Protein AF-0000000081669797 (afdb_homodimer)

Foldseek 3Di:
DPPPPPPPPPPDPLDFAEEEEEPLLDQLNVLQVPPVCVPDVRHHYAYEYCQCPSDPRHHHAQLLDLVRLAPVCAPGQEYEYDWADQDQADDLVRRCRGQVSSLLSNLVNCLVNVHQEYEYEAALQQAQQQFADDLVDSLHGNLVSQPAADEPPDHTDGSGSNSVSSVSSLVSQVVSCVPRVHAYEYEHAFDGDNPQALCVCCVPNNNLRCQARRAGSVQSNLLVSLVSSADFPGSYHYAYRGAPEPSYRHDHVVSCVRSVDDGDDYNVVND/DPPPPPPPPPPPPLPFAEEEEEPLLDQLNVLQVPPVCVPDVRHHYAYEYCQCPSDPRHHHAQLLDLVRLAPVCAPGQEYEYDWADQDQADDLVRRCRGQVSSLLSNLVNCLVNVHQEYEYEAAPQQAQQQAADDLVDSLHGNLVSQPAADEPPDHTDGSGSNSVSSVSSLVSQVVSCVPRVHAYEYEHAFDGDNPLALCVCCPPNNNVSCQARRAGSVQSNLLVSLVSGADFPGSYHYAYRGAPEPSYRHDHVVSCVRSVDHGDDYNVVND

Solvent-accessible surface area (backbone atoms only — not comparable to full-atom values): 28525 Å² total; per-residue (Å²): 127,83,72,72,69,73,73,75,67,80,75,84,70,84,68,63,38,34,34,34,29,36,28,32,76,42,65,68,27,45,50,36,68,69,46,44,65,77,75,44,80,76,55,41,77,44,42,27,22,72,47,52,78,73,44,94,87,32,44,52,38,49,46,59,38,60,80,58,42,56,75,69,47,57,79,27,34,28,36,40,45,56,51,52,70,81,49,59,81,50,51,67,69,53,28,44,40,39,29,37,42,15,44,52,39,50,53,50,35,33,62,76,37,62,28,50,34,37,38,38,64,42,37,43,39,27,46,36,41,68,28,47,57,38,75,91,41,58,65,24,49,32,70,87,57,52,88,55,56,44,50,78,80,54,82,74,33,30,37,34,62,35,15,41,29,36,47,42,40,51,46,50,50,47,33,43,15,70,72,70,62,32,30,33,42,33,30,28,30,38,50,70,52,88,67,80,50,72,50,81,34,62,92,43,87,37,28,66,27,45,39,32,31,29,21,35,64,66,42,50,37,50,48,54,51,34,56,64,70,47,82,69,94,47,44,62,42,67,30,50,39,51,24,62,22,86,66,38,54,61,43,52,62,62,37,30,64,75,50,67,51,80,69,75,32,43,42,62,79,62,101,132,83,78,71,72,75,72,77,67,79,70,84,68,82,64,64,37,34,34,34,29,36,29,30,76,41,65,67,27,45,50,36,69,69,45,45,65,76,75,45,80,76,55,41,78,44,40,28,23,70,46,51,79,72,44,93,86,31,44,50,38,48,46,59,38,58,78,59,43,59,75,70,47,56,79,26,34,28,36,37,44,56,51,52,70,79,49,61,80,50,51,66,70,53,28,44,41,40,29,36,44,15,45,51,38,48,54,52,36,33,61,75,36,61,29,49,32,37,39,38,62,39,37,44,40,28,45,36,42,70,28,46,56,39,76,93,41,57,63,24,50,32,70,85,57,53,87,55,57,45,51,78,82,54,81,73,32,30,38,33,62,34,15,41,30,36,47,43,42,52,47,51,49,46,32,43,15,70,72,72,62,32,30,34,43,35,30,29,30,40,51,70,51,86,66,79,50,71,52,81,35,61,90,42,87,36,29,66,28,44,39,32,31,28,23,34,64,67,42,51,36,50,50,53,52,34,55,65,69,49,81,69,94,48,44,60,42,66,30,50,41,50,25,63,20,86,67,39,53,60,44,53,63,63,38,30,65,75,51,68,50,79,69,74,32,43,44,61,80,62,101

Organism: Saccoglossus kowalevskii (NCBI:txid10224)

Nearest PDB structures (foldseek):
  6zla-assembly1_B  TM=6.868E-01  e=4.106E-14  Bacillus cereus
  6jkh-assembly1_B  TM=6.656E-01  e=2.350E-09  Homo sapiens
  6jkh-assembly1_A  TM=6.120E-01  e=3.015E-09  Homo sapiens
  4e5y-assembly2_D  TM=5.802E-01  e=1.342E-10  Homo sapiens
  4bl5-assembly6_C  TM=5.683E-01  e=1.428E-10  Homo sapiens

Sequence (542 aa):
MKKYRLRHVPQHDHDIRRVGITGSAGCIGTVLREMLPNYDGRLEYVHFTMTDNDIDGSIGVDLSQPDQVKEKFKGLDCVVHLAAVSNASASWEDVVKHNVHATYNVLQECVHSNVKKIIFASSNHVMNGHVIGDYSIPESINSNAAEKKFTETDMTLADSLYGVSKITGEELCKHFAARYGLEVICFRIGWVRFDDDPSTLRDMPQSDYIRVVYLSQIDCSGAFYKAIITKPEKKFTSLNLLSDNTKGVYNLDAIQQVLGLKLKGNSENFYMKKYRLRHVPQHDHDIRRVGITGSAGCIGTVLREMLPNYDGRLEYVHFTMTDNDIDGSIGVDLSQPDQVKEKFKGLDCVVHLAAVSNASASWEDVVKHNVHATYNVLQECVHSNVKKIIFASSNHVMNGHVIGDYSIPESINSNAAEKKFTETDMTLADSLYGVSKITGEELCKHFAARYGLEVICFRIGWVRFDDDPSTLRDMPQSDYIRVVYLSQIDCSGAFYKAIITKPEKKFTSLNLLSDNTKGVYNLDAIQQVLGLKLKGNSENFY

Secondary structure (DSSP, 8-state):
-----------------EEEEETTTSHHHHHHHHHGGGT-TT-EEEEEESSTTSSTTPEE--TT-HHHHTTTTTT-SEEEE--S---TT--HHHHIIIIIIHHHHHHHHHHHTT--EEEEE--GGGTGGGT-S-TTSTT---GGG-SSPBPTTSPP--SSHHHHHHHHHHHHHHHHHHHH--EEEEEEE-B--SS--GGGGTTSTTHHHHHHHB--HHHHHHHHHHHHHPPPSSSEEEEEE----TT--B--HHHHHHHT------GGGG-/-----------------EEEEETTTSHHHHHHHHHGGGT-TT-EEEEEESSTTSSTTPEE--TT-HHHHTTTTTT-SEEEE--S---TT--HHHHIIIIIIHHHHHHHHHHHTT--EEEEE--GGGTGGGT-S-TTSTT---GGG-SSPBPTTSPP--SSHHHHHHHHHHHHHHHHHHHH--EEEEEEE-B--SS--GGGGTTSTTHHHHHHHB--HHHHHHHHHHHHHPPPSSSEEEEEE----TT--B--HHHHHHHT------GGGG-

pLDDT: mean 93.08, std 14.34, range [23.25, 98.94]

InterPro domains:
  IPR001509 NAD-dependent epimerase/dehydratase [PF01370] (21-189)
  IPR036291 NAD(P)-binding domain superfamily [SSF51735] (18-217)

Structure (mmCIF, N/CA/C/O backbone):
data_AF-0000000081669797-model_v1
#
loop_
_entity.id
_entity.type
_entity.pdbx_description
1 polymer 'GDP-mannose 3,5-epimerase 1-like'
#
loop_
_atom_site.group_PDB
_atom_site.id
_atom_site.type_symbol
_atom_site.label_atom_id
_atom_site.label_alt_id
_atom_site.label_comp_id
_atom_site.label_asym_id
_atom_site.label_entity_id
_atom_site.label_seq_id
_atom_site.pdbx_PDB_ins_code
_atom_site.Cartn_x
_atom_site.Cartn_y
_atom_site.Cartn_z
_atom_site.occupancy
_atom_site.B_iso_or_equiv
_atom_site.auth_seq_id
_atom_site.auth_comp_id
_atom_site.auth_asym_id
_atom_site.auth_atom_id
_atom_site.pdbx_PDB_model_num
ATOM 1 N N . MET A 1 1 ? -31.859 -57.75 -1.693 1 23.25 1 MET A N 1
ATOM 2 C CA . MET A 1 1 ? -30.531 -57.406 -2.189 1 23.25 1 MET A CA 1
ATOM 3 C C . MET A 1 1 ? -30.5 -55.969 -2.699 1 23.25 1 MET A C 1
ATOM 5 O O . MET A 1 1 ? -29.781 -55.656 -3.648 1 23.25 1 MET A O 1
ATOM 9 N N . LYS A 1 2 ? -31.469 -55.156 -2.242 1 33.06 2 LYS A N 1
ATOM 10 C CA . LYS A 1 2 ? -31.609 -53.781 -2.713 1 33.06 2 LYS A CA 1
ATOM 11 C C . LYS A 1 2 ? -30.281 -53.031 -2.609 1 33.06 2 LYS A C 1
ATOM 13 O O . LYS A 1 2 ? -29.766 -52.812 -1.509 1 33.06 2 LYS A O 1
ATOM 18 N N . LYS A 1 3 ? -29.547 -53.312 -3.711 1 31.25 3 LYS A N 1
ATOM 19 C CA . LYS A 1 3 ? -28.234 -52.656 -3.793 1 31.25 3 LYS A CA 1
ATOM 20 C C . LYS A 1 3 ? -28.359 -51.156 -3.58 1 31.25 3 LYS A C 1
ATOM 22 O O . LYS A 1 3 ? -29.094 -50.469 -4.297 1 31.25 3 LYS A O 1
ATOM 27 N N . TYR A 1 4 ? -28.297 -50.625 -2.424 1 31.58 4 TYR A N 1
ATOM 28 C CA . TYR A 1 4 ? -28.266 -49.188 -2.1 1 31.58 4 TYR A CA 1
ATOM 29 C C . TYR A 1 4 ? -27.156 -48.5 -2.883 1 31.58 4 TYR A C 1
ATOM 31 O O . TYR A 1 4 ? -25.984 -48.844 -2.766 1 31.58 4 TYR A O 1
ATOM 39 N N . ARG A 1 5 ? -27.5 -48.188 -4.074 1 32.06 5 ARG A N 1
ATOM 40 C CA . ARG A 1 5 ? -26.594 -47.375 -4.887 1 32.06 5 ARG A CA 1
ATOM 41 C C . ARG A 1 5 ? -26.094 -46.156 -4.117 1 32.06 5 ARG A C 1
ATOM 43 O O . ARG A 1 5 ? -26.891 -45.406 -3.566 1 32.06 5 ARG A O 1
ATOM 50 N N . LEU A 1 6 ? -25 -46.312 -3.531 1 29.91 6 LEU A N 1
ATOM 51 C CA . LEU A 1 6 ? -24.375 -45.188 -2.811 1 29.91 6 LEU A CA 1
ATOM 52 C C . LEU A 1 6 ? -24.531 -43.875 -3.584 1 29.91 6 LEU A C 1
ATOM 54 O O . LEU A 1 6 ? -24.156 -43.812 -4.758 1 29.91 6 LEU A O 1
ATOM 58 N N . ARG A 1 7 ? -25.516 -43.219 -3.305 1 30.97 7 ARG A N 1
ATOM 59 C CA . ARG A 1 7 ? -25.766 -41.875 -3.812 1 30.97 7 ARG A CA 1
ATOM 60 C C . ARG A 1 7 ? -24.469 -41.062 -3.896 1 30.97 7 ARG A C 1
ATOM 62 O O . ARG A 1 7 ? -23.688 -41.031 -2.943 1 30.97 7 ARG A O 1
ATOM 69 N N . HIS A 1 8 ? -23.812 -41.094 -5.07 1 31.16 8 HIS A N 1
ATOM 70 C CA . HIS A 1 8 ? -22.703 -40.188 -5.371 1 31.16 8 HIS A CA 1
ATOM 71 C C . HIS A 1 8 ? -22.875 -38.875 -4.648 1 31.16 8 HIS A C 1
ATOM 73 O O . HIS A 1 8 ? -23.922 -38.219 -4.738 1 31.16 8 HIS A O 1
ATOM 79 N N . VAL A 1 9 ? -22.406 -38.688 -3.465 1 34.03 9 VAL A N 1
ATOM 80 C CA . VAL A 1 9 ? -22.359 -37.375 -2.793 1 34.03 9 VAL A CA 1
ATOM 81 C C . VAL A 1 9 ? -21.969 -36.312 -3.791 1 34.03 9 VAL A C 1
ATOM 83 O O . VAL A 1 9 ? -21.031 -36.469 -4.582 1 34.03 9 VAL A O 1
ATOM 86 N N . PRO A 1 10 ? -22.859 -35.406 -4.125 1 34.41 10 PRO A N 1
ATOM 87 C CA . PRO A 1 10 ? -22.453 -34.312 -5 1 34.41 10 PRO A CA 1
ATOM 88 C C . PRO A 1 10 ? -21.078 -33.75 -4.645 1 34.41 10 PRO A C 1
ATOM 90 O O . PRO A 1 10 ? -20.797 -33.5 -3.469 1 34.41 10 PRO A O 1
ATOM 93 N N . GLN A 1 11 ? -19.938 -34.312 -5.02 1 35.91 11 GLN A N 1
ATOM 94 C CA . GLN A 1 11 ? -18.625 -33.688 -4.895 1 35.91 11 GLN A CA 1
ATOM 95 C C . GLN A 1 11 ? -18.719 -32.156 -4.988 1 35.91 11 GLN A C 1
ATOM 97 O O . GLN A 1 11 ? -19.172 -31.625 -5.996 1 35.91 11 GLN A O 1
ATOM 102 N N . HIS A 1 12 ? -19.125 -31.359 -4.094 1 38.19 12 HIS A N 1
ATOM 103 C CA . HIS A 1 12 ? -19.109 -29.906 -4.004 1 38.19 12 HIS A CA 1
ATOM 104 C C . HIS A 1 12 ? -18.094 -29.312 -4.969 1 38.19 12 HIS A C 1
ATOM 106 O O . HIS A 1 12 ? -17 -29.859 -5.152 1 38.19 12 HIS A O 1
ATOM 112 N N . ASP A 1 13 ? -18.422 -28.406 -6.066 1 44.97 13 ASP A N 1
ATOM 113 C CA . ASP A 1 13 ? -18.359 -27.531 -7.242 1 44.97 13 ASP A CA 1
ATOM 114 C C . ASP A 1 13 ? -17.297 -26.453 -7.066 1 44.97 13 ASP A C 1
ATOM 116 O O . ASP A 1 13 ? -17.344 -25.422 -7.734 1 44.97 13 ASP A O 1
ATOM 120 N N . HIS A 1 14 ? -16.766 -26.234 -6.051 1 54.78 14 HIS A N 1
ATOM 121 C CA . HIS A 1 14 ? -15.672 -25.281 -6.145 1 54.78 14 HIS A CA 1
ATOM 122 C C . HIS A 1 14 ? -14.719 -25.656 -7.273 1 54.78 14 HIS A C 1
ATOM 124 O O . HIS A 1 14 ? -13.5 -25.594 -7.105 1 54.78 14 HIS A O 1
ATOM 130 N N . ASP A 1 15 ? -15.164 -26.078 -8.391 1 77 15 ASP A N 1
ATOM 131 C CA . ASP A 1 15 ? -14.484 -26.812 -9.445 1 77 15 ASP A CA 1
ATOM 132 C C . ASP A 1 15 ? -13.766 -25.875 -10.406 1 77 15 ASP A C 1
ATOM 134 O O . ASP A 1 15 ? -14.391 -25.281 -11.297 1 77 15 ASP A O 1
ATOM 138 N N . ILE A 1 16 ? -12.688 -25.406 -9.969 1 93.06 16 ILE A N 1
ATOM 139 C CA . ILE A 1 16 ? -11.805 -24.672 -10.867 1 93.06 16 ILE A CA 1
ATOM 140 C C . ILE A 1 16 ? -11.398 -25.562 -12.031 1 93.06 16 ILE A C 1
ATOM 142 O O . ILE A 1 16 ? -10.914 -26.688 -11.828 1 93.06 16 ILE A O 1
ATOM 146 N N . ARG A 1 17 ? -11.773 -25.141 -13.203 1 94.75 17 ARG A N 1
ATOM 147 C CA . ARG A 1 17 ? -11.406 -25.891 -14.398 1 94.75 17 ARG A CA 1
ATOM 148 C C . ARG A 1 17 ? -10.516 -25.062 -15.32 1 94.75 17 ARG A C 1
ATOM 150 O O . ARG A 1 17 ? -9.492 -25.562 -15.805 1 94.75 17 ARG A O 1
ATOM 157 N N . ARG A 1 18 ? -10.891 -23.859 -15.555 1 97.88 18 ARG A N 1
ATOM 158 C CA . ARG A 1 18 ? -10.156 -22.984 -16.453 1 97.88 18 ARG A CA 1
ATOM 159 C C . ARG A 1 18 ? -9.375 -21.938 -15.688 1 97.88 18 ARG A C 1
ATOM 161 O O . ARG A 1 18 ? -9.961 -21.094 -14.992 1 97.88 18 ARG A O 1
ATOM 168 N N . VAL A 1 19 ? -8.078 -21.953 -15.828 1 98.38 19 VAL A N 1
ATOM 169 C CA . VAL A 1 19 ? -7.172 -21.109 -15.078 1 98.38 19 VAL A CA 1
ATOM 170 C C . VAL A 1 19 ? -6.406 -20.188 -16.031 1 98.38 19 VAL A C 1
ATOM 172 O O . VAL A 1 19 ? -5.746 -20.656 -16.953 1 98.38 19 VAL A O 1
ATOM 175 N N . GLY A 1 20 ? -6.621 -18.844 -15.875 1 98.62 20 GLY A N 1
ATOM 176 C CA . GLY A 1 20 ? -5.793 -17.891 -16.609 1 98.62 20 GLY A CA 1
ATOM 177 C C . GLY A 1 20 ? -4.52 -17.516 -15.867 1 98.62 20 GLY A C 1
ATOM 178 O O . GLY A 1 20 ? -4.539 -17.297 -14.656 1 98.62 20 GLY A O 1
ATOM 179 N N . ILE A 1 21 ? -3.406 -17.516 -16.547 1 98.69 21 ILE A N 1
ATOM 180 C CA . ILE A 1 21 ? -2.125 -17.125 -15.969 1 98.69 21 ILE A CA 1
ATOM 181 C C . ILE A 1 21 ? -1.584 -15.891 -16.688 1 98.69 21 ILE A C 1
ATOM 183 O O . ILE A 1 21 ? -1.234 -15.961 -17.875 1 98.69 21 ILE A O 1
ATOM 187 N N . THR A 1 22 ? -1.545 -14.742 -16 1 98.69 22 THR A N 1
ATOM 188 C CA . THR A 1 22 ? -0.872 -13.57 -16.562 1 98.69 22 THR A CA 1
ATOM 189 C C . THR A 1 22 ? 0.625 -13.617 -16.266 1 98.69 22 THR A C 1
ATOM 191 O O . THR A 1 22 ? 1.052 -14.219 -15.273 1 98.69 22 THR A O 1
ATOM 194 N N . GLY A 1 23 ? 1.395 -12.922 -17.156 1 97.81 23 GLY A N 1
ATOM 195 C CA . GLY A 1 23 ? 2.836 -13 -16.984 1 97.81 23 GLY A CA 1
ATOM 196 C C . GLY A 1 23 ? 3.4 -14.375 -17.281 1 97.81 23 GLY A C 1
ATOM 197 O O . GLY A 1 23 ? 4.406 -14.773 -16.688 1 97.81 23 GLY A O 1
ATOM 198 N N . SER A 1 24 ? 2.812 -15.102 -18.141 1 97.44 24 SER A N 1
ATOM 199 C CA . SER A 1 24 ? 3.119 -16.5 -18.406 1 97.44 24 SER A CA 1
ATOM 200 C C . SER A 1 24 ? 4.508 -16.672 -19.016 1 97.44 24 SER A C 1
ATOM 202 O O . SER A 1 24 ? 5.082 -17.75 -18.984 1 97.44 24 SER A O 1
ATOM 204 N N . ALA A 1 25 ? 5.059 -15.656 -19.531 1 96 25 ALA A N 1
ATOM 205 C CA . ALA A 1 25 ? 6.355 -15.742 -20.203 1 96 25 ALA A CA 1
ATOM 206 C C . ALA A 1 25 ? 7.496 -15.508 -19.219 1 96 25 ALA A C 1
ATOM 208 O O . ALA A 1 25 ? 8.664 -15.734 -19.547 1 96 25 ALA A O 1
ATOM 209 N N . GLY A 1 26 ? 7.195 -15.055 -18.047 1 96.69 26 GLY A N 1
ATOM 210 C CA . GLY A 1 26 ? 8.227 -14.797 -17.047 1 96.69 26 GLY A CA 1
ATOM 211 C C . GLY A 1 26 ? 8.773 -16.062 -16.422 1 96.69 26 GLY A C 1
ATOM 212 O O . GLY A 1 26 ? 8.391 -17.172 -16.797 1 96.69 26 GLY A O 1
ATOM 213 N N . CYS A 1 27 ? 9.594 -15.938 -15.438 1 97.62 27 CYS A N 1
ATOM 214 C CA . CYS A 1 27 ? 10.273 -17.047 -14.789 1 97.62 27 CYS A CA 1
ATOM 215 C C . CYS A 1 27 ? 9.273 -17.984 -14.117 1 97.62 27 CYS A C 1
ATOM 217 O O . CYS A 1 27 ? 9.203 -19.172 -14.445 1 97.62 27 CYS A O 1
ATOM 219 N N . ILE A 1 28 ? 8.461 -17.453 -13.234 1 98.62 28 ILE A N 1
ATOM 220 C CA . ILE A 1 28 ? 7.484 -18.281 -12.539 1 98.62 28 ILE A CA 1
ATOM 221 C C . ILE A 1 28 ? 6.469 -18.828 -13.539 1 98.62 28 ILE A C 1
ATOM 223 O O . ILE A 1 28 ? 6.051 -19.984 -13.43 1 98.62 28 ILE A O 1
ATOM 227 N N . GLY A 1 29 ? 6.07 -17.969 -14.508 1 98.06 29 GLY A N 1
ATOM 228 C CA . GLY A 1 29 ? 5.195 -18.453 -15.57 1 98.06 29 GLY A CA 1
ATOM 229 C C . GLY A 1 29 ? 5.75 -19.672 -16.297 1 98.06 29 GLY A C 1
ATOM 230 O O . GLY A 1 29 ? 5.016 -20.625 -16.562 1 98.06 29 GLY A O 1
ATOM 231 N N . THR A 1 30 ? 7.027 -19.625 -16.625 1 97.62 30 THR A N 1
ATOM 232 C CA . THR A 1 30 ? 7.688 -20.75 -17.281 1 97.62 30 THR A CA 1
ATOM 233 C C . THR A 1 30 ? 7.652 -22 -16.406 1 97.62 30 THR A C 1
ATOM 235 O O . THR A 1 30 ? 7.305 -23.078 -16.875 1 97.62 30 THR A O 1
ATOM 238 N N . VAL A 1 31 ? 7.965 -21.844 -15.148 1 98.38 31 VAL A N 1
ATOM 239 C CA . VAL A 1 31 ? 7.945 -22.953 -14.195 1 98.38 31 VAL A CA 1
ATOM 240 C C . VAL A 1 31 ? 6.547 -23.562 -14.141 1 98.38 31 VAL A C 1
ATOM 242 O O . VAL A 1 31 ? 6.391 -24.781 -14.195 1 98.38 31 VAL A O 1
ATOM 245 N N . LEU A 1 32 ? 5.516 -22.75 -14.086 1 98.25 32 LEU A N 1
ATOM 246 C CA . LEU A 1 32 ? 4.141 -23.219 -13.953 1 98.25 32 LEU A CA 1
ATOM 247 C C . LEU A 1 32 ? 3.676 -23.891 -15.242 1 98.25 32 LEU A C 1
ATOM 249 O O . LEU A 1 32 ? 3.012 -24.938 -15.203 1 98.25 32 LEU A O 1
ATOM 253 N N . ARG A 1 33 ? 4.02 -23.312 -16.406 1 96.19 33 ARG A N 1
ATOM 254 C CA . ARG A 1 33 ? 3.641 -23.906 -17.672 1 96.19 33 ARG A CA 1
ATOM 255 C C . ARG A 1 33 ? 4.219 -25.312 -17.812 1 96.19 33 ARG A C 1
ATOM 257 O O . ARG A 1 33 ? 3.572 -26.203 -18.375 1 96.19 33 ARG A O 1
ATOM 264 N N . GLU A 1 34 ? 5.332 -25.531 -17.297 1 95.88 34 GLU A N 1
ATOM 265 C CA . GLU A 1 34 ? 6.027 -26.797 -17.438 1 95.88 34 GLU A CA 1
ATOM 266 C C . GLU A 1 34 ? 5.527 -27.812 -16.406 1 95.88 34 GLU A C 1
ATOM 268 O O . GLU A 1 34 ? 5.41 -29 -16.703 1 95.88 34 GLU A O 1
ATOM 273 N N . MET A 1 35 ? 5.156 -27.375 -15.25 1 96.5 35 MET A N 1
ATOM 274 C CA . MET A 1 35 ? 4.988 -28.312 -14.148 1 96.5 35 MET A CA 1
ATOM 275 C C . MET A 1 35 ? 3.514 -28.531 -13.828 1 96.5 35 MET A C 1
ATOM 277 O O . MET A 1 35 ? 3.115 -29.609 -13.414 1 96.5 35 MET A O 1
ATOM 281 N N . LEU A 1 36 ? 2.656 -27.578 -14 1 95.19 36 LEU A N 1
ATOM 282 C CA . LEU A 1 36 ? 1.275 -27.625 -13.539 1 95.19 36 LEU A CA 1
ATOM 283 C C . LEU A 1 36 ? 0.514 -28.75 -14.227 1 95.19 36 LEU A C 1
ATOM 285 O O . LEU A 1 36 ? -0.251 -29.484 -13.586 1 95.19 36 LEU A O 1
ATOM 289 N N . PRO A 1 37 ? 0.693 -28.922 -15.57 1 89.19 37 PRO A N 1
ATOM 290 C CA . PRO A 1 37 ? -0.056 -29.984 -16.266 1 89.19 37 PRO A CA 1
ATOM 291 C C . PRO A 1 37 ? 0.193 -31.359 -15.664 1 89.19 37 PRO A C 1
ATOM 293 O O . PRO A 1 37 ? -0.629 -32.281 -15.828 1 89.19 37 PRO A O 1
ATOM 296 N N . ASN A 1 38 ? 1.264 -31.484 -14.945 1 90.81 38 ASN A N 1
ATOM 297 C CA . ASN A 1 38 ? 1.631 -32.781 -14.391 1 90.81 38 ASN A CA 1
ATOM 298 C C . ASN A 1 38 ? 0.884 -33.062 -13.094 1 90.81 38 ASN A C 1
ATOM 300 O O . ASN A 1 38 ? 0.856 -34.219 -12.625 1 90.81 38 ASN A O 1
ATOM 304 N N . TYR A 1 39 ? 0.24 -32.094 -12.531 1 89.69 39 TYR A N 1
ATOM 305 C CA . TYR A 1 39 ? -0.419 -32.25 -11.242 1 89.69 39 TYR A CA 1
ATOM 306 C C . TYR A 1 39 ? -1.861 -32.719 -11.422 1 89.69 39 TYR A C 1
ATOM 308 O O . TYR A 1 39 ? -2.389 -33.469 -10.602 1 89.69 39 TYR A O 1
ATOM 316 N N . ASP A 1 40 ? -2.465 -32.156 -12.359 1 87.12 40 ASP A N 1
ATOM 317 C CA . ASP A 1 40 ? -3.893 -32.375 -12.57 1 87.12 40 ASP A CA 1
ATOM 318 C C . ASP A 1 40 ? -4.27 -32.156 -14.039 1 87.12 40 ASP A C 1
ATOM 320 O O . ASP A 1 40 ? -4.359 -31.016 -14.508 1 87.12 40 ASP A O 1
ATOM 324 N N . GLY A 1 41 ? -4.723 -33.156 -14.734 1 85.44 41 GLY A N 1
ATOM 325 C CA . GLY A 1 41 ? -5.027 -33.125 -16.156 1 85.44 41 GLY A CA 1
ATOM 326 C C . GLY A 1 41 ? -6.379 -32.5 -16.453 1 85.44 41 GLY A C 1
ATOM 327 O O . GLY A 1 41 ? -6.695 -32.219 -17.609 1 85.44 41 GLY A O 1
ATOM 328 N N . ARG A 1 42 ? -7.105 -32.25 -15.438 1 90.44 42 ARG A N 1
ATOM 329 C CA . ARG A 1 42 ? -8.445 -31.703 -15.625 1 90.44 42 ARG A CA 1
ATOM 330 C C . ARG A 1 42 ? -8.398 -30.188 -15.773 1 90.44 42 ARG A C 1
ATOM 332 O O . ARG A 1 42 ? -9.359 -29.578 -16.25 1 90.44 42 ARG A O 1
ATOM 339 N N . LEU A 1 43 ? -7.367 -29.562 -15.383 1 94.94 43 LEU A N 1
ATOM 340 C CA . LEU A 1 43 ? -7.254 -28.109 -15.438 1 94.94 43 LEU A CA 1
ATOM 341 C C . LEU A 1 43 ? -6.824 -27.641 -16.828 1 94.94 43 LEU A C 1
ATOM 343 O O . LEU A 1 43 ? -5.949 -28.25 -17.438 1 94.94 43 LEU A O 1
ATOM 347 N N . GLU A 1 44 ? -7.531 -26.672 -17.328 1 96.19 44 GLU A N 1
ATOM 348 C CA . GLU A 1 44 ? -7.164 -25.984 -18.562 1 96.19 44 GLU A CA 1
ATOM 349 C C . GLU A 1 44 ? -6.52 -24.641 -18.266 1 96.19 44 GLU A C 1
ATOM 351 O O . GLU A 1 44 ? -6.996 -23.891 -17.422 1 96.19 44 GLU A O 1
ATOM 356 N N . TYR A 1 45 ? -5.473 -24.391 -18.984 1 96.81 45 TYR A N 1
ATOM 357 C CA . TYR A 1 45 ? -4.738 -23.156 -18.719 1 96.81 45 TYR A CA 1
ATOM 358 C C . TYR A 1 45 ? -4.797 -22.219 -19.922 1 96.81 45 TYR A C 1
ATOM 360 O O . TYR A 1 45 ? -4.648 -22.656 -21.062 1 96.81 45 TYR A O 1
ATOM 368 N N . VAL A 1 46 ? -5.105 -21.031 -19.672 1 97.19 46 VAL A N 1
ATOM 369 C CA . VAL A 1 46 ? -5.031 -19.938 -20.641 1 97.19 46 VAL A CA 1
ATOM 370 C C . VAL A 1 46 ? -3.879 -19 -20.281 1 97.19 46 VAL A C 1
ATOM 372 O O . VAL A 1 46 ? -3.812 -18.5 -19.156 1 97.19 46 VAL A O 1
ATOM 375 N N . HIS A 1 47 ? -3.016 -18.781 -21.219 1 97.62 47 HIS A N 1
ATOM 376 C CA . HIS A 1 47 ? -1.8 -18.016 -20.938 1 97.62 47 HIS A CA 1
ATOM 377 C C . HIS A 1 47 ? -1.885 -16.609 -21.516 1 97.62 47 HIS A C 1
ATOM 379 O O . HIS A 1 47 ? -2.189 -16.453 -22.703 1 97.62 47 HIS A O 1
ATOM 385 N N . PHE A 1 48 ? -1.62 -15.602 -20.688 1 98.06 48 PHE A N 1
ATOM 386 C CA . PHE A 1 48 ? -1.581 -14.203 -21.094 1 98.06 48 PHE A CA 1
ATOM 387 C C . PHE A 1 48 ? -0.159 -13.656 -21.047 1 98.06 48 PHE A C 1
ATOM 389 O O . PHE A 1 48 ? 0.549 -13.867 -20.047 1 98.06 48 PHE A O 1
ATOM 396 N N . THR A 1 49 ? 0.244 -12.984 -22.109 1 96.75 49 THR A N 1
ATOM 397 C CA . THR A 1 49 ? 1.563 -12.375 -22.219 1 96.75 49 THR A CA 1
ATOM 398 C C . THR A 1 49 ? 1.451 -10.93 -22.703 1 96.75 49 THR A C 1
ATOM 400 O O . THR A 1 49 ? 0.358 -10.461 -23.031 1 96.75 49 THR A O 1
ATOM 403 N N . MET A 1 50 ? 2.594 -10.195 -22.562 1 92.69 50 MET A N 1
ATOM 404 C CA . MET A 1 50 ? 2.586 -8.805 -23 1 92.69 50 MET A CA 1
ATOM 405 C C . MET A 1 50 ? 2.346 -8.703 -24.5 1 92.69 50 MET A C 1
ATOM 407 O O . MET A 1 50 ? 1.604 -7.832 -24.969 1 92.69 50 MET A O 1
ATOM 411 N N . THR A 1 51 ? 3.02 -9.617 -25.219 1 85.56 51 THR A N 1
ATOM 412 C CA . THR A 1 51 ? 2.838 -9.695 -26.672 1 85.56 51 THR A CA 1
ATOM 413 C C . THR A 1 51 ? 2.447 -11.109 -27.094 1 85.56 51 THR A C 1
ATOM 415 O O . THR A 1 51 ? 2.746 -12.078 -26.391 1 85.56 51 THR A O 1
ATOM 418 N N . ASP A 1 52 ? 1.738 -11.234 -28.172 1 77.06 52 ASP A N 1
ATOM 419 C CA . ASP A 1 52 ? 1.206 -12.508 -28.656 1 77.06 52 ASP A CA 1
ATOM 420 C C . ASP A 1 52 ? 2.328 -13.438 -29.094 1 77.06 52 ASP A C 1
ATOM 422 O O . ASP A 1 52 ? 2.102 -14.633 -29.328 1 77.06 52 ASP A O 1
ATOM 426 N N . ASN A 1 53 ? 3.455 -13.008 -29.109 1 73.56 53 ASN A N 1
ATOM 427 C CA . ASN A 1 53 ? 4.535 -13.797 -29.703 1 73.56 53 ASN A CA 1
ATOM 428 C C . ASN A 1 53 ? 5.461 -14.367 -28.625 1 73.56 53 ASN A C 1
ATOM 430 O O . ASN A 1 53 ? 6.406 -15.094 -28.953 1 73.56 53 ASN A O 1
ATOM 434 N N . ASP A 1 54 ? 5.078 -14.211 -27.469 1 77.88 54 ASP A N 1
ATOM 435 C CA . ASP A 1 54 ? 6.012 -14.641 -26.422 1 77.88 54 ASP A CA 1
ATOM 436 C C . ASP A 1 54 ? 5.977 -16.156 -26.25 1 77.88 54 ASP A C 1
ATOM 438 O O . ASP A 1 54 ? 7.02 -16.797 -26.062 1 77.88 54 ASP A O 1
ATOM 442 N N . ILE A 1 55 ? 4.723 -16.719 -26.203 1 85.19 55 ILE A N 1
ATOM 443 C CA . ILE A 1 55 ? 4.473 -18.156 -26.078 1 85.19 55 ILE A CA 1
ATOM 444 C C . ILE A 1 55 ? 3.406 -18.578 -27.094 1 85.19 55 ILE A C 1
ATOM 446 O O . ILE A 1 55 ? 2.393 -17.891 -27.266 1 85.19 55 ILE A O 1
ATOM 450 N N . ASP A 1 56 ? 3.627 -19.703 -27.734 1 84.62 56 ASP A N 1
ATOM 451 C CA . ASP A 1 56 ? 2.629 -20.188 -28.688 1 84.62 56 ASP A CA 1
ATOM 452 C C . ASP A 1 56 ? 1.282 -20.422 -28.016 1 84.62 56 ASP A C 1
ATOM 454 O O . ASP A 1 56 ? 1.209 -21.078 -26.969 1 84.62 56 ASP A O 1
ATOM 458 N N . GLY A 1 57 ? 0.292 -19.75 -28.594 1 91.12 57 GLY A N 1
ATOM 459 C CA . GLY A 1 57 ? -1.054 -19.953 -28.094 1 91.12 57 GLY A CA 1
ATOM 460 C C . GLY A 1 57 ? -1.432 -18.984 -26.984 1 91.12 57 GLY A C 1
ATOM 461 O O . GLY A 1 57 ? -2.57 -18.984 -26.516 1 91.12 57 GLY A O 1
ATOM 462 N N . SER A 1 58 ? -0.515 -18.156 -26.656 1 94.81 58 SER A N 1
ATOM 463 C CA . SER A 1 58 ? -0.822 -17.188 -25.609 1 94.81 58 SER A CA 1
ATOM 464 C C . SER A 1 58 ? -1.638 -16.016 -26.156 1 94.81 58 SER A C 1
ATOM 466 O O . SER A 1 58 ? -1.679 -15.797 -27.375 1 94.81 58 SER A O 1
ATOM 468 N N . ILE A 1 59 ? -2.322 -15.32 -25.312 1 96.62 59 ILE A N 1
ATOM 469 C CA . ILE A 1 59 ? -3.08 -14.117 -25.641 1 96.62 59 ILE A CA 1
ATOM 470 C C . ILE A 1 59 ? -2.275 -12.875 -25.25 1 96.62 59 ILE A C 1
ATOM 472 O O . ILE A 1 59 ? -1.906 -12.711 -24.078 1 96.62 59 ILE A O 1
ATOM 476 N N . GLY A 1 60 ? -2.008 -12.031 -26.234 1 96.88 60 GLY A N 1
ATOM 477 C CA . GLY A 1 60 ? -1.291 -10.789 -25.969 1 96.88 60 GLY A CA 1
ATOM 478 C C . GLY A 1 60 ? -2.178 -9.703 -25.406 1 96.88 60 GLY A C 1
ATOM 479 O O . GLY A 1 60 ? -3.209 -9.359 -25.984 1 96.88 60 GLY A O 1
ATOM 480 N N . VAL A 1 61 ? -1.723 -9.117 -24.203 1 97.25 61 VAL A N 1
ATOM 481 C CA . VAL A 1 61 ? -2.498 -8.062 -23.547 1 97.25 61 VAL A CA 1
ATOM 482 C C . VAL A 1 61 ? -1.576 -7.188 -22.703 1 97.25 61 VAL A C 1
ATOM 484 O O . VAL A 1 61 ? -0.783 -7.695 -21.906 1 97.25 61 VAL A O 1
ATOM 487 N N . ASP A 1 62 ? -1.645 -5.902 -22.953 1 97.62 62 ASP A N 1
ATOM 488 C CA . ASP A 1 62 ? -1.047 -4.961 -22.016 1 97.62 62 ASP A CA 1
ATOM 489 C C . ASP A 1 62 ? -1.986 -4.691 -20.844 1 97.62 62 ASP A C 1
ATOM 491 O O . ASP A 1 62 ? -2.949 -3.93 -20.969 1 97.62 62 ASP A O 1
ATOM 495 N N . LEU A 1 63 ? -1.653 -5.223 -19.734 1 98.31 63 LEU A N 1
ATOM 496 C CA . LEU A 1 63 ? -2.557 -5.227 -18.594 1 98.31 63 LEU A CA 1
ATOM 497 C C . LEU A 1 63 ? -2.682 -3.828 -18 1 98.31 63 LEU A C 1
ATOM 499 O O . LEU A 1 63 ? -3.574 -3.572 -17.188 1 98.31 63 LEU A O 1
ATOM 503 N N . SER A 1 64 ? -1.742 -2.896 -18.344 1 97.69 64 SER A N 1
ATOM 504 C CA . SER A 1 64 ? -1.844 -1.531 -17.844 1 97.69 64 SER A CA 1
ATOM 505 C C . SER A 1 64 ? -2.902 -0.737 -18.594 1 97.69 64 SER A C 1
ATOM 507 O O . SER A 1 64 ? -3.266 0.368 -18.188 1 97.69 64 SER A O 1
ATOM 509 N N . GLN A 1 65 ? -3.367 -1.316 -19.703 1 97.44 65 GLN A N 1
ATOM 510 C CA . GLN A 1 65 ? -4.387 -0.684 -20.531 1 97.44 65 GLN A CA 1
ATOM 511 C C . GLN A 1 65 ? -5.762 -1.304 -20.297 1 97.44 65 GLN A C 1
ATOM 513 O O . GLN A 1 65 ? -6.055 -2.391 -20.797 1 97.44 65 GLN A O 1
ATOM 518 N N . PRO A 1 66 ? -6.629 -0.565 -19.688 1 97.12 66 PRO A N 1
ATOM 519 C CA . PRO A 1 66 ? -7.91 -1.15 -19.266 1 97.12 66 PRO A CA 1
ATOM 520 C C . PRO A 1 66 ? -8.711 -1.689 -20.453 1 97.12 66 PRO A C 1
ATOM 522 O O . PRO A 1 66 ? -9.367 -2.732 -20.344 1 97.12 66 PRO A O 1
ATOM 525 N N . ASP A 1 67 ? -8.672 -1.025 -21.562 1 97.62 67 ASP A N 1
ATOM 526 C CA . ASP A 1 67 ? -9.453 -1.431 -22.734 1 97.62 67 ASP A CA 1
ATOM 527 C C . ASP A 1 67 ? -8.961 -2.766 -23.281 1 97.62 67 ASP A C 1
ATOM 529 O O . ASP A 1 67 ? -9.75 -3.545 -23.828 1 97.62 67 ASP A O 1
ATOM 533 N N . GLN A 1 68 ? -7.707 -3.047 -23.125 1 97.56 68 GLN A N 1
ATOM 534 C CA . GLN A 1 68 ? -7.156 -4.305 -23.625 1 97.56 68 GLN A CA 1
ATOM 535 C C . GLN A 1 68 ? -7.504 -5.461 -22.703 1 97.56 68 GLN A C 1
ATOM 537 O O . GLN A 1 68 ? -7.555 -6.617 -23.125 1 97.56 68 GLN A O 1
ATOM 542 N N . VAL A 1 69 ? -7.77 -5.199 -21.453 1 98.44 69 VAL A N 1
ATOM 543 C CA . VAL A 1 69 ? -8.023 -6.227 -20.453 1 98.44 69 VAL A CA 1
ATOM 544 C C . VAL A 1 69 ? -9.492 -6.633 -20.484 1 98.44 69 VAL A C 1
ATOM 546 O O . VAL A 1 69 ? -9.844 -7.766 -20.141 1 98.44 69 VAL A O 1
ATOM 549 N N . LYS A 1 70 ? -10.328 -5.824 -20.953 1 97.75 70 LYS A N 1
ATOM 550 C CA . LYS A 1 70 ? -11.781 -6 -20.953 1 97.75 70 LYS A CA 1
ATOM 551 C C . LYS A 1 70 ? -12.172 -7.32 -21.609 1 97.75 70 LYS A C 1
ATOM 553 O O . LYS A 1 70 ? -11.719 -7.629 -22.719 1 97.75 70 LYS A O 1
ATOM 558 N N . GLU A 1 71 ? -12.891 -8.141 -20.906 1 97.88 71 GLU A N 1
ATOM 559 C CA . GLU A 1 71 ? -13.539 -9.375 -21.344 1 97.88 71 GLU A CA 1
ATOM 560 C C . GLU A 1 71 ? -12.516 -10.484 -21.547 1 97.88 71 GLU A C 1
ATOM 562 O O . GLU A 1 71 ? -12.867 -11.578 -22 1 97.88 71 GLU A O 1
ATOM 567 N N . LYS A 1 72 ? -11.242 -10.242 -21.234 1 98.06 72 LYS A N 1
ATOM 568 C CA . LYS A 1 72 ? -10.195 -11.234 -21.484 1 98.06 72 LYS A CA 1
ATOM 569 C C . LYS A 1 72 ? -10.32 -12.414 -20.516 1 98.06 72 LYS A C 1
ATOM 571 O O . LYS A 1 72 ? -9.781 -13.492 -20.781 1 98.06 72 LYS A O 1
ATOM 576 N N . PHE A 1 73 ? -11.062 -12.234 -19.406 1 98.75 73 PHE A N 1
ATOM 577 C CA . PHE A 1 73 ? -11.078 -13.281 -18.391 1 98.75 73 PHE A CA 1
ATOM 578 C C . PHE A 1 73 ? -12.406 -14.023 -18.406 1 98.75 73 PHE A C 1
ATOM 580 O O . PHE A 1 73 ? -12.68 -14.828 -17.5 1 98.75 73 PHE A O 1
ATOM 587 N N . LYS A 1 74 ? -13.297 -13.727 -19.391 1 98.38 74 LYS A N 1
ATOM 588 C CA . LYS A 1 74 ? -14.578 -14.422 -19.484 1 98.38 74 LYS A CA 1
ATOM 589 C C . LYS A 1 74 ? -14.375 -15.938 -19.562 1 98.38 74 LYS A C 1
ATOM 591 O O . LYS A 1 74 ? -13.539 -16.422 -20.328 1 98.38 74 LYS A O 1
ATOM 596 N N . GLY A 1 75 ? -15.078 -16.609 -18.703 1 98.06 75 GLY A N 1
ATOM 597 C CA . GLY A 1 75 ? -15.055 -18.062 -18.719 1 98.06 75 GLY A CA 1
ATOM 598 C C . GLY A 1 75 ? -14 -18.656 -17.797 1 98.06 75 GLY A C 1
ATOM 599 O O . GLY A 1 75 ? -13.984 -19.859 -17.562 1 98.06 75 GLY A O 1
ATOM 600 N N . LEU A 1 76 ? -13.133 -17.828 -17.281 1 98.56 76 LEU A N 1
ATOM 601 C CA . LEU A 1 76 ? -12.125 -18.328 -16.344 1 98.56 76 LEU A CA 1
ATOM 602 C C . LEU A 1 76 ? -12.727 -18.5 -14.945 1 98.56 76 LEU A C 1
ATOM 604 O O . LEU A 1 76 ? -13.555 -17.688 -14.516 1 98.56 76 LEU A O 1
ATOM 608 N N . ASP A 1 77 ? -12.227 -19.531 -14.242 1 98.06 77 ASP A N 1
ATOM 609 C CA . ASP A 1 77 ? -12.625 -19.75 -12.852 1 98.06 77 ASP A CA 1
ATOM 610 C C . ASP A 1 77 ? -11.617 -19.141 -11.891 1 98.06 77 ASP A C 1
ATOM 612 O O . ASP A 1 77 ? -11.977 -18.734 -10.773 1 98.06 77 ASP A O 1
ATOM 616 N N . CYS A 1 78 ? -10.406 -19.141 -12.32 1 98.56 78 CYS A N 1
ATOM 617 C CA . CYS A 1 78 ? -9.297 -18.688 -11.492 1 98.56 78 CYS A CA 1
ATOM 618 C C . CYS A 1 78 ? -8.266 -17.938 -12.32 1 98.56 78 CYS A C 1
ATOM 620 O O . CYS A 1 78 ? -8.047 -18.266 -13.492 1 98.56 78 CYS A O 1
ATOM 622 N N . VAL A 1 79 ? -7.719 -16.891 -11.734 1 98.88 79 VAL A N 1
ATOM 623 C CA . VAL A 1 79 ? -6.625 -16.172 -12.375 1 98.88 79 VAL A CA 1
ATOM 624 C C . VAL A 1 79 ? -5.387 -16.219 -11.484 1 98.88 79 VAL A C 1
ATOM 626 O O . VAL A 1 79 ? -5.453 -15.891 -10.297 1 98.88 79 VAL A O 1
ATOM 629 N N . VAL A 1 80 ? -4.305 -16.719 -12 1 98.94 80 VAL A N 1
ATOM 630 C CA . VAL A 1 80 ? -2.979 -16.594 -11.414 1 98.94 80 VAL A CA 1
ATOM 631 C C . VAL A 1 80 ? -2.291 -15.344 -11.977 1 98.94 80 VAL A C 1
ATOM 633 O O . VAL A 1 80 ? -1.915 -15.32 -13.156 1 98.94 80 VAL A O 1
ATOM 636 N N . HIS A 1 81 ? -2.115 -14.352 -11.141 1 98.94 81 HIS A N 1
ATOM 637 C CA . HIS A 1 81 ? -1.582 -13.078 -11.609 1 98.94 81 HIS A CA 1
ATOM 638 C C . HIS A 1 81 ? -0.102 -12.938 -11.273 1 98.94 81 HIS A C 1
ATOM 640 O O . HIS A 1 81 ? 0.249 -12.484 -10.18 1 98.94 81 HIS A O 1
ATOM 646 N N . LEU A 1 82 ? 0.715 -13.188 -12.266 1 98.81 82 LEU A N 1
ATOM 647 C CA . LEU A 1 82 ? 2.164 -13.125 -12.102 1 98.81 82 LEU A CA 1
ATOM 648 C C . LEU A 1 82 ? 2.734 -11.875 -12.75 1 98.81 82 LEU A C 1
ATOM 650 O O . LEU A 1 82 ? 3.871 -11.484 -12.477 1 98.81 82 LEU A O 1
ATOM 654 N N . ALA A 1 83 ? 2.027 -11.273 -13.68 1 98.38 83 ALA A N 1
ATOM 655 C CA . ALA A 1 83 ? 2.539 -10.188 -14.508 1 98.38 83 ALA A CA 1
ATOM 656 C C . ALA A 1 83 ? 2.982 -9.008 -13.656 1 98.38 83 ALA A C 1
ATOM 658 O O . ALA A 1 83 ? 2.225 -8.523 -12.812 1 98.38 83 ALA A O 1
ATOM 659 N N . ALA A 1 84 ? 4.156 -8.602 -13.828 1 97.94 84 ALA A N 1
ATOM 660 C CA . ALA A 1 84 ? 4.766 -7.469 -13.133 1 97.94 84 ALA A CA 1
ATOM 661 C C . ALA A 1 84 ? 6.172 -7.199 -13.656 1 97.94 84 ALA A C 1
ATOM 663 O O . ALA A 1 84 ? 6.809 -8.086 -14.227 1 97.94 84 ALA A O 1
ATOM 664 N N . VAL A 1 85 ? 6.594 -5.957 -13.508 1 96.44 85 VAL A N 1
ATOM 665 C CA . VAL A 1 85 ? 8.039 -5.754 -13.508 1 96.44 85 VAL A CA 1
ATOM 666 C C . VAL A 1 85 ? 8.625 -6.246 -12.18 1 96.44 85 VAL A C 1
ATOM 668 O O . VAL A 1 85 ? 8.25 -5.758 -11.109 1 96.44 85 VAL A O 1
ATOM 671 N N . SER A 1 86 ? 9.477 -7.188 -12.227 1 93.5 86 SER A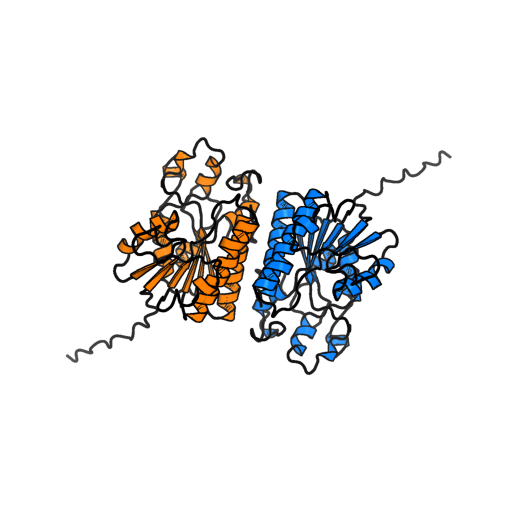 N 1
ATOM 672 C CA . SER A 1 86 ? 9.914 -7.867 -11.016 1 93.5 86 SER A CA 1
ATOM 673 C C . SER A 1 86 ? 11.305 -7.395 -10.594 1 93.5 86 SER A C 1
ATOM 675 O O . SER A 1 86 ? 11.844 -7.867 -9.594 1 93.5 86 SER A O 1
ATOM 677 N N . ASN A 1 87 ? 11.797 -6.449 -11.289 1 92.5 87 ASN A N 1
ATOM 678 C CA . ASN A 1 87 ? 13.094 -5.875 -10.938 1 92.5 87 ASN A CA 1
ATOM 679 C C . ASN A 1 87 ? 12.984 -4.938 -9.742 1 92.5 87 ASN A C 1
ATOM 681 O O . ASN A 1 87 ? 12.297 -3.912 -9.805 1 92.5 87 ASN A O 1
ATOM 685 N N . ALA A 1 88 ? 13.742 -5.262 -8.719 1 92.56 88 ALA A N 1
ATOM 686 C CA . ALA A 1 88 ? 13.664 -4.477 -7.484 1 92.56 88 ALA A CA 1
ATOM 687 C C . ALA A 1 88 ? 14.227 -3.072 -7.695 1 92.56 88 ALA A C 1
ATOM 689 O O . ALA A 1 88 ? 14 -2.182 -6.871 1 92.56 88 ALA A O 1
ATOM 690 N N . SER A 1 89 ? 14.906 -2.832 -8.758 1 93.31 89 SER A N 1
ATOM 691 C CA . SER A 1 89 ? 15.477 -1.525 -9.055 1 93.31 89 SER A CA 1
ATOM 692 C C . SER A 1 89 ? 14.648 -0.779 -10.094 1 93.31 89 SER A C 1
ATOM 694 O O . SER A 1 89 ? 15.086 0.239 -10.633 1 93.31 89 SER A O 1
ATOM 696 N N . ALA A 1 90 ? 13.5 -1.304 -10.383 1 96.25 90 ALA A N 1
ATOM 697 C CA . ALA A 1 90 ? 12.625 -0.669 -11.367 1 96.25 90 ALA A CA 1
ATOM 698 C C . ALA A 1 90 ? 12.266 0.752 -10.945 1 96.25 90 ALA A C 1
ATOM 700 O O . ALA A 1 90 ? 12.227 1.062 -9.758 1 96.25 90 ALA A O 1
ATOM 701 N N . SER A 1 91 ? 11.977 1.588 -11.898 1 97.31 91 SER A N 1
ATOM 702 C CA . SER A 1 91 ? 11.578 2.965 -11.625 1 97.31 91 SER A CA 1
ATOM 703 C C . SER A 1 91 ? 10.164 3.027 -11.055 1 97.31 91 SER A C 1
ATOM 705 O O . SER A 1 91 ? 9.383 2.092 -11.227 1 97.31 91 SER A O 1
ATOM 707 N N . TRP A 1 92 ? 9.883 4.109 -10.406 1 97.81 92 TRP A N 1
ATOM 708 C CA . TRP A 1 92 ? 8.539 4.316 -9.867 1 97.81 92 TRP A CA 1
ATOM 709 C C . TRP A 1 92 ? 7.496 4.289 -10.969 1 97.81 92 TRP A C 1
ATOM 711 O O . TRP A 1 92 ? 6.453 3.645 -10.836 1 97.81 92 TRP A O 1
ATOM 721 N N . GLU A 1 93 ? 7.809 4.945 -12.078 1 97.25 93 GLU A N 1
ATOM 722 C CA . GLU A 1 93 ? 6.883 4.98 -13.203 1 97.25 93 GLU A CA 1
ATOM 723 C C . GLU A 1 93 ? 6.586 3.574 -13.719 1 97.25 93 GLU A C 1
ATOM 725 O O . GLU A 1 93 ? 5.438 3.246 -14.016 1 97.25 93 GLU A O 1
ATOM 730 N N . ASP A 1 94 ? 7.602 2.785 -13.773 1 97.75 94 ASP A N 1
ATOM 731 C CA . ASP A 1 94 ? 7.445 1.43 -14.289 1 97.75 94 ASP A CA 1
ATOM 732 C C . ASP A 1 94 ? 6.598 0.578 -13.344 1 97.75 94 ASP A C 1
ATOM 734 O O . ASP A 1 94 ? 5.688 -0.125 -13.789 1 97.75 94 ASP A O 1
ATOM 738 N N . VAL A 1 95 ? 6.871 0.663 -12.055 1 98.19 95 VAL A N 1
ATOM 739 C CA . VAL A 1 95 ? 6.141 -0.211 -11.148 1 98.19 95 VAL A CA 1
ATOM 740 C C . VAL A 1 95 ? 4.691 0.248 -11.039 1 98.19 95 VAL A C 1
ATOM 742 O O . VAL A 1 95 ? 3.785 -0.57 -10.867 1 98.19 95 VAL A O 1
ATOM 745 N N . VAL A 1 96 ? 4.438 1.549 -11.102 1 98.5 96 VAL A N 1
ATOM 746 C CA . VAL A 1 96 ? 3.061 2.023 -11.039 1 98.5 96 VAL A CA 1
ATOM 747 C C . VAL A 1 96 ? 2.293 1.543 -12.273 1 98.5 96 VAL A C 1
ATOM 749 O O . VAL A 1 96 ? 1.162 1.063 -12.156 1 98.5 96 VAL A O 1
ATOM 752 N N . LYS A 1 97 ? 2.93 1.622 -13.383 1 97.62 97 LYS A N 1
ATOM 753 C CA . LYS A 1 97 ? 2.271 1.223 -14.625 1 97.62 97 LYS A CA 1
ATOM 754 C C . LYS A 1 97 ? 2.055 -0.288 -14.672 1 97.62 97 LYS A C 1
ATOM 756 O O . LYS A 1 97 ? 0.92 -0.753 -14.805 1 97.62 97 LYS A O 1
ATOM 761 N N . HIS A 1 98 ? 3.092 -1.048 -14.453 1 97.88 98 HIS A N 1
ATOM 762 C CA . HIS A 1 98 ? 3.08 -2.467 -14.781 1 97.88 98 HIS A CA 1
ATOM 763 C C . HIS A 1 98 ? 2.66 -3.312 -13.586 1 97.88 98 HIS A C 1
ATOM 765 O O . HIS A 1 98 ? 2.26 -4.469 -13.742 1 97.88 98 HIS A O 1
ATOM 771 N N . ASN A 1 99 ? 2.773 -2.773 -12.43 1 98.69 99 ASN A N 1
ATOM 772 C CA . ASN A 1 99 ? 2.389 -3.529 -11.242 1 98.69 99 ASN A CA 1
ATOM 773 C C . ASN A 1 99 ? 1.086 -3.008 -10.641 1 98.69 99 ASN A C 1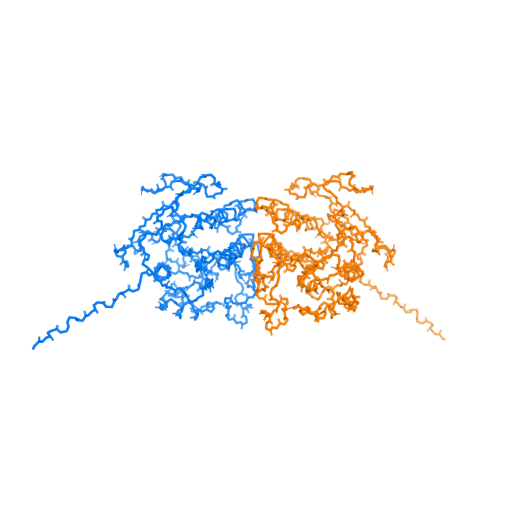
ATOM 775 O O . ASN A 1 99 ? 0.138 -3.77 -10.445 1 98.69 99 ASN A O 1
ATOM 779 N N . VAL A 1 100 ? 1.014 -1.701 -10.414 1 98.75 100 VAL A N 1
ATOM 780 C CA . VAL A 1 100 ? -0.107 -1.114 -9.688 1 98.75 100 VAL A CA 1
ATOM 781 C C . VAL A 1 100 ? -1.329 -1.035 -10.602 1 98.75 100 VAL A C 1
ATOM 783 O O . VAL A 1 100 ? -2.361 -1.647 -10.32 1 98.75 100 VAL A O 1
ATOM 786 N N . HIS A 1 101 ? -1.184 -0.348 -11.742 1 98.62 101 HIS A N 1
ATOM 787 C CA . HIS A 1 101 ? -2.299 -0.227 -12.672 1 98.62 101 HIS A CA 1
ATOM 788 C C . HIS A 1 101 ? -2.719 -1.591 -13.211 1 98.62 101 HIS A C 1
ATOM 790 O O . HIS A 1 101 ? -3.912 -1.895 -13.281 1 98.62 101 HIS A O 1
ATOM 796 N N . ALA A 1 102 ? -1.766 -2.352 -13.578 1 98.75 102 ALA A N 1
ATOM 797 C CA . ALA A 1 102 ? -2.049 -3.672 -14.133 1 98.75 102 ALA A CA 1
ATOM 798 C C . ALA A 1 102 ? -2.84 -4.527 -13.148 1 98.75 102 ALA A C 1
ATOM 800 O O . ALA A 1 102 ? -3.828 -5.164 -13.523 1 98.75 102 ALA A O 1
ATOM 801 N N . THR A 1 103 ? -2.432 -4.527 -11.883 1 98.88 103 THR A N 1
ATOM 802 C CA . THR A 1 103 ? -3.121 -5.32 -10.867 1 98.88 103 THR A CA 1
ATOM 803 C C . THR A 1 103 ? -4.555 -4.832 -10.688 1 98.88 103 THR A C 1
ATOM 805 O O . THR A 1 103 ? -5.484 -5.641 -10.609 1 98.88 103 THR A O 1
ATOM 808 N N . TYR A 1 104 ? -4.738 -3.512 -10.664 1 98.94 104 TYR A N 1
ATOM 809 C CA . TYR A 1 104 ? -6.086 -2.969 -10.547 1 98.94 104 TYR A CA 1
ATOM 810 C C . TYR A 1 104 ? -6.969 -3.449 -11.695 1 98.94 104 TYR A C 1
ATOM 812 O O . TYR A 1 104 ? -8.094 -3.908 -11.477 1 98.94 104 TYR A O 1
ATOM 820 N N . ASN A 1 105 ? -6.449 -3.316 -12.906 1 98.88 105 ASN A N 1
ATOM 821 C CA . ASN A 1 105 ? -7.215 -3.705 -14.086 1 98.88 105 ASN A CA 1
ATOM 822 C C . ASN A 1 105 ? -7.547 -5.195 -14.078 1 98.88 105 ASN A C 1
ATOM 824 O O . ASN A 1 105 ? -8.648 -5.594 -14.453 1 98.88 105 ASN A O 1
ATOM 828 N N . VAL A 1 106 ? -6.641 -5.988 -13.633 1 98.94 106 VAL A N 1
ATOM 829 C CA . VAL A 1 106 ? -6.84 -7.43 -13.547 1 98.94 106 VAL A CA 1
ATOM 830 C C . VAL A 1 106 ? -7.941 -7.734 -12.531 1 98.94 106 VAL A C 1
ATOM 832 O O . VAL A 1 106 ? -8.852 -8.523 -12.812 1 98.94 106 VAL A O 1
ATOM 835 N N . LEU A 1 107 ? -7.867 -7.121 -11.383 1 98.94 107 LEU A N 1
ATOM 836 C CA . LEU A 1 107 ? -8.867 -7.332 -10.336 1 98.94 107 LEU A CA 1
ATOM 837 C C . LEU A 1 107 ? -10.242 -6.891 -10.812 1 98.94 107 LEU A C 1
ATOM 839 O O . LEU A 1 107 ? -11.234 -7.59 -10.586 1 98.94 107 LEU A O 1
ATOM 843 N N . GLN A 1 108 ? -10.242 -5.73 -11.445 1 98.75 108 GLN A N 1
ATOM 844 C CA . GLN A 1 108 ? -11.5 -5.234 -11.992 1 98.75 108 GLN A CA 1
ATOM 845 C C . GLN A 1 108 ? -12.094 -6.223 -12.992 1 98.75 108 GLN A C 1
ATOM 847 O O . GLN A 1 108 ? -13.297 -6.504 -12.953 1 98.75 108 GLN A O 1
ATOM 852 N N . GLU A 1 109 ? -11.289 -6.742 -13.844 1 98.88 109 GLU A N 1
ATOM 853 C CA . GLU A 1 109 ? -11.773 -7.684 -14.852 1 98.88 109 GLU A CA 1
ATOM 854 C C . GLU A 1 109 ? -12.211 -9 -14.211 1 98.88 109 GLU A C 1
ATOM 856 O O . GLU A 1 109 ? -13.156 -9.633 -14.672 1 98.88 109 GLU A O 1
ATOM 861 N N . CYS A 1 110 ? -11.492 -9.453 -13.141 1 98.88 110 CYS A N 1
ATOM 862 C CA . CYS A 1 110 ? -11.945 -10.633 -12.406 1 98.88 110 CYS A CA 1
ATOM 863 C C . CYS A 1 110 ? -13.375 -10.453 -11.922 1 98.88 110 CYS A C 1
ATOM 865 O O . CYS A 1 110 ? -14.211 -11.352 -12.094 1 98.88 110 CYS A O 1
ATOM 867 N N . VAL A 1 111 ? -13.664 -9.328 -11.344 1 98.62 111 VAL A N 1
ATOM 868 C CA . VAL A 1 111 ? -15 -9.055 -10.82 1 98.62 111 VAL A CA 1
ATOM 869 C C . VAL A 1 111 ? -16 -9 -11.961 1 98.62 111 VAL A C 1
ATOM 871 O O . VAL A 1 111 ? -17.062 -9.648 -11.906 1 98.62 111 VAL A O 1
ATOM 874 N N . HIS A 1 112 ? -15.688 -8.328 -13.039 1 98.5 112 HIS A N 1
ATOM 875 C CA . HIS A 1 112 ? -16.594 -8.133 -14.164 1 98.5 112 HIS A CA 1
ATOM 876 C C . HIS A 1 112 ? -16.891 -9.461 -14.859 1 98.5 112 HIS A C 1
ATOM 878 O O . HIS A 1 112 ? -18 -9.664 -15.367 1 98.5 112 HIS A O 1
ATOM 884 N N . SER A 1 113 ? -15.922 -10.328 -14.898 1 98.56 113 SER A N 1
ATOM 885 C CA . SER A 1 113 ? -16.047 -11.594 -15.617 1 98.56 113 SER A CA 1
ATOM 886 C C . SER A 1 113 ? -16.469 -12.719 -14.68 1 98.56 113 SER A C 1
ATOM 888 O O . SER A 1 113 ? -16.484 -13.891 -15.07 1 98.56 113 SER A O 1
ATOM 890 N N . ASN A 1 114 ? -16.703 -12.398 -13.367 1 97.88 114 ASN A N 1
ATOM 891 C CA . ASN A 1 114 ? -17.172 -13.328 -12.352 1 97.88 114 ASN A CA 1
ATOM 892 C C . ASN A 1 114 ? -16.156 -14.43 -12.086 1 97.88 114 ASN A C 1
ATOM 894 O O . ASN A 1 114 ? -16.516 -15.602 -11.945 1 97.88 114 ASN A O 1
ATOM 898 N N . VAL A 1 115 ? -14.883 -14.102 -12.25 1 98.44 115 VAL A N 1
ATOM 899 C CA . VAL A 1 115 ? -13.828 -15 -11.789 1 98.44 115 VAL A CA 1
ATOM 900 C C . VAL A 1 115 ? -13.984 -15.258 -10.297 1 98.44 115 VAL A C 1
ATOM 902 O O . VAL A 1 115 ? -14.227 -14.328 -9.523 1 98.44 115 VAL A O 1
ATOM 905 N N . LYS A 1 116 ? -13.82 -16.453 -9.891 1 96.56 116 LYS A N 1
ATOM 906 C CA . LYS A 1 116 ? -14.078 -16.828 -8.5 1 96.56 116 LYS A CA 1
ATOM 907 C C . LYS A 1 116 ? -12.875 -16.516 -7.617 1 96.56 116 LYS A C 1
ATOM 909 O O . LYS A 1 116 ? -13.031 -16.031 -6.496 1 96.56 116 LYS A O 1
ATOM 914 N N . LYS A 1 117 ? -11.688 -16.781 -8.188 1 98.31 117 LYS A N 1
ATOM 915 C CA . LYS A 1 117 ? -10.484 -16.75 -7.363 1 98.31 117 LYS A CA 1
ATOM 916 C C . LYS A 1 117 ? -9.312 -16.125 -8.117 1 98.31 117 LYS A C 1
ATOM 918 O O . LYS A 1 117 ? -9.148 -16.359 -9.32 1 98.31 117 LYS A O 1
ATOM 923 N N . ILE A 1 118 ? -8.562 -15.383 -7.383 1 98.81 118 ILE A N 1
ATOM 924 C CA . ILE A 1 118 ? -7.297 -14.906 -7.926 1 98.81 118 ILE A CA 1
ATOM 925 C C . ILE A 1 118 ? -6.16 -15.273 -6.973 1 98.81 118 ILE A C 1
ATOM 927 O O . ILE A 1 118 ? -6.309 -15.188 -5.754 1 98.81 118 ILE A O 1
ATOM 931 N N . ILE A 1 119 ? -5.09 -15.797 -7.477 1 98.94 119 ILE A N 1
ATOM 932 C CA . ILE A 1 119 ? -3.822 -15.984 -6.781 1 98.94 119 ILE A CA 1
ATOM 933 C C . ILE A 1 119 ? -2.846 -14.883 -7.188 1 98.94 119 ILE A C 1
ATOM 935 O O . ILE A 1 119 ? -2.432 -14.805 -8.352 1 98.94 119 ILE A O 1
ATOM 939 N N . PHE A 1 120 ? -2.521 -14.039 -6.277 1 98.94 120 PHE A N 1
ATOM 940 C CA . PHE A 1 120 ? -1.699 -12.859 -6.531 1 98.94 120 PHE A CA 1
ATOM 941 C C . PHE A 1 120 ? -0.254 -13.109 -6.117 1 98.94 120 PHE A C 1
ATOM 943 O O . PHE A 1 120 ? 0.011 -13.523 -4.984 1 98.94 120 PHE A O 1
ATOM 950 N N . ALA A 1 121 ? 0.639 -12.844 -7.031 1 98.94 121 ALA A N 1
ATOM 951 C CA . ALA A 1 121 ? 2.068 -12.969 -6.758 1 98.94 121 ALA A CA 1
ATOM 952 C C . ALA A 1 121 ? 2.609 -11.703 -6.094 1 98.94 121 ALA A C 1
ATOM 954 O O . ALA A 1 121 ? 3.004 -10.758 -6.777 1 98.94 121 ALA A O 1
ATOM 955 N N . SER A 1 122 ? 2.615 -11.719 -4.832 1 98.81 122 SER A N 1
ATOM 956 C CA . SER A 1 122 ? 3.379 -10.711 -4.098 1 98.81 122 SER A CA 1
ATOM 957 C C . SER A 1 122 ? 4.836 -11.133 -3.941 1 98.81 122 SER A C 1
ATOM 959 O O . SER A 1 122 ? 5.402 -11.781 -4.828 1 98.81 122 SER A O 1
ATOM 961 N N . SER A 1 123 ? 5.512 -10.633 -2.92 1 98.69 123 SER A N 1
ATOM 962 C CA . SER A 1 123 ? 6.953 -10.844 -2.877 1 98.69 123 SER A CA 1
ATOM 963 C C . SER A 1 123 ? 7.484 -10.734 -1.451 1 98.69 123 SER A C 1
ATOM 965 O O . SER A 1 123 ? 6.91 -10.023 -0.623 1 98.69 123 SER A O 1
ATOM 967 N N . ASN A 1 124 ? 8.602 -11.398 -1.234 1 98.25 124 ASN A N 1
ATOM 968 C CA . ASN A 1 124 ? 9.305 -11.211 0.027 1 98.25 124 ASN A CA 1
ATOM 969 C C . ASN A 1 124 ? 9.82 -9.781 0.177 1 98.25 124 ASN A C 1
ATOM 971 O O . ASN A 1 124 ? 10.133 -9.344 1.284 1 98.25 124 ASN A O 1
ATOM 975 N N . HIS A 1 125 ? 9.883 -9.023 -0.872 1 98.44 125 HIS A N 1
ATOM 976 C CA . HIS A 1 125 ? 10.375 -7.652 -0.881 1 98.44 125 HIS A CA 1
ATOM 977 C C . HIS A 1 125 ? 9.453 -6.73 -0.086 1 98.44 125 HIS A C 1
ATOM 979 O O . HIS A 1 125 ? 9.836 -5.609 0.25 1 98.44 125 HIS A O 1
ATOM 985 N N . VAL A 1 126 ? 8.266 -7.207 0.251 1 98.69 126 VAL A N 1
ATOM 986 C CA . VAL A 1 126 ? 7.336 -6.402 1.042 1 98.69 126 VAL A CA 1
ATOM 987 C C . VAL A 1 126 ? 7.781 -6.391 2.502 1 98.69 126 VAL A C 1
ATOM 989 O O . VAL A 1 126 ? 7.34 -5.543 3.283 1 98.69 126 VAL A O 1
ATOM 992 N N . MET A 1 127 ? 8.727 -7.281 2.867 1 97.81 127 MET A N 1
ATOM 993 C CA . MET A 1 127 ? 9.148 -7.457 4.254 1 97.81 127 MET A CA 1
ATOM 994 C C . MET A 1 127 ? 10.648 -7.234 4.402 1 97.81 127 MET A C 1
ATOM 996 O O . MET A 1 127 ? 11.141 -6.98 5.504 1 97.81 127 MET A O 1
ATOM 1000 N N . ASN A 1 128 ? 11.336 -7.277 3.342 1 97.62 128 ASN A N 1
ATOM 1001 C CA . ASN A 1 128 ? 12.789 -7.355 3.408 1 97.62 128 ASN A CA 1
ATOM 1002 C C . ASN A 1 128 ? 13.398 -6.066 3.961 1 97.62 128 ASN A C 1
ATOM 1004 O O . ASN A 1 128 ? 14.555 -6.051 4.383 1 97.62 128 ASN A O 1
ATOM 1008 N N . GLY A 1 129 ? 12.688 -5.039 4.027 1 96.94 129 GLY A N 1
ATOM 1009 C CA . GLY A 1 129 ? 13.172 -3.807 4.637 1 96.94 129 GLY A CA 1
ATOM 1010 C C . GLY A 1 129 ? 13.547 -3.969 6.098 1 96.94 129 GLY A C 1
ATOM 1011 O O . GLY A 1 129 ? 14.359 -3.203 6.621 1 96.94 129 GLY A O 1
ATOM 1012 N N . HIS A 1 130 ? 12.992 -4.945 6.746 1 96.81 130 HIS A N 1
ATOM 1013 C CA . HIS A 1 130 ? 13.266 -5.199 8.156 1 96.81 130 HIS A CA 1
ATOM 1014 C C . HIS A 1 130 ? 14.672 -5.762 8.352 1 96.81 130 HIS A C 1
ATOM 1016 O O . HIS A 1 130 ? 15.234 -5.668 9.445 1 96.81 130 HIS A O 1
ATOM 1022 N N . VAL A 1 131 ? 15.203 -6.379 7.27 1 96.44 131 VAL A N 1
ATOM 1023 C CA . VAL A 1 131 ? 16.453 -7.105 7.445 1 96.44 131 VAL A CA 1
ATOM 1024 C C . VAL A 1 131 ? 17.391 -6.812 6.277 1 96.44 131 VAL A C 1
ATOM 1026 O O . VAL A 1 131 ? 18.312 -7.59 6.004 1 96.44 131 VAL A O 1
ATOM 1029 N N . ILE A 1 132 ? 17.141 -5.781 5.605 1 95.81 132 ILE A N 1
ATOM 1030 C CA . ILE A 1 132 ? 17.922 -5.461 4.422 1 95.81 132 ILE A CA 1
ATOM 1031 C C . ILE A 1 132 ? 19.359 -5.117 4.828 1 95.81 132 ILE A C 1
ATOM 1033 O O . ILE A 1 132 ? 19.578 -4.445 5.84 1 95.81 132 ILE A O 1
ATOM 1037 N N . GLY A 1 133 ? 20.312 -5.547 4.035 1 93.44 133 GLY A N 1
ATOM 1038 C CA . GLY A 1 133 ? 21.703 -5.246 4.293 1 93.44 133 GLY A CA 1
ATOM 1039 C C . GLY A 1 133 ? 22.141 -3.891 3.766 1 93.44 133 GLY A C 1
ATOM 1040 O O . GLY A 1 133 ? 22.781 -3.121 4.473 1 93.44 133 GLY A O 1
ATOM 1041 N N . ASP A 1 134 ? 21.781 -3.639 2.598 1 93.62 134 ASP A N 1
ATOM 1042 C CA . ASP A 1 134 ? 22.141 -2.432 1.863 1 93.62 134 ASP A CA 1
ATOM 1043 C C . ASP A 1 134 ? 21.016 -1.977 0.947 1 93.62 134 ASP A C 1
ATOM 1045 O O . ASP A 1 134 ? 20.672 -2.662 -0.021 1 93.62 134 ASP A O 1
ATOM 1049 N N . TYR A 1 135 ? 20.531 -0.818 1.172 1 92.88 135 TYR A N 1
ATOM 1050 C CA . TYR A 1 135 ? 19.391 -0.329 0.403 1 92.88 135 TYR A CA 1
ATOM 1051 C C . TYR A 1 135 ? 19.766 -0.092 -1.052 1 92.88 135 TYR A C 1
ATOM 1053 O O . TYR A 1 135 ? 18.906 0.026 -1.92 1 92.88 135 TYR A O 1
ATOM 1061 N N . SER A 1 136 ? 21.062 -0 -1.329 1 92.44 136 SER A N 1
ATOM 1062 C CA . SER A 1 136 ? 21.484 0.146 -2.715 1 92.44 136 SER A CA 1
ATOM 1063 C C . SER A 1 136 ? 21.438 -1.185 -3.457 1 92.44 136 SER A C 1
ATOM 1065 O O . SER A 1 136 ? 21.516 -1.22 -4.688 1 92.44 136 SER A O 1
ATOM 1067 N N . ILE A 1 137 ? 21.281 -2.283 -2.754 1 94.19 137 ILE A N 1
ATOM 1068 C CA . ILE A 1 137 ? 21.078 -3.629 -3.283 1 94.19 137 ILE A CA 1
ATOM 1069 C C . ILE A 1 137 ? 19.875 -4.277 -2.602 1 94.19 137 ILE A C 1
ATOM 1071 O O . ILE A 1 137 ? 20.031 -5.055 -1.658 1 94.19 137 ILE A O 1
ATOM 1075 N N . PRO A 1 138 ? 18.734 -4.059 -3.127 1 93.25 138 PRO A N 1
ATOM 1076 C CA . PRO A 1 138 ? 17.531 -4.551 -2.453 1 93.25 138 PRO A CA 1
ATOM 1077 C C . PRO A 1 138 ? 17.578 -6.051 -2.184 1 93.25 138 PRO A C 1
ATOM 1079 O O . PRO A 1 138 ? 16.984 -6.523 -1.203 1 93.25 138 PRO A O 1
ATOM 1082 N N . GLU A 1 139 ? 18.297 -6.801 -3.021 1 95.88 139 GLU A N 1
ATOM 1083 C CA . GLU A 1 139 ? 18.469 -8.234 -2.826 1 95.88 139 GLU A CA 1
ATOM 1084 C C . GLU A 1 139 ? 19.672 -8.531 -1.926 1 95.88 139 GLU A C 1
ATOM 1086 O O . GLU A 1 139 ? 20.516 -9.375 -2.254 1 95.88 139 GLU A O 1
ATOM 1091 N N . SER A 1 140 ? 19.75 -7.836 -0.856 1 95.81 140 SER A N 1
ATOM 1092 C CA . SER A 1 140 ? 20.719 -8.062 0.213 1 95.81 140 SER A CA 1
ATOM 1093 C C . SER A 1 140 ? 20.016 -8.234 1.559 1 95.81 140 SER A C 1
ATOM 1095 O O . SER A 1 140 ? 18.875 -7.828 1.726 1 95.81 140 SER A O 1
ATOM 1097 N N . ILE A 1 141 ? 20.766 -8.922 2.512 1 95.56 141 ILE A N 1
ATOM 1098 C CA . ILE A 1 141 ? 20.094 -9.211 3.773 1 95.56 141 ILE A CA 1
ATOM 1099 C C . ILE A 1 141 ? 21.109 -9.203 4.91 1 95.56 141 ILE A C 1
ATOM 1101 O O . ILE A 1 141 ? 22.266 -9.578 4.719 1 95.56 141 ILE A O 1
ATOM 1105 N N . ASN A 1 142 ? 20.688 -8.641 5.961 1 91.69 142 ASN A N 1
ATOM 1106 C CA . ASN A 1 142 ? 21.297 -8.875 7.262 1 91.69 142 ASN A CA 1
ATOM 1107 C C . ASN A 1 142 ? 20.438 -9.758 8.148 1 91.69 142 ASN A C 1
ATOM 1109 O O . ASN A 1 142 ? 19.641 -9.258 8.945 1 91.69 142 ASN A O 1
ATOM 1113 N N . SER A 1 143 ? 20.641 -10.992 8.039 1 79.06 143 SER A N 1
ATOM 1114 C CA . SER A 1 143 ? 19.75 -11.969 8.648 1 79.06 143 SER A CA 1
ATOM 1115 C C . SER A 1 143 ? 19.781 -11.875 10.172 1 79.06 143 SER A C 1
ATOM 1117 O O . SER A 1 143 ? 18.812 -12.25 10.844 1 79.06 143 SER A O 1
ATOM 1119 N N . ASN A 1 144 ? 20.797 -11.445 10.711 1 82.25 144 ASN A N 1
ATOM 1120 C CA . ASN A 1 144 ? 20.938 -11.32 12.156 1 82.25 144 ASN A CA 1
ATOM 1121 C C . ASN A 1 144 ? 19.969 -10.273 12.719 1 82.25 144 ASN A C 1
ATOM 1123 O O . ASN A 1 144 ? 19.734 -10.227 13.93 1 82.25 144 ASN A O 1
ATOM 1127 N N . ALA A 1 145 ? 19.406 -9.617 11.805 1 79.81 145 ALA A N 1
ATOM 1128 C CA . ALA A 1 145 ? 18.5 -8.555 12.242 1 79.81 145 ALA A CA 1
ATOM 1129 C C . ALA A 1 145 ? 17.109 -9.102 12.531 1 79.81 145 ALA A C 1
ATOM 1131 O O . ALA A 1 145 ? 16.297 -8.43 13.164 1 79.81 145 ALA A O 1
ATOM 1132 N N . ALA A 1 146 ? 16.922 -10.344 12.148 1 83.38 146 ALA A N 1
ATOM 1133 C CA . ALA A 1 146 ? 15.609 -10.922 12.398 1 83.38 146 ALA A CA 1
ATOM 1134 C C . ALA A 1 146 ? 15.531 -11.523 13.797 1 83.38 146 ALA A C 1
ATOM 1136 O O . ALA A 1 146 ? 16.281 -12.445 14.125 1 83.38 146 ALA A O 1
ATOM 1137 N N . GLU A 1 147 ? 14.742 -11 14.609 1 84.62 147 GLU A N 1
ATOM 1138 C CA . GLU A 1 147 ? 14.555 -11.492 15.969 1 84.62 147 GLU A CA 1
ATOM 1139 C C . GLU A 1 147 ? 13.633 -12.711 15.992 1 84.62 147 GLU A C 1
ATOM 1141 O O . GLU A 1 147 ? 13.664 -13.5 16.938 1 84.62 147 GLU A O 1
ATOM 1146 N N . LYS A 1 148 ? 12.867 -12.789 15.125 1 90.19 148 LYS A N 1
ATOM 1147 C CA . LYS A 1 148 ? 11.93 -13.883 14.914 1 90.19 148 LYS A CA 1
ATOM 1148 C C . LYS A 1 148 ? 11.625 -14.062 13.43 1 90.19 148 LYS A C 1
ATOM 1150 O O . LYS A 1 148 ? 11.945 -13.195 12.609 1 90.19 148 LYS A O 1
ATOM 1155 N N . LYS A 1 149 ? 11.086 -15.227 13.188 1 97 149 LYS A N 1
ATOM 1156 C CA . LYS A 1 149 ? 10.625 -15.406 11.812 1 97 149 LYS A CA 1
ATOM 1157 C C . LYS A 1 149 ? 9.375 -14.57 11.547 1 97 149 LYS A C 1
ATOM 1159 O O . LYS A 1 149 ? 8.445 -14.547 12.359 1 97 149 LYS A O 1
ATOM 1164 N N . PHE A 1 150 ? 9.375 -13.883 10.414 1 97.5 150 PHE A N 1
ATOM 1165 C CA . PHE A 1 150 ? 8.273 -13 10.062 1 97.5 150 PHE A CA 1
ATOM 1166 C C . PHE A 1 150 ? 7.02 -13.805 9.734 1 97.5 150 PHE A C 1
ATOM 1168 O O . PHE A 1 150 ? 7.082 -14.797 9 1 97.5 150 PHE A O 1
ATOM 1175 N N . THR A 1 151 ? 5.957 -13.422 10.273 1 97.75 151 THR A N 1
ATOM 1176 C CA . THR A 1 151 ? 4.66 -13.984 9.914 1 97.75 151 THR A CA 1
ATOM 1177 C C . THR A 1 151 ? 3.898 -13.039 8.984 1 97.75 151 THR A C 1
ATOM 1179 O O . THR A 1 151 ? 4.324 -11.898 8.766 1 97.75 151 THR A O 1
ATOM 1182 N N . GLU A 1 152 ? 2.75 -13.555 8.445 1 97.44 152 GLU A N 1
ATOM 1183 C CA . GLU A 1 152 ? 1.962 -12.805 7.469 1 97.44 152 GLU A CA 1
ATOM 1184 C C . GLU A 1 152 ? 1.265 -11.609 8.125 1 97.44 152 GLU A C 1
ATOM 1186 O O . GLU A 1 152 ? 0.782 -10.711 7.434 1 97.44 152 GLU A O 1
ATOM 1191 N N . THR A 1 153 ? 1.252 -11.562 9.469 1 95.44 153 THR A N 1
ATOM 1192 C CA . THR A 1 153 ? 0.527 -10.5 10.156 1 95.44 153 THR A CA 1
ATOM 1193 C C . THR A 1 153 ? 1.486 -9.422 10.641 1 95.44 153 THR A C 1
ATOM 1195 O O . THR A 1 153 ? 1.056 -8.391 11.156 1 95.44 153 THR A O 1
ATOM 1198 N N . ASP A 1 154 ? 2.771 -9.68 10.5 1 96.56 154 ASP A N 1
ATOM 1199 C CA . ASP A 1 154 ? 3.732 -8.641 10.859 1 96.56 154 ASP A CA 1
ATOM 1200 C C . ASP A 1 154 ? 3.619 -7.438 9.922 1 96.56 154 ASP A C 1
ATOM 1202 O O . ASP A 1 154 ? 3.254 -7.586 8.758 1 96.56 154 ASP A O 1
ATOM 1206 N N . MET A 1 155 ? 3.918 -6.258 10.414 1 96 155 MET A N 1
ATOM 1207 C CA . MET A 1 155 ? 3.861 -5.035 9.617 1 96 155 MET A CA 1
ATOM 1208 C C . MET A 1 155 ? 4.859 -5.094 8.461 1 96 155 MET A C 1
ATOM 1210 O O . MET A 1 155 ? 5.988 -5.551 8.633 1 96 155 MET A O 1
ATOM 1214 N N . THR A 1 156 ? 4.438 -4.613 7.34 1 97.94 156 THR A N 1
ATOM 1215 C CA . THR A 1 156 ? 5.301 -4.609 6.16 1 97.94 156 THR A CA 1
ATOM 1216 C C . THR A 1 156 ? 6.34 -3.498 6.258 1 97.94 156 THR A C 1
ATOM 1218 O O . THR A 1 156 ? 6.133 -2.498 6.945 1 97.94 156 THR A O 1
ATOM 1221 N N . LEU A 1 157 ? 7.434 -3.695 5.672 1 98 157 LEU A N 1
ATOM 1222 C CA . LEU A 1 157 ? 8.484 -2.725 5.391 1 98 157 LEU A CA 1
ATOM 1223 C C . LEU A 1 157 ? 9.211 -3.068 4.094 1 98 157 LEU A C 1
ATOM 1225 O O . LEU A 1 157 ? 10.031 -3.988 4.059 1 98 157 LEU A O 1
ATOM 1229 N N . ALA A 1 158 ? 8.867 -2.332 3.051 1 98.5 158 ALA A N 1
ATOM 1230 C CA . ALA A 1 158 ? 9.391 -2.625 1.72 1 98.5 158 ALA A CA 1
ATOM 1231 C C . ALA A 1 158 ? 10.867 -2.244 1.616 1 98.5 158 ALA A C 1
ATOM 1233 O O . ALA A 1 158 ? 11.289 -1.221 2.158 1 98.5 158 ALA A O 1
ATOM 1234 N N . ASP A 1 159 ? 11.594 -2.977 0.863 1 97.94 159 ASP A N 1
ATOM 1235 C CA . ASP A 1 159 ? 13.016 -2.701 0.678 1 97.94 159 ASP A CA 1
ATOM 1236 C C . ASP A 1 159 ? 13.258 -1.865 -0.578 1 97.94 159 ASP A C 1
ATOM 1238 O O . ASP A 1 159 ? 14.391 -1.468 -0.859 1 97.94 159 ASP A O 1
ATOM 1242 N N . SER A 1 160 ? 12.195 -1.646 -1.33 1 98.31 160 SER A N 1
ATOM 1243 C CA . SER A 1 160 ? 12.297 -1.005 -2.637 1 98.31 160 SER A CA 1
ATOM 1244 C C . SER A 1 160 ? 10.945 -0.464 -3.096 1 98.31 160 SER A C 1
ATOM 1246 O O . SER A 1 160 ? 9.914 -0.742 -2.477 1 98.31 160 SER A O 1
ATOM 1248 N N . LEU A 1 161 ? 10.984 0.358 -4.195 1 98.44 161 LEU A N 1
ATOM 1249 C CA . LEU A 1 161 ? 9.742 0.813 -4.809 1 98.44 161 LEU A CA 1
ATOM 1250 C C . LEU A 1 161 ? 8.969 -0.36 -5.398 1 98.44 161 LEU A C 1
ATOM 1252 O O . LEU A 1 161 ? 7.734 -0.355 -5.398 1 98.44 161 LEU A O 1
ATOM 1256 N N . TYR A 1 162 ? 9.695 -1.361 -5.836 1 98.5 162 TYR A N 1
ATOM 1257 C CA . TYR A 1 162 ? 9.07 -2.623 -6.219 1 98.5 162 TYR A CA 1
ATOM 1258 C C . TYR A 1 162 ? 8.289 -3.221 -5.055 1 98.5 162 TYR A C 1
ATOM 1260 O O . TYR A 1 162 ? 7.121 -3.59 -5.203 1 98.5 162 TYR A O 1
ATOM 1268 N N . GLY A 1 163 ? 8.891 -3.299 -3.889 1 98.69 163 GLY A N 1
ATOM 1269 C CA . GLY A 1 163 ? 8.203 -3.779 -2.701 1 98.69 163 GLY A CA 1
ATOM 1270 C C . GLY A 1 163 ? 6.949 -2.986 -2.377 1 98.69 163 GLY A C 1
ATOM 1271 O O . GLY A 1 163 ? 5.914 -3.564 -2.035 1 98.69 163 GLY A O 1
ATOM 1272 N N . VAL A 1 164 ? 7.031 -1.685 -2.502 1 98.81 164 VAL A N 1
ATOM 1273 C CA . VAL A 1 164 ? 5.875 -0.83 -2.25 1 98.81 164 VAL A CA 1
ATOM 1274 C C . VAL A 1 164 ? 4.758 -1.17 -3.232 1 98.81 164 VAL A C 1
ATOM 1276 O O . VAL A 1 164 ? 3.588 -1.237 -2.852 1 98.81 164 VAL A O 1
ATOM 1279 N N . SER A 1 165 ? 5.105 -1.396 -4.484 1 98.81 165 SER A N 1
ATOM 1280 C CA . SER A 1 165 ? 4.105 -1.733 -5.492 1 98.81 165 SER A CA 1
ATOM 1281 C C . SER A 1 165 ? 3.41 -3.051 -5.164 1 98.81 165 SER A C 1
ATOM 1283 O O . SER A 1 165 ? 2.213 -3.207 -5.414 1 98.81 165 SER A O 1
ATOM 1285 N N . LYS A 1 166 ? 4.141 -3.99 -4.66 1 98.88 166 LYS A N 1
ATOM 1286 C CA . LYS A 1 166 ? 3.545 -5.273 -4.297 1 98.88 166 LYS A CA 1
ATOM 1287 C C . LYS A 1 166 ? 2.643 -5.137 -3.074 1 98.88 166 LYS A C 1
ATOM 1289 O O . LYS A 1 166 ? 1.589 -5.77 -2.998 1 98.88 166 LYS A O 1
ATOM 1294 N N . ILE A 1 167 ? 3.041 -4.305 -2.137 1 98.88 167 ILE A N 1
ATOM 1295 C CA . ILE A 1 167 ? 2.154 -4.016 -1.016 1 98.88 167 ILE A CA 1
ATOM 1296 C C . ILE A 1 167 ? 0.854 -3.4 -1.531 1 98.88 167 ILE A C 1
ATOM 1298 O O . ILE A 1 167 ? -0.234 -3.768 -1.081 1 98.88 167 ILE A O 1
ATOM 1302 N N . THR A 1 168 ? 1.009 -2.477 -2.43 1 98.88 168 THR A N 1
ATOM 1303 C CA . THR A 1 168 ? -0.172 -1.858 -3.023 1 98.88 168 THR A CA 1
ATOM 1304 C C . THR A 1 168 ? -1.073 -2.912 -3.658 1 98.88 168 THR A C 1
ATOM 1306 O O . THR A 1 168 ? -2.295 -2.869 -3.498 1 98.88 168 THR A O 1
ATOM 1309 N N . GLY A 1 169 ? -0.495 -3.846 -4.348 1 98.88 169 GLY A N 1
ATOM 1310 C CA . GLY A 1 169 ? -1.26 -4.949 -4.906 1 98.88 169 GLY A CA 1
ATOM 1311 C C . GLY A 1 169 ? -1.981 -5.77 -3.854 1 98.88 169 GLY A C 1
ATOM 1312 O O . GLY A 1 169 ? -3.139 -6.148 -4.043 1 98.88 169 GLY A O 1
ATOM 1313 N N . GLU A 1 170 ? -1.319 -6.086 -2.74 1 98.88 170 GLU A N 1
ATOM 1314 C CA . GLU A 1 170 ? -1.968 -6.793 -1.642 1 98.88 170 GLU A CA 1
ATOM 1315 C C . GLU A 1 170 ? -3.186 -6.027 -1.133 1 98.88 170 GLU A C 1
ATOM 1317 O O . GLU A 1 170 ? -4.234 -6.621 -0.875 1 98.88 170 GLU A O 1
ATOM 1322 N N . GLU A 1 171 ? -2.98 -4.73 -1.007 1 98.81 171 GLU A N 1
ATOM 1323 C CA . GLU A 1 171 ? -4.059 -3.906 -0.466 1 98.81 171 GLU A CA 1
ATOM 1324 C C . GLU A 1 171 ? -5.238 -3.838 -1.431 1 98.81 171 GLU A C 1
ATOM 1326 O O . GLU A 1 171 ? -6.395 -3.828 -1.005 1 98.81 171 GLU A O 1
ATOM 1331 N N . LEU A 1 172 ? -4.953 -3.738 -2.711 1 98.88 172 LEU A N 1
ATOM 1332 C CA . LEU A 1 172 ? -6.02 -3.824 -3.705 1 98.88 172 LEU A CA 1
ATOM 1333 C C . LEU A 1 172 ? -6.762 -5.152 -3.594 1 98.88 172 LEU A C 1
ATOM 1335 O O . LEU A 1 172 ? -7.992 -5.18 -3.609 1 98.88 172 LEU A O 1
ATOM 1339 N N . CYS A 1 173 ? -6.012 -6.176 -3.469 1 98.88 173 CYS A N 1
ATOM 1340 C CA . CYS A 1 173 ? -6.598 -7.508 -3.338 1 98.88 173 CYS A CA 1
ATOM 1341 C C . CYS A 1 173 ? -7.504 -7.586 -2.117 1 98.88 173 CYS A C 1
ATOM 1343 O O . CYS A 1 173 ? -8.617 -8.102 -2.197 1 98.88 173 CYS A O 1
ATOM 1345 N N . LYS A 1 174 ? -7.023 -7.078 -1.001 1 98.62 174 LYS A N 1
ATOM 1346 C CA . LYS A 1 174 ? -7.82 -7.047 0.221 1 98.62 174 LYS A CA 1
ATOM 1347 C C . LYS A 1 174 ? -9.141 -6.316 -0.003 1 98.62 174 LYS A C 1
ATOM 1349 O O . LYS A 1 174 ? -10.203 -6.805 0.393 1 98.62 174 LYS A O 1
ATOM 1354 N N . HIS A 1 175 ? -9 -5.188 -0.592 1 98.5 175 HIS A N 1
ATOM 1355 C CA . HIS A 1 175 ? -10.18 -4.355 -0.822 1 98.5 175 HIS A CA 1
ATOM 1356 C C . HIS A 1 175 ? -11.188 -5.066 -1.72 1 98.5 175 HIS A C 1
ATOM 1358 O O . HIS A 1 175 ? -12.383 -5.082 -1.425 1 98.5 175 HIS A O 1
ATOM 1364 N N . PHE A 1 176 ? -10.734 -5.703 -2.789 1 98.69 176 PHE A N 1
ATOM 1365 C CA . PHE A 1 176 ? -11.617 -6.379 -3.732 1 98.69 176 PHE A CA 1
ATOM 1366 C C . PHE A 1 176 ? -12.234 -7.621 -3.1 1 98.69 176 PHE A C 1
ATOM 1368 O O . PHE A 1 176 ? -13.391 -7.957 -3.379 1 98.69 176 PHE A O 1
ATOM 1375 N N . ALA A 1 177 ? -11.469 -8.297 -2.287 1 98.62 177 ALA A N 1
ATOM 1376 C CA . ALA A 1 177 ? -12.023 -9.438 -1.554 1 98.62 177 ALA A CA 1
ATOM 1377 C C . ALA A 1 177 ? -13.164 -9 -0.646 1 98.62 177 ALA A C 1
ATOM 1379 O O . ALA A 1 177 ? -14.234 -9.617 -0.64 1 98.62 177 ALA A O 1
ATOM 1380 N N . ALA A 1 178 ? -12.945 -7.941 0.057 1 97.56 178 ALA A N 1
ATOM 1381 C CA . ALA A 1 178 ? -13.922 -7.465 1.035 1 97.56 178 ALA A CA 1
ATOM 1382 C C . ALA A 1 178 ? -15.148 -6.887 0.344 1 97.56 178 ALA A C 1
ATOM 1384 O O . ALA A 1 178 ? -16.281 -7.168 0.742 1 97.56 178 ALA A O 1
ATOM 1385 N N . ARG A 1 179 ? -14.922 -6.145 -0.688 1 97.25 179 ARG A N 1
ATOM 1386 C CA . ARG A 1 179 ? -16 -5.387 -1.316 1 97.25 179 ARG A CA 1
ATOM 1387 C C . ARG A 1 179 ? -16.812 -6.266 -2.264 1 97.25 179 ARG A C 1
ATOM 1389 O O . ARG A 1 179 ? -18.031 -6.137 -2.346 1 97.25 179 ARG A O 1
ATOM 1396 N N . TYR A 1 180 ? -16.125 -7.184 -2.98 1 97.81 180 TYR A N 1
ATOM 1397 C CA . TYR A 1 180 ? -16.797 -7.875 -4.074 1 97.81 180 TYR A CA 1
ATOM 1398 C C . TYR A 1 180 ? -16.875 -9.375 -3.801 1 97.81 180 TYR A C 1
ATOM 1400 O O . TYR A 1 180 ? -17.484 -10.117 -4.578 1 97.81 180 TYR A O 1
ATOM 1408 N N . GLY A 1 181 ? -16.234 -9.82 -2.75 1 97.19 181 GLY A N 1
ATOM 1409 C CA . GLY A 1 181 ? -16.297 -11.227 -2.387 1 97.19 181 GLY A CA 1
ATOM 1410 C C . GLY A 1 181 ? -15.344 -12.102 -3.182 1 97.19 181 GLY A C 1
ATOM 1411 O O . GLY A 1 181 ? -15.477 -13.328 -3.191 1 97.19 181 GLY A O 1
ATOM 1412 N N . LEU A 1 182 ? -14.406 -11.516 -3.863 1 97.81 182 LEU A N 1
ATOM 1413 C CA . LEU A 1 182 ? -13.383 -12.242 -4.602 1 97.81 182 LEU A CA 1
ATOM 1414 C C . LEU A 1 182 ? -12.508 -13.055 -3.658 1 97.81 182 LEU A C 1
ATOM 1416 O O . LEU A 1 182 ? -12.055 -12.547 -2.629 1 97.81 182 LEU A O 1
ATOM 1420 N N . GLU A 1 183 ? -12.328 -14.344 -3.918 1 98.25 183 GLU A N 1
ATOM 1421 C CA . GLU A 1 183 ? -11.383 -15.148 -3.145 1 98.25 183 GLU A CA 1
ATOM 1422 C C . GLU A 1 183 ? -9.938 -14.859 -3.562 1 98.25 183 GLU A C 1
ATOM 1424 O O . GLU A 1 183 ? -9.602 -14.945 -4.746 1 98.25 183 GLU A O 1
ATOM 1429 N N . VAL A 1 184 ? -9.133 -14.508 -2.602 1 98.75 184 VAL A N 1
ATOM 1430 C CA . VAL A 1 184 ? -7.766 -14.117 -2.934 1 98.75 184 VAL A CA 1
ATOM 1431 C C . VAL A 1 184 ? -6.777 -14.898 -2.072 1 98.75 184 VAL A C 1
ATOM 1433 O O . VAL A 1 184 ? -6.918 -14.953 -0.849 1 98.75 184 VAL A O 1
ATOM 1436 N N . ILE A 1 185 ? -5.844 -15.523 -2.67 1 98.69 185 ILE A N 1
ATOM 1437 C CA . ILE A 1 185 ? -4.641 -16 -2.004 1 98.69 185 ILE A CA 1
ATOM 1438 C C . ILE A 1 185 ? -3.43 -15.203 -2.49 1 98.69 185 ILE A C 1
ATOM 1440 O O . ILE A 1 185 ? -3.137 -15.172 -3.688 1 98.69 185 ILE A O 1
ATOM 1444 N N . CYS A 1 186 ? -2.816 -14.516 -1.606 1 98.69 186 CYS A N 1
ATOM 1445 C CA . CYS A 1 186 ? -1.612 -13.742 -1.885 1 98.69 186 CYS A CA 1
ATOM 1446 C C . CYS A 1 186 ? -0.366 -14.484 -1.422 1 98.69 186 CYS A C 1
ATOM 1448 O O . CYS A 1 186 ? -0.272 -14.883 -0.26 1 98.69 186 CYS A O 1
ATOM 1450 N N . PHE A 1 187 ? 0.567 -14.703 -2.324 1 98.88 187 PHE A N 1
ATOM 1451 C CA . PHE A 1 187 ? 1.84 -15.32 -1.972 1 98.88 187 PHE A CA 1
ATOM 1452 C C . PHE A 1 187 ? 2.939 -14.273 -1.856 1 98.88 187 PHE A C 1
ATOM 1454 O O . PHE A 1 187 ? 3.207 -13.539 -2.811 1 98.88 187 PHE A O 1
ATOM 1461 N N . ARG A 1 188 ? 3.533 -14.133 -0.719 1 98.88 188 ARG A N 1
ATOM 1462 C CA . ARG A 1 188 ? 4.816 -13.445 -0.625 1 98.88 188 ARG A CA 1
ATOM 1463 C C . ARG A 1 188 ? 5.965 -14.367 -0.998 1 98.88 188 ARG A C 1
ATOM 1465 O O . ARG A 1 188 ? 6.48 -15.102 -0.148 1 98.88 188 ARG A O 1
ATOM 1472 N N . ILE A 1 189 ? 6.312 -14.281 -2.24 1 98.88 189 ILE A N 1
ATOM 1473 C CA . ILE A 1 189 ? 7.125 -15.289 -2.906 1 98.88 189 ILE A CA 1
ATOM 1474 C C . ILE A 1 189 ? 8.609 -15 -2.67 1 98.88 189 ILE A C 1
ATOM 1476 O O . ILE A 1 189 ? 9.039 -13.852 -2.773 1 98.88 189 ILE A O 1
ATOM 1480 N N . GLY A 1 190 ? 9.352 -16.047 -2.396 1 98.62 190 GLY A N 1
ATOM 1481 C CA . GLY A 1 190 ? 10.805 -15.945 -2.383 1 98.62 190 GLY A CA 1
ATOM 1482 C C . GLY A 1 190 ? 11.406 -15.828 -3.77 1 98.62 190 GLY A C 1
ATOM 1483 O O . GLY A 1 190 ? 10.781 -15.281 -4.68 1 98.62 190 GLY A O 1
ATOM 1484 N N . TRP A 1 191 ? 12.625 -16.297 -3.932 1 98.44 191 TRP A N 1
ATOM 1485 C CA . TRP A 1 191 ? 13.328 -16.094 -5.191 1 98.44 191 TRP A CA 1
ATOM 1486 C C . TRP A 1 191 ? 13.375 -17.391 -6.004 1 98.44 191 TRP A C 1
ATOM 1488 O O . TRP A 1 191 ? 14.078 -18.328 -5.641 1 98.44 191 TRP A O 1
ATOM 1498 N N . VAL A 1 192 ? 12.57 -17.391 -7.059 1 98.62 192 VAL A N 1
ATOM 1499 C CA . VAL A 1 192 ? 12.586 -18.469 -8.039 1 98.62 192 VAL A CA 1
ATOM 1500 C C . VAL A 1 192 ? 13.516 -18.109 -9.195 1 98.62 192 VAL A C 1
ATOM 1502 O O . VAL A 1 192 ? 13.5 -16.984 -9.688 1 98.62 192 VAL A O 1
ATOM 1505 N N . ARG A 1 193 ? 14.266 -19.062 -9.586 1 97.69 193 ARG A N 1
ATOM 1506 C CA . ARG A 1 193 ? 15.203 -18.828 -10.68 1 97.69 193 ARG A CA 1
ATOM 1507 C C . ARG A 1 193 ? 15.023 -19.844 -11.797 1 97.69 193 ARG A C 1
ATOM 1509 O O . ARG A 1 193 ? 14.586 -20.969 -11.547 1 97.69 193 ARG A O 1
ATOM 1516 N N . PHE A 1 194 ? 15.383 -19.359 -13.008 1 96.88 194 PHE A N 1
ATOM 1517 C CA . PHE A 1 194 ? 15.367 -20.281 -14.133 1 96.88 194 PHE A CA 1
ATOM 1518 C C . PHE A 1 194 ? 16.297 -21.453 -13.883 1 96.88 194 PHE A C 1
ATOM 1520 O O . PHE A 1 194 ? 15.945 -22.609 -14.148 1 96.88 194 PHE A O 1
ATOM 1527 N N . ASP A 1 195 ? 17.547 -21 -13.398 1 96 195 ASP A N 1
ATOM 1528 C CA . ASP A 1 195 ? 18.453 -22.031 -12.898 1 96 195 ASP A CA 1
ATOM 1529 C C . ASP A 1 195 ? 18.156 -22.359 -11.438 1 96 195 ASP A C 1
ATOM 1531 O O . ASP A 1 195 ? 18.516 -21.609 -10.531 1 96 195 ASP A O 1
ATOM 1535 N N . ASP A 1 196 ? 17.516 -23.422 -11.234 1 97.69 196 ASP A N 1
ATOM 1536 C CA . ASP A 1 196 ? 17.031 -23.797 -9.906 1 97.69 196 ASP A CA 1
ATOM 1537 C C . ASP A 1 196 ? 18.188 -24.219 -8.992 1 97.69 196 ASP A C 1
ATOM 1539 O O . ASP A 1 196 ? 18.125 -25.266 -8.352 1 97.69 196 ASP A O 1
ATOM 1543 N N . ASP A 1 197 ? 19.297 -23.453 -9.031 1 97.88 197 ASP A N 1
ATOM 1544 C CA . ASP A 1 197 ? 20.5 -23.672 -8.227 1 97.88 197 ASP A CA 1
ATOM 1545 C C . ASP A 1 197 ? 21 -22.375 -7.621 1 97.88 197 ASP A C 1
ATOM 1547 O O . ASP A 1 197 ? 21.75 -21.625 -8.266 1 97.88 197 ASP A O 1
ATOM 1551 N N . PRO A 1 198 ? 20.672 -22.188 -6.352 1 97.38 198 PRO A N 1
ATOM 1552 C CA . PRO A 1 198 ? 21.031 -20.922 -5.719 1 97.38 198 PRO A CA 1
ATOM 1553 C C . PRO A 1 198 ? 22.547 -20.75 -5.562 1 97.38 198 PRO A C 1
ATOM 1555 O O . PRO A 1 198 ? 23.031 -19.641 -5.375 1 97.38 198 PRO A O 1
ATOM 1558 N N . SER A 1 199 ? 23.328 -21.75 -5.594 1 96.94 199 SER A N 1
ATOM 1559 C CA . SER A 1 199 ? 24.766 -21.656 -5.371 1 96.94 199 SER A CA 1
ATOM 1560 C C . SER A 1 199 ? 25.453 -20.938 -6.52 1 96.94 199 SER A C 1
ATOM 1562 O O . SER A 1 199 ? 26.609 -20.531 -6.398 1 96.94 199 SER A O 1
ATOM 1564 N N . THR A 1 200 ? 24.766 -20.75 -7.613 1 96.94 200 THR A N 1
ATOM 1565 C CA . THR A 1 200 ? 25.328 -20.016 -8.734 1 96.94 200 THR A CA 1
ATOM 1566 C C . THR A 1 200 ? 25.562 -18.547 -8.352 1 96.94 200 THR A C 1
ATOM 1568 O O . THR A 1 200 ? 26.266 -17.828 -9.047 1 96.94 200 THR A O 1
ATOM 1571 N N . LEU A 1 201 ? 24.984 -18.125 -7.199 1 96.06 201 LEU A N 1
ATOM 1572 C CA . LEU A 1 201 ? 25.141 -16.75 -6.734 1 96.06 201 LEU A CA 1
ATOM 1573 C C . LEU A 1 201 ? 26.125 -16.688 -5.566 1 96.06 201 LEU A C 1
ATOM 1575 O O . LEU A 1 201 ? 26.203 -15.664 -4.875 1 96.06 201 LEU A O 1
ATOM 1579 N N . ARG A 1 202 ? 26.859 -17.719 -5.285 1 94.88 202 ARG A N 1
ATOM 1580 C CA . ARG A 1 202 ? 27.703 -17.844 -4.098 1 94.88 202 ARG A CA 1
ATOM 1581 C C . ARG A 1 202 ? 28.734 -16.719 -4.02 1 94.88 202 ARG A C 1
ATOM 1583 O O . ARG A 1 202 ? 29.078 -16.266 -2.93 1 94.88 202 ARG A O 1
ATOM 1590 N N . ASP A 1 203 ? 29.219 -16.141 -5.105 1 94.62 203 ASP A N 1
ATOM 1591 C CA . ASP A 1 203 ? 30.266 -15.125 -5.109 1 94.62 203 ASP A CA 1
ATOM 1592 C C . ASP A 1 203 ? 29.688 -13.758 -5.48 1 94.62 203 ASP A C 1
ATOM 1594 O O . ASP A 1 203 ? 30.422 -12.852 -5.879 1 94.62 203 ASP A O 1
ATOM 1598 N N . MET A 1 204 ? 28.391 -13.633 -5.344 1 94.44 204 MET A N 1
ATOM 1599 C CA . MET A 1 204 ? 27.703 -12.383 -5.676 1 94.44 204 MET A CA 1
ATOM 1600 C C . MET A 1 204 ? 27.203 -11.688 -4.418 1 94.44 204 MET A C 1
ATOM 1602 O O . MET A 1 204 ? 27.078 -12.312 -3.365 1 94.44 204 MET A O 1
ATOM 1606 N N . PRO A 1 205 ? 26.938 -10.398 -4.465 1 92.81 205 PRO A N 1
ATOM 1607 C CA . PRO A 1 205 ? 26.422 -9.656 -3.311 1 92.81 205 PRO A CA 1
ATOM 1608 C C . PRO A 1 205 ? 25.109 -10.234 -2.785 1 92.81 205 PRO A C 1
ATOM 1610 O O . PRO A 1 205 ? 24.766 -10.031 -1.617 1 92.81 205 PRO A O 1
ATOM 1613 N N . GLN A 1 206 ? 24.438 -11.055 -3.586 1 95.06 206 GLN A N 1
ATOM 1614 C CA . GLN A 1 206 ? 23.125 -11.594 -3.25 1 95.06 206 GLN A CA 1
ATOM 1615 C C . GLN A 1 206 ? 23.25 -12.961 -2.588 1 95.06 206 GLN A C 1
ATOM 1617 O O . GLN A 1 206 ? 22.234 -13.602 -2.291 1 95.06 206 GLN A O 1
ATOM 1622 N N . SER A 1 207 ? 24.422 -13.398 -2.318 1 95.44 207 SER A N 1
ATOM 1623 C CA . SER A 1 207 ? 24.672 -14.758 -1.857 1 95.44 207 SER A CA 1
ATOM 1624 C C . SER A 1 207 ? 23.875 -15.062 -0.587 1 95.44 207 SER A C 1
ATOM 1626 O O . SER A 1 207 ? 23.156 -16.062 -0.522 1 95.44 207 SER A O 1
ATOM 1628 N N . ASP A 1 208 ? 23.969 -14.164 0.395 1 95.44 208 ASP A N 1
ATOM 1629 C CA . ASP A 1 208 ? 23.266 -14.398 1.654 1 95.44 208 ASP A CA 1
ATOM 1630 C C . ASP A 1 208 ? 21.75 -14.312 1.467 1 95.44 208 ASP A C 1
ATOM 1632 O O . ASP A 1 208 ? 21 -15.086 2.066 1 95.44 208 ASP A O 1
ATOM 1636 N N . TYR A 1 209 ? 21.359 -13.477 0.614 1 97.12 209 TYR A N 1
ATOM 1637 C CA . TYR A 1 209 ? 19.938 -13.234 0.36 1 97.12 209 TYR A CA 1
ATOM 1638 C C . TYR A 1 209 ? 19.281 -14.461 -0.253 1 97.12 209 TYR A C 1
ATOM 1640 O O . TYR A 1 209 ? 18.25 -14.93 0.236 1 97.12 209 TYR A O 1
ATOM 1648 N N . ILE A 1 210 ? 19.844 -15.016 -1.288 1 97.38 210 ILE A N 1
ATOM 1649 C CA . ILE A 1 210 ? 19.25 -16.141 -1.99 1 97.38 210 ILE A CA 1
ATOM 1650 C C . ILE A 1 210 ? 19.188 -17.359 -1.06 1 97.38 210 ILE A C 1
ATOM 1652 O O . ILE A 1 210 ? 18.266 -18.156 -1.132 1 97.38 210 ILE A O 1
ATOM 1656 N N . ARG A 1 211 ? 20.078 -17.484 -0.149 1 96.69 211 ARG A N 1
ATOM 1657 C CA . ARG A 1 211 ? 20.078 -18.609 0.787 1 96.69 211 ARG A CA 1
ATOM 1658 C C . ARG A 1 211 ? 18.906 -18.516 1.752 1 96.69 211 ARG A C 1
ATOM 1660 O O . ARG A 1 211 ? 18.422 -19.531 2.236 1 96.69 211 ARG A O 1
ATOM 1667 N N . VAL A 1 212 ? 18.484 -17.328 1.997 1 97 212 VAL A N 1
ATOM 1668 C CA . VAL A 1 212 ? 17.391 -17.062 2.941 1 97 212 VAL A CA 1
ATOM 1669 C C . VAL A 1 212 ? 16.047 -17.203 2.234 1 97 212 VAL A C 1
ATOM 1671 O O . VAL A 1 212 ? 15.102 -17.75 2.793 1 97 212 VAL A O 1
ATOM 1674 N N . VAL A 1 213 ? 15.969 -16.781 0.976 1 98.12 213 VAL A N 1
ATOM 1675 C CA . VAL A 1 213 ? 14.656 -16.609 0.372 1 98.12 213 VAL A CA 1
ATOM 1676 C C . VAL A 1 213 ? 14.484 -17.594 -0.784 1 98.12 213 VAL A C 1
ATOM 1678 O O . VAL A 1 213 ? 13.5 -17.516 -1.523 1 98.12 213 VAL A O 1
ATOM 1681 N N . TYR A 1 214 ? 15.32 -18.594 -0.922 1 98.62 214 TYR A N 1
ATOM 1682 C CA . TYR A 1 214 ? 15.258 -19.562 -2.004 1 98.62 214 TYR A CA 1
ATOM 1683 C C . TYR A 1 214 ? 13.891 -20.234 -2.051 1 98.62 214 TYR A C 1
ATOM 1685 O O . TYR A 1 214 ? 13.344 -20.625 -1.015 1 98.62 214 TYR A O 1
ATOM 1693 N N . LEU A 1 215 ? 13.336 -20.25 -3.248 1 98.88 215 LEU A N 1
ATOM 1694 C CA . LEU A 1 215 ? 12.141 -21.031 -3.539 1 98.88 215 LEU A CA 1
ATOM 1695 C C . LEU A 1 215 ? 12.383 -21.984 -4.711 1 98.88 215 LEU A C 1
ATOM 1697 O O . LEU A 1 215 ? 12.547 -21.547 -5.852 1 98.88 215 LEU A O 1
ATOM 1701 N N . SER A 1 216 ? 12.367 -23.234 -4.422 1 98.88 216 SER A N 1
ATOM 1702 C CA . SER A 1 216 ? 12.586 -24.219 -5.469 1 98.88 216 SER A CA 1
ATOM 1703 C C . SER A 1 216 ? 11.414 -24.266 -6.445 1 98.88 216 SER A C 1
ATOM 1705 O O . SER A 1 216 ? 10.281 -23.938 -6.074 1 98.88 216 SER A O 1
ATOM 1707 N N . GLN A 1 217 ? 11.711 -24.688 -7.633 1 98.75 217 GLN A N 1
ATOM 1708 C CA . GLN A 1 217 ? 10.672 -24.781 -8.656 1 98.75 217 GLN A CA 1
ATOM 1709 C C . GLN A 1 217 ? 9.594 -25.797 -8.266 1 98.75 217 GLN A C 1
ATOM 1711 O O . GLN A 1 217 ? 8.414 -25.594 -8.547 1 98.75 217 GLN A O 1
ATOM 1716 N N . ILE A 1 218 ? 10.008 -26.828 -7.574 1 98.12 218 ILE A N 1
ATOM 1717 C CA . ILE A 1 218 ? 9.062 -27.859 -7.145 1 98.12 218 ILE A CA 1
ATOM 1718 C C . ILE A 1 218 ? 8.141 -27.281 -6.07 1 98.12 218 ILE A C 1
ATOM 1720 O O . ILE A 1 218 ? 6.922 -27.5 -6.113 1 98.12 218 ILE A O 1
ATOM 1724 N N . ASP A 1 219 ? 8.695 -26.609 -5.094 1 98.81 219 ASP A N 1
ATOM 1725 C CA . ASP A 1 219 ? 7.871 -25.984 -4.062 1 98.81 219 ASP A CA 1
ATOM 1726 C C . ASP A 1 219 ? 6.961 -24.906 -4.652 1 98.81 219 ASP A C 1
ATOM 1728 O O . ASP A 1 219 ? 5.797 -24.797 -4.266 1 98.81 219 ASP A O 1
ATOM 1732 N N . CYS A 1 220 ? 7.488 -24.125 -5.566 1 98.88 220 CYS A N 1
ATOM 1733 C CA . CYS A 1 220 ? 6.723 -23.078 -6.23 1 98.88 220 CYS A CA 1
ATOM 1734 C C . CYS A 1 220 ? 5.516 -23.656 -6.957 1 98.88 220 CYS A C 1
ATOM 1736 O O . CYS A 1 220 ? 4.375 -23.281 -6.676 1 98.88 220 CYS A O 1
ATOM 1738 N N . SER A 1 221 ? 5.746 -24.609 -7.867 1 98.56 221 SER A N 1
ATOM 1739 C CA . SER A 1 221 ? 4.672 -25.172 -8.672 1 98.56 221 SER A CA 1
ATOM 1740 C C . SER A 1 221 ? 3.658 -25.906 -7.809 1 98.56 221 SER A C 1
ATOM 1742 O O . SER A 1 221 ? 2.451 -25.828 -8.047 1 98.56 221 SER A O 1
ATOM 1744 N N . GLY A 1 222 ? 4.152 -26.609 -6.785 1 98.25 222 GLY A N 1
ATOM 1745 C CA . GLY A 1 222 ? 3.25 -27.297 -5.871 1 98.25 222 GLY A CA 1
ATOM 1746 C C . GLY A 1 222 ? 2.336 -26.359 -5.113 1 98.25 222 GLY A C 1
ATOM 1747 O O . GLY A 1 222 ? 1.144 -26.641 -4.957 1 98.25 222 GLY A O 1
ATOM 1748 N N . ALA A 1 223 ? 2.879 -25.281 -4.641 1 98.75 223 ALA A N 1
ATOM 1749 C CA . ALA A 1 223 ? 2.092 -24.297 -3.891 1 98.75 223 ALA A CA 1
ATOM 1750 C C . ALA A 1 223 ? 1.014 -23.672 -4.77 1 98.75 223 ALA A C 1
ATOM 1752 O O . ALA A 1 223 ? -0.134 -23.516 -4.344 1 98.75 223 ALA A O 1
ATOM 1753 N N . PHE A 1 224 ? 1.359 -23.281 -5.98 1 98.69 224 PHE A N 1
ATOM 1754 C CA . PHE A 1 224 ? 0.384 -22.688 -6.883 1 98.69 224 PHE A CA 1
ATOM 1755 C C . PHE A 1 224 ? -0.714 -23.688 -7.234 1 98.69 224 PHE A C 1
ATOM 1757 O O . PHE A 1 224 ? -1.894 -23.328 -7.273 1 98.69 224 PHE A O 1
ATOM 1764 N N . TYR A 1 225 ? -0.337 -24.938 -7.461 1 98.12 225 TYR A N 1
ATOM 1765 C CA . TYR A 1 225 ? -1.338 -25.953 -7.738 1 98.12 225 TYR A CA 1
ATOM 1766 C C . TYR A 1 225 ? -2.32 -26.094 -6.578 1 98.12 225 TYR A C 1
ATOM 1768 O O . TYR A 1 225 ? -3.537 -26.047 -6.781 1 98.12 225 TYR A O 1
ATOM 1776 N N . LYS A 1 226 ? -1.752 -26.234 -5.398 1 97.81 226 LYS A N 1
ATOM 1777 C CA . LYS A 1 226 ? -2.605 -26.391 -4.223 1 97.81 226 LYS A CA 1
ATOM 1778 C C . LYS A 1 226 ? -3.5 -25.156 -4.031 1 97.81 226 LYS A C 1
ATOM 1780 O O . LYS A 1 226 ? -4.664 -25.297 -3.65 1 97.81 226 LYS A O 1
ATOM 1785 N N . ALA A 1 227 ? -2.963 -24 -4.273 1 98 227 ALA A N 1
ATOM 1786 C CA . ALA A 1 227 ? -3.748 -22.781 -4.125 1 98 227 ALA A CA 1
ATOM 1787 C C . ALA A 1 227 ? -4.91 -22.75 -5.113 1 98 227 ALA A C 1
ATOM 1789 O O . ALA A 1 227 ? -5.996 -22.25 -4.793 1 98 227 ALA A O 1
ATOM 1790 N N . ILE A 1 228 ? -4.684 -23.266 -6.305 1 97.75 228 ILE A N 1
ATOM 1791 C CA . ILE A 1 228 ? -5.703 -23.281 -7.344 1 97.75 228 ILE A CA 1
ATOM 1792 C C . ILE A 1 228 ? -6.859 -24.172 -6.918 1 97.75 228 ILE A C 1
ATOM 1794 O O . ILE A 1 228 ? -8.031 -23.797 -7.043 1 97.75 228 ILE A O 1
ATOM 1798 N N . ILE A 1 229 ? -6.566 -25.281 -6.258 1 95.25 229 ILE A N 1
ATOM 1799 C CA . ILE A 1 229 ? -7.613 -26.281 -6.086 1 95.25 229 ILE A CA 1
ATOM 1800 C C . ILE A 1 229 ? -8.211 -26.172 -4.684 1 95.25 229 ILE A C 1
ATOM 1802 O O . ILE A 1 229 ? -9.25 -26.766 -4.395 1 95.25 229 ILE A O 1
ATOM 1806 N N . THR A 1 230 ? -7.527 -25.438 -3.838 1 93.44 230 THR A N 1
ATOM 1807 C CA . THR A 1 230 ? -7.984 -25.344 -2.457 1 93.44 230 THR A CA 1
ATOM 1808 C C . THR A 1 230 ? -8.961 -24.188 -2.287 1 93.44 230 THR A C 1
ATOM 1810 O O . THR A 1 230 ? -8.742 -23.109 -2.826 1 93.44 230 THR A O 1
ATOM 1813 N N . LYS A 1 231 ? -10.047 -24.391 -1.56 1 90.31 231 LYS A N 1
ATOM 1814 C CA . LYS A 1 231 ? -10.938 -23.297 -1.16 1 90.31 231 LYS A CA 1
ATOM 1815 C C . LYS A 1 231 ? -10.453 -22.641 0.129 1 90.31 231 LYS A C 1
ATOM 1817 O O . LYS A 1 231 ? -10.367 -23.297 1.171 1 90.31 231 LYS A O 1
ATOM 1822 N N . PRO A 1 232 ? -10.125 -21.406 0.044 1 88.12 232 PRO A N 1
ATOM 1823 C CA . PRO A 1 232 ? -9.664 -20.766 1.275 1 88.12 232 PRO A CA 1
ATOM 1824 C C . PRO A 1 232 ? -10.789 -20.547 2.281 1 88.12 232 PRO A C 1
ATOM 1826 O O . PRO A 1 232 ? -11.953 -20.406 1.892 1 88.12 232 PRO A O 1
ATOM 1829 N N . GLU A 1 233 ? -10.422 -20.547 3.537 1 91.5 233 GLU A N 1
ATOM 1830 C CA . GLU A 1 233 ? -11.391 -20.312 4.602 1 91.5 233 GLU A CA 1
ATOM 1831 C C . GLU A 1 233 ? -11.82 -18.844 4.629 1 91.5 233 GLU A C 1
ATOM 1833 O O . GLU A 1 233 ? -12.969 -18.531 4.941 1 91.5 233 GLU A O 1
ATOM 1838 N N . LYS A 1 234 ? -10.883 -18.016 4.332 1 95.12 234 LYS A N 1
ATOM 1839 C CA . LYS A 1 234 ? -11.125 -16.562 4.297 1 95.12 234 LYS A CA 1
ATOM 1840 C C . LYS A 1 234 ? -11.07 -16.031 2.869 1 95.12 234 LYS A C 1
ATOM 1842 O O . LYS A 1 234 ? -10.406 -16.609 2.01 1 95.12 234 LYS A O 1
ATOM 1847 N N . LYS A 1 235 ? -11.797 -14.953 2.668 1 96.38 235 LYS A N 1
ATOM 1848 C CA . LYS A 1 235 ? -11.82 -14.367 1.329 1 96.38 235 LYS A CA 1
ATOM 1849 C C . LYS A 1 235 ? -10.445 -13.836 0.941 1 96.38 235 LYS A C 1
ATOM 1851 O O . LYS A 1 235 ? -10.094 -13.812 -0.24 1 96.38 235 LYS A O 1
ATOM 1856 N N . PHE A 1 236 ? -9.711 -13.367 1.881 1 98.19 236 PHE A N 1
ATOM 1857 C CA . PHE A 1 236 ? -8.336 -12.93 1.655 1 98.19 236 PHE A CA 1
ATOM 1858 C C . PHE A 1 236 ? -7.371 -13.672 2.568 1 98.19 236 PHE A C 1
ATOM 1860 O O . PHE A 1 236 ? -7.547 -13.688 3.789 1 98.19 236 PHE A O 1
ATOM 1867 N N . THR A 1 237 ? -6.316 -14.273 1.969 1 97.44 237 THR A N 1
ATOM 1868 C CA . THR A 1 237 ? -5.273 -14.984 2.697 1 97.44 237 THR A CA 1
ATOM 1869 C C . THR A 1 237 ? -3.895 -14.648 2.133 1 97.44 237 THR A C 1
ATOM 1871 O O . THR A 1 237 ? -3.674 -14.734 0.924 1 97.44 237 THR A O 1
ATOM 1874 N N . SER A 1 238 ? -3.049 -14.164 2.957 1 98.06 238 SER A N 1
ATOM 1875 C CA . SER A 1 238 ? -1.655 -13.953 2.582 1 98.06 238 SER A CA 1
ATOM 1876 C C . SER A 1 238 ? -0.759 -15.047 3.15 1 98.06 238 SER A C 1
ATOM 1878 O O . SER A 1 238 ? -0.915 -15.445 4.305 1 98.06 238 SER A O 1
ATOM 1880 N N . LEU A 1 239 ? 0.144 -15.555 2.363 1 98.69 239 LEU A N 1
ATOM 1881 C CA . LEU A 1 239 ? 1.023 -16.641 2.766 1 98.69 239 LEU A CA 1
ATOM 1882 C C . LEU A 1 239 ? 2.459 -16.375 2.326 1 98.69 239 LEU A C 1
ATOM 1884 O O . LEU A 1 239 ? 2.697 -15.961 1.193 1 98.69 239 LEU A O 1
ATOM 1888 N N . ASN A 1 240 ? 3.396 -16.609 3.238 1 98.88 240 ASN A N 1
ATOM 1889 C CA . ASN A 1 240 ? 4.797 -16.672 2.834 1 98.88 240 ASN A CA 1
ATOM 1890 C C . ASN A 1 240 ? 5.082 -17.922 2.006 1 98.88 240 ASN A C 1
ATOM 1892 O O . ASN A 1 240 ? 4.773 -19.047 2.43 1 98.88 240 ASN A O 1
ATOM 1896 N N . LEU A 1 241 ? 5.633 -17.703 0.834 1 98.94 241 LEU A N 1
ATOM 1897 C CA . LEU A 1 241 ? 5.961 -18.844 -0.008 1 98.94 241 LEU A CA 1
ATOM 1898 C C . LEU A 1 241 ? 7.453 -18.875 -0.32 1 98.94 241 LEU A C 1
ATOM 1900 O O . LEU A 1 241 ? 7.918 -18.188 -1.236 1 98.94 241 LEU A O 1
ATOM 1904 N N . LEU A 1 242 ? 8.172 -19.594 0.394 1 98.81 242 LEU A N 1
ATOM 1905 C CA . LEU A 1 242 ? 9.586 -19.922 0.26 1 98.81 242 LEU A CA 1
ATOM 1906 C C . LEU A 1 242 ? 9.828 -21.406 0.543 1 98.81 242 LEU A C 1
ATOM 1908 O O . LEU A 1 242 ? 8.961 -22.078 1.091 1 98.81 242 LEU A O 1
ATOM 1912 N N . SER A 1 243 ? 10.961 -21.891 0.122 1 98.81 243 SER A N 1
ATOM 1913 C CA . SER A 1 243 ? 11.312 -23.234 0.55 1 98.81 243 SER A CA 1
ATOM 1914 C C . SER A 1 243 ? 11.711 -23.266 2.023 1 98.81 243 SER A C 1
ATOM 1916 O O . SER A 1 243 ? 11.82 -22.219 2.66 1 98.81 243 SER A O 1
ATOM 1918 N N . ASP A 1 244 ? 11.773 -24.469 2.572 1 98.25 244 ASP A N 1
ATOM 1919 C CA . ASP A 1 244 ? 12.117 -24.625 3.98 1 98.25 244 ASP A CA 1
ATOM 1920 C C . ASP A 1 244 ? 13.617 -24.438 4.199 1 98.25 244 ASP A C 1
ATOM 1922 O O . ASP A 1 244 ? 14.312 -25.359 4.625 1 98.25 244 ASP A O 1
ATOM 1926 N N . ASN A 1 245 ? 14.07 -23.25 4.055 1 97.69 245 ASN A N 1
ATOM 1927 C CA . ASN A 1 245 ? 15.484 -22.922 4.105 1 97.69 245 ASN A CA 1
ATOM 1928 C C . ASN A 1 245 ? 16 -22.875 5.539 1 97.69 245 ASN A C 1
ATOM 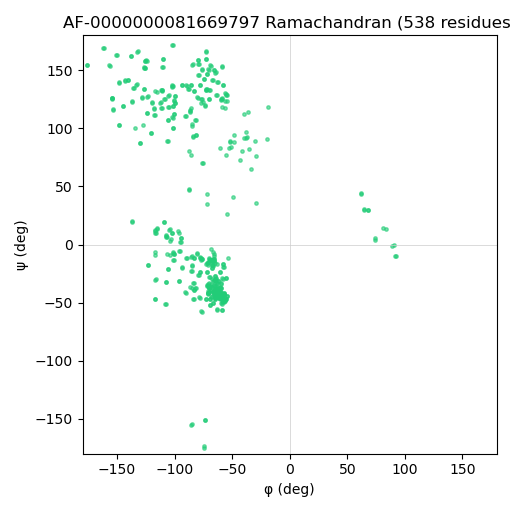1930 O O . ASN A 1 245 ? 15.398 -22.234 6.402 1 97.69 245 ASN A O 1
ATOM 1934 N N . THR A 1 246 ? 17.156 -23.422 5.758 1 96.31 246 THR A N 1
ATOM 1935 C CA . THR A 1 246 ? 17.781 -23.453 7.074 1 96.31 246 THR A CA 1
ATOM 1936 C C . THR A 1 246 ? 18 -22.047 7.613 1 96.31 246 THR A C 1
ATOM 1938 O O . THR A 1 246 ? 17.781 -21.797 8.797 1 96.31 246 THR A O 1
ATOM 1941 N N . LYS A 1 247 ? 18.344 -21.156 6.785 1 94.25 247 LYS A N 1
ATOM 1942 C CA . LYS A 1 247 ? 18.656 -19.781 7.184 1 94.25 247 LYS A CA 1
ATOM 1943 C C . LYS A 1 247 ? 17.453 -18.875 7.008 1 94.25 247 LYS A C 1
ATOM 1945 O O . LYS A 1 247 ? 17.578 -17.641 7.066 1 94.25 247 LYS A O 1
ATOM 1950 N N . GLY A 1 248 ? 16.328 -19.422 6.754 1 96.5 248 GLY A N 1
ATOM 1951 C CA . GLY A 1 248 ? 15.141 -18.641 6.453 1 96.5 248 GLY A CA 1
ATOM 1952 C C . GLY A 1 248 ? 14.688 -17.766 7.613 1 96.5 248 GLY A C 1
ATOM 1953 O O . GLY A 1 248 ? 14.766 -18.188 8.773 1 96.5 248 GLY A O 1
ATOM 1954 N N . VAL A 1 249 ? 14.086 -16.594 7.301 1 97.31 249 VAL A N 1
ATOM 1955 C CA . VAL A 1 249 ? 13.617 -15.672 8.336 1 97.31 249 VAL A CA 1
ATOM 1956 C C . VAL A 1 249 ? 12.102 -15.523 8.242 1 97.31 249 VAL A C 1
ATOM 1958 O O . VAL A 1 249 ? 11.516 -14.641 8.867 1 97.31 249 VAL A O 1
ATOM 1961 N N . TYR A 1 250 ? 11.43 -16.312 7.477 1 97.94 250 TYR A N 1
ATOM 1962 C CA . TYR A 1 250 ? 9.984 -16.281 7.297 1 97.94 250 TYR A CA 1
ATOM 1963 C C . TYR A 1 250 ? 9.328 -17.516 7.895 1 97.94 250 TYR A C 1
ATOM 1965 O O . TYR A 1 250 ? 9.836 -18.641 7.73 1 97.94 250 TYR A O 1
ATOM 1973 N N . ASN A 1 251 ? 8.297 -17.297 8.625 1 98.44 251 ASN A N 1
ATOM 1974 C CA . ASN A 1 251 ? 7.512 -18.406 9.148 1 98.44 251 ASN A CA 1
ATOM 1975 C C . ASN A 1 251 ? 6.688 -19.078 8.047 1 98.44 251 ASN A C 1
ATOM 1977 O O . ASN A 1 251 ? 6.023 -18.391 7.262 1 98.44 251 ASN A O 1
ATOM 1981 N N . LEU A 1 252 ? 6.719 -20.422 7.988 1 98.5 252 LEU A N 1
ATOM 1982 C CA . LEU A 1 252 ? 6.086 -21.141 6.883 1 98.5 252 LEU A CA 1
ATOM 1983 C C . LEU A 1 252 ? 4.953 -22.031 7.383 1 98.5 252 LEU A C 1
ATOM 1985 O O . LEU A 1 252 ? 4.438 -22.859 6.637 1 98.5 252 LEU A O 1
ATOM 1989 N N . ASP A 1 253 ? 4.559 -21.875 8.586 1 98 253 ASP A N 1
ATOM 1990 C CA . ASP A 1 253 ? 3.516 -22.719 9.172 1 98 253 ASP A CA 1
ATOM 1991 C C . ASP A 1 253 ? 2.176 -22.484 8.477 1 98 253 ASP A C 1
ATOM 1993 O O . ASP A 1 253 ? 1.47 -23.438 8.148 1 98 253 ASP A O 1
ATOM 1997 N N . ALA A 1 254 ? 1.84 -21.297 8.227 1 97.81 254 ALA A N 1
ATOM 1998 C CA . ALA A 1 254 ? 0.528 -20.969 7.68 1 97.81 254 ALA A CA 1
ATOM 1999 C C . ALA A 1 254 ? 0.324 -21.594 6.309 1 97.81 254 ALA A C 1
ATOM 2001 O O . ALA A 1 254 ? -0.742 -22.141 6.023 1 97.81 254 ALA A O 1
ATOM 2002 N N . ILE A 1 255 ? 1.347 -21.5 5.469 1 98.25 255 ILE A N 1
ATOM 2003 C CA . ILE A 1 255 ? 1.169 -22.016 4.113 1 98.25 255 ILE A CA 1
ATOM 2004 C C . ILE A 1 255 ? 1.001 -23.531 4.148 1 98.25 255 ILE A C 1
ATOM 2006 O O . ILE A 1 255 ? 0.19 -24.094 3.404 1 98.25 255 ILE A O 1
ATOM 2010 N N . GLN A 1 256 ? 1.749 -24.172 4.957 1 97.56 256 GLN A N 1
ATOM 2011 C CA . GLN A 1 256 ? 1.651 -25.625 5.055 1 97.56 256 GLN A CA 1
ATOM 2012 C C . GLN A 1 256 ? 0.29 -26.047 5.598 1 97.56 256 GLN A C 1
ATOM 2014 O O . GLN A 1 256 ? -0.297 -27.031 5.125 1 97.56 256 GLN A O 1
ATOM 2019 N N . GLN A 1 257 ? -0.205 -25.328 6.504 1 96.75 257 GLN A N 1
ATOM 2020 C CA . GLN A 1 257 ? -1.504 -25.625 7.094 1 96.75 257 GLN A CA 1
ATOM 2021 C C . GLN A 1 257 ? -2.637 -25.312 6.121 1 96.75 257 GLN A C 1
ATOM 2023 O O . GLN A 1 257 ? -3.516 -26.141 5.891 1 96.75 257 GLN A O 1
ATOM 2028 N N . VAL A 1 258 ? -2.619 -24.172 5.5 1 96.94 258 VAL A N 1
ATOM 2029 C CA . VAL A 1 258 ? -3.711 -23.688 4.66 1 96.94 258 VAL A CA 1
ATOM 2030 C C . VAL A 1 258 ? -3.777 -24.516 3.377 1 96.94 258 VAL A C 1
ATOM 2032 O O . VAL A 1 258 ? -4.867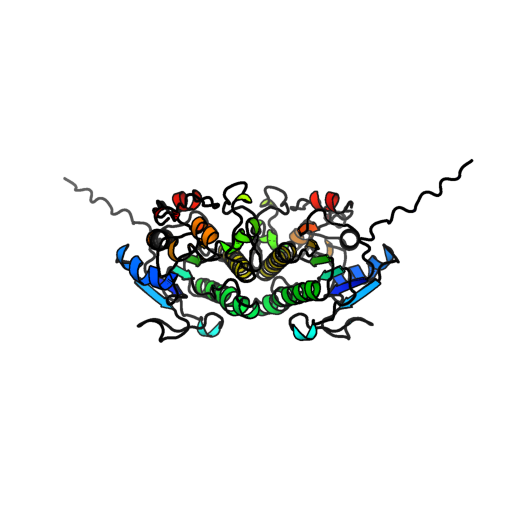 -24.875 2.918 1 96.94 258 VAL A O 1
ATOM 2035 N N . LEU A 1 259 ? -2.643 -24.828 2.83 1 97.19 259 LEU A N 1
ATOM 2036 C CA . LEU A 1 259 ? -2.637 -25.484 1.528 1 97.19 259 LEU A CA 1
ATOM 2037 C C . LEU A 1 259 ? -2.42 -26.984 1.682 1 97.19 259 LEU A C 1
ATOM 2039 O O . LEU A 1 259 ? -2.525 -27.734 0.708 1 97.19 259 LEU A O 1
ATOM 2043 N N . GLY A 1 260 ? -2.113 -27.438 2.869 1 95.5 260 GLY A N 1
ATOM 2044 C CA . GLY A 1 260 ? -1.866 -28.859 3.08 1 95.5 260 GLY A CA 1
ATOM 2045 C C . GLY A 1 260 ? -0.683 -29.375 2.289 1 95.5 260 GLY A C 1
ATOM 2046 O O . GLY A 1 260 ? -0.781 -30.406 1.626 1 95.5 260 GLY A O 1
ATOM 2047 N N . LEU A 1 261 ? 0.358 -28.625 2.299 1 94.25 261 LEU A N 1
ATOM 2048 C CA . LEU A 1 261 ? 1.527 -29.078 1.549 1 94.25 261 LEU A CA 1
ATOM 2049 C C . LEU A 1 261 ? 2.758 -29.125 2.447 1 94.25 261 LEU A C 1
ATOM 2051 O O . LEU A 1 261 ? 2.768 -28.547 3.535 1 94.25 261 LEU A O 1
ATOM 2055 N N . LYS A 1 262 ? 3.695 -29.906 2 1 96 262 LYS A N 1
ATOM 2056 C CA . LYS A 1 262 ? 5.008 -29.984 2.635 1 96 262 LYS A CA 1
ATOM 2057 C C . LYS A 1 262 ? 6.09 -29.422 1.718 1 96 262 LYS A C 1
ATOM 2059 O O . LYS A 1 262 ? 6.242 -29.859 0.578 1 96 262 LYS A O 1
ATOM 2064 N N . LEU A 1 263 ? 6.766 -28.453 2.203 1 97.94 263 LEU A N 1
ATOM 2065 C CA . LEU A 1 263 ? 7.848 -27.859 1.434 1 97.94 263 LEU A CA 1
ATOM 2066 C C . LEU A 1 263 ? 9.07 -28.781 1.413 1 97.94 263 LEU A C 1
ATOM 2068 O O . LEU A 1 263 ? 9.398 -29.406 2.424 1 97.94 263 LEU A O 1
ATOM 2072 N N . LYS A 1 264 ? 9.719 -28.797 0.282 1 97.25 264 LYS A N 1
ATOM 2073 C CA . LYS A 1 264 ? 10.75 -29.828 0.081 1 97.25 264 LYS A CA 1
ATOM 2074 C C . LYS A 1 264 ? 12.125 -29.188 -0.087 1 97.25 264 LYS A C 1
ATOM 2076 O O . LYS A 1 264 ? 13.141 -29.781 0.284 1 97.25 264 LYS A O 1
ATOM 2081 N N . GLY A 1 265 ? 12.156 -28.031 -0.611 1 98.06 265 GLY A N 1
ATOM 2082 C CA . GLY A 1 265 ? 13.422 -27.422 -0.966 1 98.06 265 GLY A CA 1
ATOM 2083 C C . GLY A 1 265 ? 14.148 -26.812 0.223 1 98.06 265 GLY A C 1
ATOM 2084 O O . GLY A 1 265 ? 13.523 -26.484 1.235 1 98.06 265 GLY A O 1
ATOM 2085 N N . ASN A 1 266 ? 15.492 -26.719 0.053 1 98.62 266 ASN A N 1
ATOM 2086 C CA . ASN A 1 266 ? 16.391 -26.047 0.996 1 98.62 266 ASN A CA 1
ATOM 2087 C C . ASN A 1 266 ? 17.656 -25.547 0.307 1 98.62 266 ASN A C 1
ATOM 2089 O O . ASN A 1 266 ? 18.391 -26.328 -0.299 1 98.62 266 ASN A O 1
ATOM 2093 N N . SER A 1 267 ? 17.938 -24.297 0.447 1 98 267 SER A N 1
ATOM 2094 C CA . SER A 1 267 ? 19.078 -23.703 -0.243 1 98 267 SER A CA 1
ATOM 2095 C C . SER A 1 267 ? 20.391 -24.344 0.19 1 98 267 SER A C 1
ATOM 2097 O O . SER A 1 267 ? 21.328 -24.469 -0.608 1 98 267 SER A O 1
ATOM 2099 N N . GLU A 1 268 ? 20.5 -24.797 1.422 1 97.56 268 GLU A N 1
ATOM 2100 C CA . GLU A 1 268 ? 21.766 -25.312 1.967 1 97.56 268 GLU A CA 1
ATOM 2101 C C . GLU A 1 268 ? 22.141 -26.641 1.337 1 97.56 268 GLU A C 1
ATOM 2103 O O . GLU A 1 268 ? 23.281 -27.094 1.456 1 97.56 268 GLU A O 1
ATOM 2108 N N . ASN A 1 269 ? 21.141 -27.234 0.676 1 97.69 269 ASN A N 1
ATOM 2109 C CA . ASN A 1 269 ? 21.453 -28.453 -0.054 1 97.69 269 ASN A CA 1
ATOM 2110 C C . ASN A 1 269 ? 22.406 -28.188 -1.223 1 97.69 269 ASN A C 1
ATOM 2112 O O . ASN A 1 269 ? 22.984 -29.125 -1.776 1 97.69 269 ASN A O 1
ATOM 2116 N N . PHE A 1 270 ? 22.594 -26.984 -1.595 1 97.19 270 PHE A N 1
ATOM 2117 C CA . PHE A 1 270 ? 23.422 -26.609 -2.738 1 97.19 270 PHE A CA 1
ATOM 2118 C C . PHE A 1 270 ? 24.766 -26.047 -2.281 1 97.19 270 PHE A C 1
ATOM 2120 O O . PHE A 1 270 ? 25.641 -25.75 -3.105 1 97.19 270 PHE A O 1
ATOM 2127 N N . TYR A 1 271 ? 24.906 -25.812 -1.039 1 92.44 271 TYR A N 1
ATOM 2128 C CA . TYR A 1 271 ? 26.109 -25.219 -0.479 1 92.44 271 TYR A CA 1
ATOM 2129 C C . TYR A 1 271 ? 26.844 -26.203 0.41 1 92.44 271 TYR A C 1
ATOM 2131 O O . TYR A 1 271 ? 26.234 -27.094 1.006 1 92.44 271 TYR A O 1
ATOM 2139 N N . MET B 1 1 ? 31.938 35.844 44.812 1 23.88 1 MET B N 1
ATOM 2140 C CA . MET B 1 1 ? 30.625 35.406 44.312 1 23.88 1 MET B CA 1
ATOM 2141 C C . MET B 1 1 ? 30.672 35.125 42.812 1 23.88 1 MET B C 1
ATOM 2143 O O . MET B 1 1 ? 30.672 36.062 42 1 23.88 1 MET B O 1
ATOM 2147 N N . LYS B 1 2 ? 31.5 34.094 42.375 1 31.11 2 LYS B N 1
ATOM 2148 C CA . LYS B 1 2 ? 31.891 33.75 41.031 1 31.11 2 LYS B CA 1
ATOM 2149 C C . LYS B 1 2 ? 30.672 33.406 40.188 1 31.11 2 LYS B C 1
ATOM 2151 O O . LYS B 1 2 ? 29.969 32.406 40.438 1 31.11 2 LYS B O 1
ATOM 2156 N N . LYS B 1 3 ? 30.078 34.5 39.688 1 31.19 3 LYS B N 1
ATOM 2157 C CA . LYS B 1 3 ? 28.844 34.344 38.906 1 31.19 3 LYS B CA 1
ATOM 2158 C C . LYS B 1 3 ? 29.078 33.375 37.75 1 31.19 3 LYS B C 1
ATOM 2160 O O . LYS B 1 3 ? 29.906 33.656 36.875 1 31.19 3 LYS B O 1
ATOM 2165 N N . TYR B 1 4 ? 29.125 32.094 37.906 1 31.56 4 TYR B N 1
ATOM 2166 C CA . TYR B 1 4 ? 29.188 31.062 36.875 1 31.56 4 TYR B CA 1
ATOM 2167 C C . TYR B 1 4 ? 28.125 31.297 35.781 1 31.56 4 TYR B C 1
ATOM 2169 O O . TYR B 1 4 ? 26.938 31.375 36.094 1 31.56 4 TYR B O 1
ATOM 2177 N N . ARG B 1 5 ? 28.531 32.062 34.812 1 31.62 5 ARG B N 1
ATOM 2178 C CA . ARG B 1 5 ? 27.703 32.281 33.625 1 31.62 5 ARG B CA 1
ATOM 2179 C C . ARG B 1 5 ? 27.25 30.938 33.031 1 31.62 5 ARG B C 1
ATOM 2181 O O . ARG B 1 5 ? 28.094 30.094 32.688 1 31.62 5 ARG B O 1
ATOM 2188 N N . LEU B 1 6 ? 26.188 30.453 33.469 1 29.8 6 LEU B N 1
ATOM 2189 C CA . LEU B 1 6 ? 25.625 29.219 32.906 1 29.8 6 LEU B CA 1
ATOM 2190 C C . LEU B 1 6 ? 25.797 29.141 31.406 1 29.8 6 LEU B C 1
ATOM 2192 O O . LEU B 1 6 ? 25.375 30.062 30.688 1 29.8 6 LEU B O 1
ATOM 2196 N N . ARG B 1 7 ? 26.828 28.578 30.969 1 31.33 7 ARG B N 1
ATOM 2197 C CA . ARG B 1 7 ? 27.109 28.25 29.578 1 31.33 7 ARG B CA 1
ATOM 2198 C C . ARG B 1 7 ? 25.844 27.781 28.859 1 31.33 7 ARG B C 1
ATOM 2200 O O . ARG B 1 7 ? 25.109 26.953 29.375 1 31.33 7 ARG B O 1
ATOM 2207 N N . HIS B 1 8 ? 25.203 28.703 28.156 1 31.61 8 HIS B N 1
ATOM 2208 C CA . HIS B 1 8 ? 24.109 28.406 27.25 1 31.61 8 HIS B CA 1
ATOM 2209 C C . HIS B 1 8 ? 24.328 27.062 26.531 1 31.61 8 HIS B C 1
ATOM 2211 O O . HIS B 1 8 ? 25.375 26.859 25.922 1 31.61 8 HIS B O 1
ATOM 2217 N N . VAL B 1 9 ? 24.031 25.938 27.094 1 33.72 9 VAL B N 1
ATOM 2218 C CA . VAL B 1 9 ? 24.031 24.641 26.422 1 33.72 9 VAL B CA 1
ATOM 2219 C C . VAL B 1 9 ? 23.531 24.812 24.984 1 33.72 9 VAL B C 1
ATOM 2221 O O . VAL B 1 9 ? 22.531 25.5 24.75 1 33.72 9 VAL B O 1
ATOM 2224 N N . PRO B 1 10 ? 24.375 24.594 24.016 1 34.47 10 PRO B N 1
ATOM 2225 C CA . PRO B 1 10 ? 23.906 24.641 22.625 1 34.47 10 PRO B CA 1
ATOM 2226 C C . PRO B 1 10 ? 22.578 23.938 22.422 1 34.47 10 PRO B C 1
ATOM 2228 O O . PRO B 1 10 ? 22.422 22.781 22.828 1 34.47 10 PRO B O 1
ATOM 2231 N N . GLN B 1 11 ? 21.453 24.422 22.844 1 35.41 11 GLN B N 1
ATOM 2232 C CA . GLN B 1 11 ? 20.141 23.844 22.562 1 35.41 11 GLN B CA 1
ATOM 2233 C C . GLN B 1 11 ? 20.094 23.203 21.188 1 35.41 11 GLN B C 1
ATOM 2235 O O . GLN B 1 11 ? 20.281 23.875 20.172 1 35.41 11 GLN B O 1
ATOM 2240 N N . HIS B 1 12 ? 20.812 22.125 20.812 1 38.44 12 HIS B N 1
ATOM 2241 C CA . HIS B 1 12 ? 20.609 21.359 19.594 1 38.44 12 HIS B CA 1
ATOM 2242 C C . HIS B 1 12 ? 19.219 21.594 19.016 1 38.44 12 HIS B C 1
ATOM 2244 O O . HIS B 1 12 ? 18.219 21.344 19.688 1 38.44 12 HIS B O 1
ATOM 2250 N N . ASP B 1 13 ? 18.891 22.562 18.094 1 44.72 13 ASP B N 1
ATOM 2251 C CA . ASP B 1 13 ? 17.953 23.266 17.234 1 44.72 13 ASP B CA 1
ATOM 2252 C C . ASP B 1 13 ? 17.219 22.297 16.312 1 44.72 13 ASP B C 1
ATOM 2254 O O . ASP B 1 13 ? 17.688 22 15.211 1 44.72 13 ASP B O 1
ATOM 2258 N N . HIS B 1 14 ? 17.031 21.188 16.547 1 54.44 14 HIS B N 1
ATOM 2259 C CA . HIS B 1 14 ? 15.977 20.547 15.781 1 54.44 14 HIS B CA 1
ATOM 2260 C C . HIS B 1 14 ? 14.906 21.547 15.367 1 54.44 14 HIS B C 1
ATOM 2262 O O . HIS B 1 14 ? 13.727 21.375 15.703 1 54.44 14 HIS B O 1
ATOM 2268 N N . ASP B 1 15 ? 15.219 22.766 15.055 1 76.38 15 ASP B N 1
ATOM 2269 C CA . ASP B 1 15 ? 14.43 23.984 15.008 1 76.38 15 ASP B CA 1
ATOM 2270 C C . ASP B 1 15 ? 13.75 24.156 13.656 1 76.38 15 ASP B C 1
ATOM 2272 O O . ASP B 1 15 ? 14.398 24.453 12.656 1 76.38 15 ASP B O 1
ATOM 2276 N N . ILE B 1 16 ? 12.711 23.484 13.547 1 93.06 16 ILE B N 1
ATOM 2277 C CA . ILE B 1 16 ? 11.828 23.734 12.406 1 93.06 16 ILE B CA 1
ATOM 2278 C C . ILE B 1 16 ? 11.422 25.203 12.375 1 93.06 16 ILE B C 1
ATOM 2280 O O . ILE B 1 16 ? 10.938 25.734 13.375 1 93.06 16 ILE B O 1
ATOM 2284 N N . ARG B 1 17 ? 11.82 25.844 11.312 1 94.81 17 ARG B N 1
ATOM 2285 C CA . ARG B 1 17 ? 11.453 27.25 11.156 1 94.81 17 ARG B CA 1
ATOM 2286 C C . ARG B 1 17 ? 10.57 27.453 9.93 1 94.81 17 ARG B C 1
ATOM 2288 O O . ARG B 1 17 ? 9.547 28.141 10.008 1 94.81 17 ARG B O 1
ATOM 2295 N N . ARG B 1 18 ? 10.961 26.891 8.844 1 97.81 18 ARG B N 1
ATOM 2296 C CA . ARG B 1 18 ? 10.227 27.047 7.59 1 97.81 18 ARG B CA 1
ATOM 2297 C C . ARG B 1 18 ? 9.445 25.781 7.25 1 97.81 18 ARG B C 1
ATOM 2299 O O . ARG B 1 18 ? 10.031 24.719 7.035 1 97.81 18 ARG B O 1
ATOM 2306 N N . VAL B 1 19 ? 8.156 25.906 7.172 1 98.38 19 VAL B N 1
ATOM 2307 C CA . VAL B 1 19 ? 7.25 24.781 6.973 1 98.38 19 VAL B CA 1
ATOM 2308 C C . VAL B 1 19 ? 6.488 24.953 5.664 1 98.38 19 VAL B C 1
ATOM 2310 O O . VAL B 1 19 ? 5.828 25.984 5.453 1 98.38 19 VAL B O 1
ATOM 2313 N N . GLY B 1 20 ? 6.695 24 4.719 1 98.62 20 GLY B N 1
ATOM 2314 C CA . GLY B 1 20 ? 5.871 23.969 3.52 1 98.62 20 GLY B CA 1
ATOM 2315 C C . GLY B 1 20 ? 4.598 23.172 3.691 1 98.62 20 GLY B C 1
ATOM 2316 O O . GLY B 1 20 ? 4.617 22.078 4.27 1 98.62 20 GLY B O 1
ATOM 2317 N N . ILE B 1 21 ? 3.486 23.688 3.258 1 98.69 21 ILE B N 1
ATOM 2318 C CA . ILE B 1 21 ? 2.205 22.984 3.312 1 98.69 21 ILE B CA 1
ATOM 2319 C C . ILE B 1 21 ? 1.666 22.781 1.898 1 98.69 21 ILE B C 1
ATOM 2321 O O . ILE B 1 21 ? 1.32 23.75 1.215 1 98.69 21 ILE B O 1
ATOM 2325 N N . THR B 1 22 ? 1.628 21.531 1.43 1 98.69 22 THR B N 1
ATOM 2326 C CA . THR B 1 22 ? 0.951 21.234 0.172 1 98.69 22 THR B CA 1
ATOM 2327 C C . THR B 1 22 ? -0.546 21.047 0.396 1 98.69 22 THR B C 1
ATOM 2329 O O . THR B 1 22 ? -0.969 20.641 1.48 1 98.69 22 THR B O 1
ATOM 2332 N N . GLY B 1 23 ? -1.318 21.297 -0.701 1 97.81 23 GLY B N 1
ATOM 2333 C CA . GLY B 1 23 ? -2.76 21.203 -0.527 1 97.81 23 GLY B CA 1
ATOM 2334 C C . GLY B 1 23 ? -3.324 22.297 0.364 1 97.81 23 GLY B C 1
ATOM 2335 O O . GLY B 1 23 ? -4.332 22.094 1.044 1 97.81 23 GLY B O 1
ATOM 2336 N N . SER B 1 24 ? -2.715 23.438 0.382 1 97.44 24 SER B N 1
ATOM 2337 C CA . SER B 1 24 ? -3.027 24.516 1.316 1 97.44 24 SER B CA 1
ATOM 2338 C C . SER B 1 24 ? -4.414 25.078 1.056 1 97.44 24 SER B C 1
ATOM 2340 O O . SER B 1 24 ? -4.988 25.75 1.918 1 97.44 24 SER B O 1
ATOM 2342 N N . ALA B 1 25 ? -4.969 24.859 -0.064 1 96 25 ALA B N 1
ATOM 2343 C CA . ALA B 1 25 ? -6.266 25.438 -0.418 1 96 25 ALA B CA 1
ATOM 2344 C C . ALA B 1 25 ? -7.406 24.516 0.022 1 96 25 ALA B C 1
ATOM 2346 O O . ALA B 1 25 ? -8.57 24.922 -0.001 1 96 25 ALA B O 1
ATOM 2347 N N . GLY B 1 26 ? -7.105 23.328 0.402 1 96.69 26 GLY B N 1
ATOM 2348 C CA . GLY B 1 26 ? -8.133 22.375 0.826 1 96.69 26 GLY B CA 1
ATOM 2349 C C . GLY B 1 26 ? -8.68 22.688 2.211 1 96.69 26 GLY B C 1
ATOM 2350 O O . GLY B 1 26 ? -8.297 23.672 2.834 1 96.69 26 GLY B O 1
ATOM 2351 N N . CYS B 1 27 ? -9.516 21.859 2.732 1 97.69 27 CYS B N 1
ATOM 2352 C CA . CYS B 1 27 ? -10.195 22.047 4.012 1 97.69 27 CYS B CA 1
ATOM 2353 C C . CYS B 1 27 ? -9.195 22.094 5.156 1 97.69 27 CYS B C 1
ATOM 2355 O O . CYS B 1 27 ? -9.125 23.094 5.883 1 97.69 27 CYS B O 1
ATOM 2357 N N . ILE B 1 28 ? -8.375 21.078 5.285 1 98.62 28 ILE B N 1
ATOM 2358 C CA . ILE B 1 28 ? -7.398 21.047 6.371 1 98.62 28 ILE B CA 1
ATOM 2359 C C . ILE B 1 28 ? -6.379 22.172 6.176 1 98.62 28 ILE B C 1
ATOM 2361 O O . ILE B 1 28 ? -5.961 22.812 7.145 1 98.62 28 ILE B O 1
ATOM 2365 N N . GLY B 1 29 ? -5.977 22.391 4.898 1 98.06 29 GLY B N 1
ATOM 2366 C CA . GLY B 1 29 ? -5.102 23.516 4.609 1 98.06 29 GLY B CA 1
ATOM 2367 C C . GLY B 1 29 ? -5.652 24.844 5.105 1 98.06 29 GLY B C 1
ATOM 2368 O O . GLY B 1 29 ? -4.922 25.656 5.684 1 98.06 29 GLY B O 1
ATOM 2369 N N . THR B 1 30 ? -6.93 25.078 4.871 1 97.69 30 THR B N 1
ATOM 2370 C CA . THR B 1 30 ? -7.594 26.281 5.328 1 97.69 30 THR B CA 1
ATOM 2371 C C . THR B 1 30 ? -7.555 26.391 6.852 1 97.69 30 THR B C 1
ATOM 2373 O O . THR B 1 30 ? -7.211 27.438 7.406 1 97.69 30 THR B O 1
ATOM 2376 N N . VAL B 1 31 ? -7.871 25.312 7.52 1 98.38 31 VAL B N 1
ATOM 2377 C CA . VAL B 1 31 ? -7.855 25.266 8.977 1 98.38 31 VAL B CA 1
ATOM 2378 C C . VAL B 1 31 ? -6.457 25.594 9.492 1 98.38 31 VAL B C 1
ATOM 2380 O O . VAL B 1 31 ? -6.301 26.406 10.406 1 98.38 31 VAL B O 1
ATOM 2383 N N . LEU B 1 32 ? -5.418 25.047 8.883 1 98.25 32 LEU B N 1
ATOM 2384 C CA . LEU B 1 32 ? -4.043 25.25 9.336 1 98.25 32 LEU B CA 1
ATOM 2385 C C . LEU B 1 32 ? -3.578 26.672 9.062 1 98.25 32 LEU B C 1
ATOM 2387 O O . LEU B 1 32 ? -2.916 27.281 9.898 1 98.25 32 LEU B O 1
ATOM 2391 N N . ARG B 1 33 ? -3.926 27.203 7.883 1 96.25 33 ARG B N 1
ATOM 2392 C CA . ARG B 1 33 ? -3.547 28.578 7.555 1 96.25 33 ARG B CA 1
ATOM 2393 C C . ARG B 1 33 ? -4.125 29.562 8.562 1 96.25 33 ARG B C 1
ATOM 2395 O O . ARG B 1 33 ? -3.48 30.547 8.914 1 96.25 33 ARG B O 1
ATOM 2402 N N . GLU B 1 34 ? -5.234 29.281 9.055 1 95.88 34 GLU B N 1
ATOM 2403 C CA . GLU B 1 34 ? -5.93 30.188 9.969 1 95.88 34 GLU B CA 1
ATOM 2404 C C . GLU B 1 34 ? -5.43 30.016 11.398 1 95.88 34 GLU B C 1
ATOM 2406 O O . GLU B 1 34 ? -5.312 30.984 12.141 1 95.88 34 GLU B O 1
ATOM 2411 N N . MET B 1 35 ? -5.059 28.859 11.773 1 96.5 35 MET B N 1
ATOM 2412 C CA . MET B 1 35 ? -4.891 28.578 13.195 1 96.5 35 MET B CA 1
ATOM 2413 C C . MET B 1 35 ? -3.414 28.469 13.562 1 96.5 35 MET B C 1
ATOM 2415 O O . MET B 1 35 ? -3.016 28.812 14.672 1 96.5 35 MET B O 1
ATOM 2419 N N . LEU B 1 36 ? -2.541 28 12.711 1 95.5 36 LEU B N 1
ATOM 2420 C CA . LEU B 1 36 ? -1.159 27.672 13.047 1 95.5 36 LEU B CA 1
ATOM 2421 C C . LEU B 1 36 ? -0.396 28.906 13.484 1 95.5 36 LEU B C 1
ATOM 2423 O O . LEU B 1 36 ? 0.369 28.859 14.453 1 95.5 36 LEU B O 1
ATOM 2427 N N . PRO B 1 37 ? -0.589 30.047 12.781 1 90.12 37 PRO B N 1
ATOM 2428 C CA . PRO B 1 37 ? 0.163 31.25 13.172 1 90.12 37 PRO B CA 1
ATOM 2429 C C . PRO B 1 37 ? -0.089 31.656 14.625 1 90.12 37 PRO B C 1
ATOM 2431 O O . PRO B 1 37 ? 0.729 32.375 15.219 1 90.12 37 PRO B O 1
ATOM 2434 N N . ASN B 1 38 ? -1.161 31.172 15.164 1 90.88 38 ASN B N 1
ATOM 2435 C CA . ASN B 1 38 ? -1.53 31.547 16.531 1 90.88 38 ASN B CA 1
ATOM 2436 C C . ASN B 1 38 ? -0.799 30.703 17.562 1 90.88 38 ASN B C 1
ATOM 2438 O O . ASN B 1 38 ? -0.79 31.031 18.75 1 90.88 38 ASN B O 1
ATOM 2442 N N . TYR B 1 39 ? -0.154 29.656 17.141 1 90.25 39 TYR B N 1
ATOM 2443 C CA . TYR B 1 39 ? 0.494 28.75 18.078 1 90.25 39 TYR B CA 1
ATOM 2444 C C . TYR B 1 39 ? 1.937 29.172 18.328 1 90.25 39 TYR B C 1
ATOM 2446 O O . TYR B 1 39 ? 2.451 29.016 19.438 1 90.25 39 TYR B O 1
ATOM 2454 N N . ASP B 1 40 ? 2.547 29.547 17.312 1 87.5 40 ASP B N 1
ATOM 2455 C CA . ASP B 1 40 ? 3.973 29.859 17.375 1 87.5 40 ASP B CA 1
ATOM 2456 C C . ASP B 1 40 ? 4.359 30.875 16.297 1 87.5 40 ASP B C 1
ATOM 2458 O O . ASP B 1 40 ? 4.457 30.531 15.117 1 87.5 40 ASP B O 1
ATOM 2462 N N . GLY B 1 41 ? 4.805 32.031 16.656 1 85.56 41 GLY B N 1
ATOM 2463 C CA . GLY B 1 41 ? 5.109 33.125 15.742 1 85.56 41 GLY B CA 1
ATOM 2464 C C . GLY B 1 41 ? 6.461 32.969 15.07 1 85.56 41 GLY B C 1
ATOM 2465 O O . GLY B 1 41 ? 6.781 33.688 14.133 1 85.56 41 GLY B O 1
ATOM 2466 N N . ARG B 1 42 ? 7.203 32 15.484 1 90.62 42 ARG B N 1
ATOM 2467 C CA . ARG B 1 42 ? 8.539 31.797 14.93 1 90.62 42 ARG B CA 1
ATOM 2468 C C . ARG B 1 42 ? 8.484 30.969 13.648 1 90.62 42 ARG B C 1
ATOM 2470 O O . ARG B 1 42 ? 9.438 30.969 12.867 1 90.62 42 ARG B O 1
ATOM 2477 N N . LEU B 1 43 ? 7.434 30.297 13.414 1 95.06 43 LEU B N 1
ATOM 2478 C CA . LEU B 1 43 ? 7.316 29.438 12.242 1 95.06 43 LEU B CA 1
ATOM 2479 C C . LEU B 1 43 ? 6.891 30.234 11.016 1 95.06 43 LEU B C 1
ATOM 2481 O O . LEU B 1 43 ? 6.027 31.109 11.109 1 95.06 43 LEU B O 1
ATOM 2485 N N . GLU B 1 44 ? 7.59 30.016 9.938 1 96.25 44 GLU B N 1
ATOM 2486 C CA . GLU B 1 44 ? 7.223 30.547 8.633 1 96.25 44 GLU B CA 1
ATOM 2487 C C . GLU B 1 44 ? 6.582 29.484 7.758 1 96.25 44 GLU B C 1
ATOM 2489 O O . GLU B 1 44 ? 7.059 28.344 7.707 1 96.25 44 GLU B O 1
ATOM 2494 N N . TYR B 1 45 ? 5.551 29.891 7.105 1 96.81 45 TYR B N 1
ATOM 2495 C CA . TYR B 1 45 ? 4.816 28.906 6.312 1 96.81 45 TYR B CA 1
ATOM 2496 C C . TYR B 1 45 ? 4.879 29.266 4.828 1 96.81 45 TYR B C 1
ATOM 2498 O O . TYR B 1 45 ? 4.734 30.422 4.449 1 96.81 45 TYR B O 1
ATOM 2506 N N . VAL B 1 46 ? 5.191 28.328 4.047 1 97.19 46 VAL B N 1
ATOM 2507 C CA . VAL B 1 46 ? 5.113 28.391 2.59 1 97.19 46 VAL B CA 1
ATOM 2508 C C . VAL B 1 46 ? 3.957 27.531 2.09 1 97.19 46 VAL B C 1
ATOM 2510 O O . VAL B 1 46 ? 3.891 26.344 2.398 1 97.19 46 VAL B O 1
ATOM 2513 N N . HIS B 1 47 ? 3.094 28.109 1.342 1 97.69 47 HIS B N 1
ATOM 2514 C CA . HIS B 1 47 ? 1.88 27.422 0.922 1 97.69 47 HIS B CA 1
ATOM 2515 C C . HIS B 1 47 ? 1.964 27 -0.541 1 97.69 47 HIS B C 1
ATOM 2517 O O . HIS B 1 47 ? 2.27 27.828 -1.411 1 97.69 47 HIS B O 1
ATOM 2523 N N . PHE B 1 48 ? 1.701 25.734 -0.817 1 98.06 48 PHE B N 1
ATOM 2524 C CA . PHE B 1 48 ? 1.663 25.172 -2.168 1 98.06 48 PHE B CA 1
ATOM 2525 C C . PHE B 1 48 ? 0.241 24.797 -2.555 1 98.06 48 PHE B C 1
ATOM 2527 O O . PHE B 1 48 ? -0.467 24.156 -1.773 1 98.06 48 PHE B O 1
ATOM 2534 N N . THR B 1 49 ? -0.158 25.188 -3.74 1 96.75 49 THR B N 1
ATOM 2535 C CA . THR B 1 49 ? -1.477 24.906 -4.289 1 96.75 49 THR B CA 1
ATOM 2536 C C . THR B 1 49 ? -1.363 24.391 -5.723 1 96.75 49 THR B C 1
ATOM 2538 O O . THR B 1 49 ? -0.271 24.359 -6.293 1 96.75 49 THR B O 1
ATOM 2541 N N . MET B 1 50 ? -2.496 23.812 -6.211 1 92.75 50 MET B N 1
ATOM 2542 C CA . MET B 1 50 ? -2.486 23.281 -7.57 1 92.75 50 MET B CA 1
ATOM 2543 C C . MET B 1 50 ? -2.248 24.391 -8.586 1 92.75 50 MET B C 1
ATOM 2545 O O . MET B 1 50 ? -1.504 24.219 -9.555 1 92.75 50 MET B O 1
ATOM 2549 N N . THR B 1 51 ? -2.916 25.531 -8.32 1 85.56 51 THR B N 1
ATOM 2550 C CA . THR B 1 51 ? -2.738 26.703 -9.156 1 85.56 51 THR B CA 1
ATOM 2551 C C . THR B 1 51 ? -2.352 27.922 -8.305 1 85.56 51 THR B C 1
ATOM 2553 O O . THR B 1 51 ? -2.646 27.969 -7.113 1 85.56 51 THR B O 1
ATOM 2556 N N . ASP B 1 52 ? -1.648 28.844 -8.891 1 77 52 ASP B N 1
ATOM 2557 C CA . ASP B 1 52 ? -1.12 30.016 -8.18 1 77 52 ASP B CA 1
ATOM 2558 C C . ASP B 1 52 ? -2.246 30.953 -7.75 1 77 52 ASP B C 1
ATOM 2560 O O . ASP B 1 52 ? -2.02 31.875 -6.977 1 77 52 ASP B O 1
ATOM 2564 N N . ASN B 1 53 ? -3.381 30.672 -8.094 1 73.88 53 ASN B N 1
ATOM 2565 C CA . ASN B 1 53 ? -4.465 31.625 -7.852 1 73.88 53 ASN B CA 1
ATOM 2566 C C . ASN B 1 53 ? -5.387 31.156 -6.734 1 73.88 53 ASN B C 1
ATOM 2568 O O . ASN B 1 53 ? -6.336 31.844 -6.371 1 73.88 53 ASN B O 1
ATOM 2572 N N . ASP B 1 54 ? -5.008 30.141 -6.125 1 77.56 54 ASP B N 1
ATOM 2573 C CA . ASP B 1 54 ? -5.938 29.594 -5.141 1 77.56 54 ASP B CA 1
ATOM 2574 C C . ASP B 1 54 ? -5.902 30.406 -3.848 1 77.56 54 ASP B C 1
ATOM 2576 O O . ASP B 1 54 ? -6.945 30.656 -3.24 1 77.56 54 ASP B O 1
ATOM 2580 N N . ILE B 1 55 ? -4.648 30.719 -3.377 1 85.12 55 ILE B N 1
ATOM 2581 C CA . ILE B 1 55 ? -4.395 31.531 -2.186 1 85.12 55 ILE B CA 1
ATOM 2582 C C . ILE B 1 55 ? -3.332 32.594 -2.49 1 85.12 55 ILE B C 1
ATOM 2584 O O . ILE B 1 55 ? -2.32 32.281 -3.129 1 85.12 55 ILE B O 1
ATOM 2588 N N . ASP B 1 56 ? -3.555 33.781 -2.012 1 84.69 56 ASP B N 1
ATOM 2589 C CA . ASP B 1 56 ? -2.561 34.844 -2.232 1 84.69 56 ASP B CA 1
ATOM 2590 C C . ASP B 1 56 ? -1.212 34.438 -1.631 1 84.69 56 ASP B C 1
ATOM 2592 O O . ASP B 1 56 ? -1.137 34.062 -0.466 1 84.69 56 ASP B O 1
ATOM 2596 N N . GLY B 1 57 ? -0.229 34.5 -2.521 1 91.06 57 GLY B N 1
ATOM 2597 C CA . GLY B 1 57 ? 1.117 34.219 -2.037 1 91.06 57 GLY B CA 1
ATOM 2598 C C . GLY B 1 57 ? 1.498 32.75 -2.104 1 91.06 57 GLY B C 1
ATOM 2599 O O . GLY B 1 57 ? 2.639 32.406 -1.81 1 91.06 57 GLY B O 1
ATOM 2600 N N . SER B 1 58 ? 0.58 31.984 -2.555 1 94.81 58 SER B N 1
ATOM 2601 C CA . SER B 1 58 ? 0.892 30.562 -2.656 1 94.81 58 SER B CA 1
ATOM 2602 C C . SER B 1 58 ? 1.708 30.266 -3.908 1 94.81 58 SER B C 1
ATOM 2604 O O . SER B 1 58 ? 1.749 31.062 -4.836 1 94.81 58 SER B O 1
ATOM 2606 N N . ILE B 1 59 ? 2.398 29.172 -3.926 1 96.69 59 ILE B N 1
ATOM 2607 C CA . ILE B 1 59 ? 3.158 28.672 -5.07 1 96.69 59 ILE B CA 1
ATOM 2608 C C . ILE B 1 59 ? 2.355 27.594 -5.793 1 96.69 59 ILE B C 1
ATOM 2610 O O . ILE B 1 59 ? 1.983 26.594 -5.191 1 96.69 59 ILE B O 1
ATOM 2614 N N . GLY B 1 60 ? 2.094 27.828 -7.07 1 96.88 60 GLY B N 1
ATOM 2615 C CA . GLY B 1 60 ? 1.382 26.859 -7.875 1 96.88 60 GLY B CA 1
ATOM 2616 C C . GLY B 1 60 ? 2.271 25.719 -8.367 1 96.88 60 GLY B C 1
ATOM 2617 O O . GLY B 1 60 ? 3.307 25.969 -8.984 1 96.88 60 GLY B O 1
ATOM 2618 N N . VAL B 1 61 ? 1.816 24.438 -8.078 1 97.31 61 VAL B N 1
ATOM 2619 C CA . VAL B 1 61 ? 2.59 23.266 -8.492 1 97.31 61 VAL B CA 1
ATOM 2620 C C . VAL B 1 61 ? 1.666 22.062 -8.648 1 97.31 61 VAL B C 1
ATOM 2622 O O . VAL B 1 61 ? 0.874 21.766 -7.758 1 97.31 61 VAL B O 1
ATOM 2625 N N . ASP B 1 62 ? 1.729 21.453 -9.812 1 97.69 62 ASP B N 1
ATOM 2626 C CA . ASP B 1 62 ? 1.128 20.125 -9.953 1 97.69 62 ASP B CA 1
ATOM 2627 C C . ASP B 1 62 ? 2.064 19.047 -9.43 1 97.69 62 ASP B C 1
ATOM 2629 O O . ASP B 1 62 ? 3.029 18.672 -10.109 1 97.69 62 ASP B O 1
ATOM 2633 N N . LEU B 1 63 ? 1.73 18.516 -8.328 1 98.38 63 LEU B N 1
ATOM 2634 C CA . LEU B 1 63 ? 2.633 17.609 -7.609 1 98.38 63 LEU B CA 1
ATOM 2635 C C . LEU B 1 63 ? 2.756 16.281 -8.328 1 98.38 63 LEU B C 1
ATOM 2637 O O . LEU B 1 63 ? 3.646 15.477 -8.023 1 98.38 63 LEU B O 1
ATOM 2641 N N . SER B 1 64 ? 1.825 15.969 -9.281 1 97.75 64 SER B N 1
ATOM 2642 C CA . SER B 1 64 ? 1.924 14.719 -10.031 1 97.75 64 SER B CA 1
ATOM 2643 C C . SER B 1 64 ? 2.979 14.82 -11.125 1 97.75 64 SER B C 1
ATOM 2645 O O . SER B 1 64 ? 3.34 13.812 -11.742 1 97.75 64 SER B O 1
ATOM 2647 N N . GLN B 1 65 ? 3.438 16.031 -11.359 1 97.5 65 GLN B N 1
ATOM 2648 C CA . GLN B 1 65 ? 4.457 16.297 -12.375 1 97.5 65 GLN B CA 1
ATOM 2649 C C . GLN B 1 65 ? 5.828 16.484 -11.742 1 97.5 65 GLN B C 1
ATOM 2651 O O . GLN B 1 65 ? 6.129 17.562 -11.211 1 97.5 65 GLN B O 1
ATOM 2656 N N . PRO B 1 66 ? 6.703 15.547 -11.93 1 97.12 66 PRO B N 1
ATOM 2657 C CA . PRO B 1 66 ? 7.98 15.594 -11.219 1 97.12 66 PRO B CA 1
ATOM 2658 C C . PRO B 1 66 ? 8.789 16.844 -11.539 1 97.12 66 PRO B C 1
ATOM 2660 O O . PRO B 1 66 ? 9.445 17.406 -10.656 1 97.12 66 PRO B O 1
ATOM 2663 N N . ASP B 1 67 ? 8.734 17.297 -12.75 1 97.62 67 ASP B N 1
ATOM 2664 C CA . ASP B 1 67 ? 9.523 18.453 -13.164 1 97.62 67 ASP B CA 1
ATOM 2665 C C . ASP B 1 67 ? 9.031 19.734 -12.469 1 97.62 67 ASP B C 1
ATOM 2667 O O . ASP B 1 67 ? 9.82 20.641 -12.203 1 97.62 67 ASP B O 1
ATOM 2671 N N . GLN B 1 68 ? 7.77 19.781 -12.156 1 97.62 68 GLN B N 1
ATOM 2672 C CA . GLN B 1 68 ? 7.219 20.953 -11.484 1 97.62 68 GLN B CA 1
ATOM 2673 C C . GLN B 1 68 ? 7.57 20.953 -10 1 97.62 68 GLN B C 1
ATOM 2675 O O . GLN B 1 68 ? 7.625 22.016 -9.367 1 97.62 68 GLN B O 1
ATOM 2680 N N . VAL B 1 69 ? 7.84 19.828 -9.43 1 98.44 69 VAL B N 1
ATOM 2681 C CA . VAL B 1 69 ? 8.094 19.688 -8 1 98.44 69 VAL B CA 1
ATOM 2682 C C . VAL B 1 69 ? 9.57 19.969 -7.711 1 98.44 69 VAL B C 1
ATOM 2684 O O . VAL B 1 69 ? 9.914 20.406 -6.613 1 98.44 69 VAL B O 1
ATOM 2687 N N . LYS B 1 70 ? 10.406 19.844 -8.641 1 97.81 70 LYS B N 1
ATOM 2688 C CA . LYS B 1 70 ? 11.852 19.938 -8.5 1 97.81 70 LYS B CA 1
ATOM 2689 C C . LYS B 1 70 ? 12.25 21.281 -7.883 1 97.81 70 LYS B C 1
ATOM 2691 O O . LYS B 1 70 ? 11.797 22.328 -8.328 1 97.81 70 LYS B O 1
ATOM 2696 N N . GLU B 1 71 ? 12.961 21.25 -6.789 1 97.88 71 GLU B N 1
ATOM 2697 C CA . GLU B 1 71 ? 13.609 22.359 -6.102 1 97.88 71 GLU B CA 1
ATOM 2698 C C . GLU B 1 71 ? 12.594 23.219 -5.371 1 97.88 71 GLU B C 1
ATOM 2700 O O . GLU B 1 71 ? 12.945 24.266 -4.801 1 97.88 71 GLU B O 1
ATOM 2705 N N . LYS B 1 72 ? 11.32 22.812 -5.352 1 98.06 72 LYS B N 1
ATOM 2706 C CA . LYS B 1 72 ? 10.281 23.641 -4.738 1 98.06 72 LYS B CA 1
ATOM 2707 C C . LYS B 1 72 ? 10.398 23.625 -3.217 1 98.06 72 LYS B C 1
ATOM 2709 O O . LYS B 1 72 ? 9.859 24.516 -2.541 1 98.06 72 LYS B O 1
ATOM 2714 N N . PHE B 1 73 ? 11.141 22.641 -2.666 1 98.75 73 PHE B N 1
ATOM 2715 C CA . PHE B 1 73 ? 11.148 22.5 -1.215 1 98.75 73 PHE B CA 1
ATOM 2716 C C . PHE B 1 73 ? 12.484 22.969 -0.638 1 98.75 73 PHE B C 1
ATOM 2718 O O . PHE B 1 73 ? 12.758 22.766 0.547 1 98.75 73 PHE B O 1
ATOM 2725 N N . LYS B 1 74 ? 13.375 23.547 -1.481 1 98.38 74 LYS B N 1
ATOM 2726 C CA . LYS B 1 74 ? 14.656 24.062 -0.997 1 98.38 74 LYS B CA 1
ATOM 2727 C C . LYS B 1 74 ? 14.453 25.062 0.143 1 98.38 74 LYS B C 1
ATOM 2729 O O . LYS B 1 74 ? 13.625 25.953 0.045 1 98.38 74 LYS B O 1
ATOM 2734 N N . GLY B 1 75 ? 15.156 24.812 1.205 1 98.06 75 GLY B N 1
ATOM 2735 C CA . GLY B 1 75 ? 15.133 25.719 2.332 1 98.06 75 GLY B CA 1
ATOM 2736 C C . GLY B 1 75 ? 14.086 25.375 3.367 1 98.06 75 GLY B C 1
ATOM 2737 O O . GLY B 1 75 ? 14.062 25.938 4.461 1 98.06 75 GLY B O 1
ATOM 2738 N N . LEU B 1 76 ? 13.219 24.469 3.051 1 98.56 76 LEU B N 1
ATOM 2739 C CA . LEU B 1 76 ? 12.211 24.031 4.02 1 98.56 76 LEU B CA 1
ATOM 2740 C C . LEU B 1 76 ? 12.812 23.062 5.023 1 98.56 76 LEU B C 1
ATOM 2742 O O . LEU B 1 76 ? 13.641 22.219 4.664 1 98.56 76 LEU B O 1
ATOM 2746 N N . ASP B 1 77 ? 12.312 23.141 6.27 1 98.06 77 ASP B N 1
ATOM 2747 C CA . ASP B 1 77 ? 12.711 22.203 7.309 1 98.06 77 ASP B CA 1
ATOM 2748 C C . ASP B 1 77 ? 11.703 21.062 7.43 1 98.06 77 ASP B C 1
ATOM 2750 O O . ASP B 1 77 ? 12.055 19.953 7.816 1 98.06 77 ASP B O 1
ATOM 2754 N N . CYS B 1 78 ? 10.484 21.406 7.152 1 98.5 78 CYS B N 1
ATOM 2755 C CA . CYS B 1 78 ? 9.375 20.484 7.328 1 98.5 78 CYS B CA 1
ATOM 2756 C C . CYS B 1 78 ? 8.336 20.656 6.223 1 98.5 78 CYS B C 1
ATOM 2758 O O . CYS B 1 78 ? 8.125 21.766 5.742 1 98.5 78 CYS B O 1
ATOM 2760 N N . VAL B 1 79 ? 7.797 19.547 5.781 1 98.88 79 VAL B N 1
ATOM 2761 C CA . VAL B 1 79 ? 6.703 19.594 4.816 1 98.88 79 VAL B CA 1
ATOM 2762 C C . VAL B 1 79 ? 5.465 18.922 5.406 1 98.88 79 VAL B C 1
ATOM 2764 O O . VAL B 1 79 ? 5.535 17.797 5.891 1 98.88 79 VAL B O 1
ATOM 2767 N N . VAL B 1 80 ? 4.387 19.656 5.484 1 98.94 80 VAL B N 1
ATOM 2768 C CA . VAL B 1 80 ? 3.061 19.109 5.742 1 98.94 80 VAL B CA 1
ATOM 2769 C C . VAL B 1 80 ? 2.371 18.766 4.422 1 98.94 80 VAL B C 1
ATOM 2771 O O . VAL B 1 80 ? 1.993 19.672 3.666 1 98.94 80 VAL B O 1
ATOM 2774 N N . HIS B 1 81 ? 2.197 17.484 4.164 1 98.94 81 HIS B N 1
ATOM 2775 C CA . HIS B 1 81 ? 1.666 17.062 2.877 1 98.94 81 HIS B CA 1
ATOM 2776 C C . HIS B 1 81 ? 0.185 16.703 2.98 1 98.94 81 HIS B C 1
ATOM 2778 O O . HIS B 1 81 ? -0.165 15.57 3.303 1 98.94 81 HIS B O 1
ATOM 2784 N N . LEU B 1 82 ? -0.623 17.641 2.557 1 98.81 82 LEU B N 1
ATOM 2785 C CA . LEU B 1 82 ? -2.07 17.469 2.613 1 98.81 82 LEU B CA 1
ATOM 2786 C C . LEU B 1 82 ? -2.641 17.203 1.225 1 98.81 82 LEU B C 1
ATOM 2788 O O . LEU B 1 82 ? -3.775 16.734 1.096 1 98.81 82 LEU B O 1
ATOM 2792 N N . ALA B 1 83 ? -1.938 17.562 0.177 1 98.38 83 ALA B N 1
ATOM 2793 C CA . ALA B 1 83 ? -2.453 17.531 -1.189 1 98.38 83 ALA B CA 1
ATOM 2794 C C . ALA B 1 83 ? -2.893 16.125 -1.582 1 98.38 83 ALA B C 1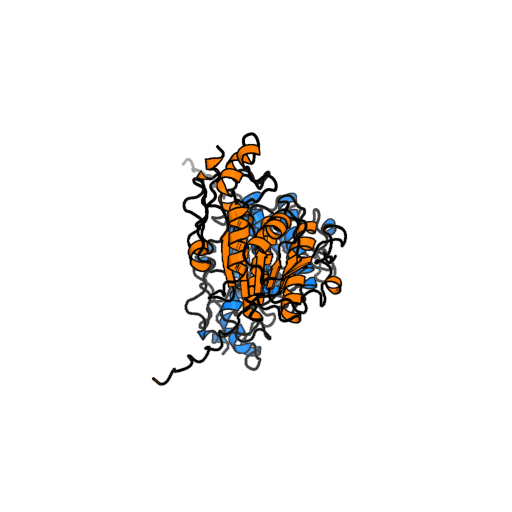
ATOM 2796 O O . ALA B 1 83 ? -2.129 15.164 -1.441 1 98.38 83 ALA B O 1
ATOM 2797 N N . ALA B 1 84 ? -4.07 16.016 -2 1 97.94 84 ALA B N 1
ATOM 2798 C CA . ALA B 1 84 ? -4.676 14.758 -2.455 1 97.94 84 ALA B CA 1
ATOM 2799 C C . ALA B 1 84 ? -6.082 15 -2.99 1 97.94 84 ALA B C 1
ATOM 2801 O O . ALA B 1 84 ? -6.723 15.992 -2.65 1 97.94 84 ALA B O 1
ATOM 2802 N N . VAL B 1 85 ? -6.508 14.109 -3.869 1 96.5 85 VAL B N 1
ATOM 2803 C CA . VAL B 1 85 ? -7.953 13.977 -4.02 1 96.5 85 VAL B CA 1
ATOM 2804 C C . VAL B 1 85 ? -8.531 13.25 -2.803 1 96.5 85 VAL B C 1
ATOM 2806 O O . VAL B 1 85 ? -8.141 12.125 -2.498 1 96.5 85 VAL B O 1
ATOM 2809 N N . SER B 1 86 ? -9.391 13.875 -2.109 1 93.62 86 SER B N 1
ATOM 2810 C CA . SER B 1 86 ? -9.828 13.352 -0.818 1 93.62 86 SER B CA 1
ATOM 2811 C C . SER B 1 86 ? -11.211 12.719 -0.917 1 93.62 86 SER B C 1
ATOM 2813 O O . SER B 1 86 ? -11.75 12.227 0.077 1 93.62 86 SER B O 1
ATOM 2815 N N . ASN B 1 87 ? -11.719 12.688 -2.084 1 92.5 87 ASN B N 1
ATOM 2816 C CA . ASN B 1 87 ? -13.008 12.055 -2.309 1 92.5 87 ASN B CA 1
ATOM 2817 C C . ASN B 1 87 ? -12.898 10.531 -2.293 1 92.5 87 ASN B C 1
ATOM 2819 O O . ASN B 1 87 ? -12.219 9.945 -3.137 1 92.5 87 ASN B O 1
ATOM 2823 N N . ALA B 1 88 ? -13.656 9.93 -1.406 1 92.69 88 ALA B N 1
ATOM 2824 C CA . ALA B 1 88 ? -13.578 8.477 -1.251 1 92.69 88 ALA B CA 1
ATOM 2825 C C . ALA B 1 88 ? -14.141 7.766 -2.479 1 92.69 88 ALA B C 1
ATOM 2827 O O . ALA B 1 88 ? -13.914 6.566 -2.66 1 92.69 88 ALA B O 1
ATOM 2828 N N . SER B 1 89 ? -14.82 8.453 -3.326 1 93.5 89 SER B N 1
ATOM 2829 C CA . SER B 1 89 ? -15.398 7.863 -4.531 1 93.5 89 SER B CA 1
ATOM 2830 C C . SER B 1 89 ? -14.57 8.203 -5.766 1 93.5 89 SER B C 1
ATOM 2832 O O . SER B 1 89 ? -15.008 7.992 -6.895 1 93.5 89 SER B O 1
ATOM 2834 N N . ALA B 1 90 ? -13.422 8.758 -5.547 1 96.31 90 ALA B N 1
ATOM 2835 C CA . ALA B 1 90 ? -12.547 9.133 -6.66 1 96.31 90 ALA B CA 1
ATOM 2836 C C . ALA B 1 90 ? -12.188 7.914 -7.508 1 96.31 90 ALA B C 1
ATOM 2838 O O . ALA B 1 90 ? -12.156 6.789 -7.004 1 96.31 90 ALA B O 1
ATOM 2839 N N . SER B 1 91 ? -11.914 8.141 -8.75 1 97.31 91 SER B N 1
ATOM 2840 C CA . SER B 1 91 ? -11.516 7.066 -9.656 1 97.31 91 SER B CA 1
ATOM 2841 C C . SER B 1 91 ? -10.102 6.582 -9.352 1 97.31 91 SER B C 1
ATOM 2843 O O . SER B 1 91 ? -9.312 7.297 -8.719 1 97.31 91 SER B O 1
ATOM 2845 N N . TRP B 1 92 ? -9.812 5.398 -9.797 1 97.81 92 TRP B N 1
ATOM 2846 C CA . TRP B 1 92 ? -8.477 4.84 -9.617 1 97.81 92 TRP B CA 1
ATOM 2847 C C . TRP B 1 92 ? -7.426 5.723 -10.289 1 97.81 92 TRP B C 1
ATOM 2849 O O . TRP B 1 92 ? -6.387 6.023 -9.695 1 97.81 92 TRP B O 1
ATOM 2859 N N . GLU B 1 93 ? -7.734 6.18 -11.484 1 97.31 93 GLU B N 1
ATOM 2860 C CA . GLU B 1 93 ? -6.805 7.039 -12.211 1 97.31 93 GLU B CA 1
ATOM 2861 C C . GLU B 1 93 ? -6.508 8.32 -11.43 1 97.31 93 GLU B C 1
ATOM 2863 O O . GLU B 1 93 ? -5.359 8.758 -11.367 1 97.31 93 GLU B O 1
ATOM 2868 N N . ASP B 1 94 ? -7.527 8.852 -10.859 1 97.81 94 ASP B N 1
ATOM 2869 C CA . ASP B 1 94 ? -7.371 10.102 -10.117 1 97.81 94 ASP B CA 1
ATOM 2870 C C . ASP B 1 94 ? -6.523 9.898 -8.859 1 97.81 94 ASP B C 1
ATOM 2872 O O . ASP B 1 94 ? -5.613 10.68 -8.586 1 97.81 94 ASP B O 1
ATOM 2876 N N . VAL B 1 95 ? -6.789 8.836 -8.133 1 98.25 95 VAL B N 1
ATOM 2877 C CA . VAL B 1 95 ? -6.062 8.664 -6.879 1 98.25 95 VAL B CA 1
ATOM 2878 C C . VAL B 1 95 ? -4.609 8.297 -7.168 1 98.25 95 VAL B C 1
ATOM 2880 O O . VAL B 1 95 ? -3.705 8.672 -6.422 1 98.25 95 VAL B O 1
ATOM 2883 N N . VAL B 1 96 ? -4.352 7.539 -8.227 1 98.5 96 VAL B N 1
ATOM 2884 C CA . VAL B 1 96 ? -2.975 7.195 -8.562 1 98.5 96 VAL B CA 1
ATOM 2885 C C . VAL B 1 96 ? -2.207 8.453 -8.953 1 98.5 96 VAL B C 1
ATOM 2887 O O . VAL B 1 96 ? -1.076 8.664 -8.508 1 98.5 96 VAL B O 1
ATOM 2890 N N . LYS B 1 97 ? -2.846 9.266 -9.711 1 97.69 97 LYS B N 1
ATOM 2891 C CA . LYS B 1 97 ? -2.188 10.484 -10.172 1 97.69 97 LYS B CA 1
ATOM 2892 C C . LYS B 1 97 ? -1.972 11.461 -9.023 1 97.69 97 LYS B C 1
ATOM 2894 O O . LYS B 1 97 ? -0.838 11.859 -8.742 1 97.69 97 LYS B O 1
ATOM 2899 N N . HIS B 1 98 ? -3.01 11.766 -8.289 1 97.88 98 HIS B N 1
ATOM 2900 C CA . HIS B 1 98 ? -3.002 12.914 -7.391 1 97.88 98 HIS B CA 1
ATOM 2901 C C . HIS B 1 98 ? -2.584 12.508 -5.984 1 97.88 98 HIS B C 1
ATOM 2903 O O . HIS B 1 98 ? -2.199 13.359 -5.176 1 97.88 98 HIS B O 1
ATOM 2909 N N . ASN B 1 99 ? -2.684 11.266 -5.684 1 98.69 99 ASN B N 1
ATOM 2910 C CA . ASN B 1 99 ? -2.297 10.812 -4.352 1 98.69 99 ASN B CA 1
ATOM 2911 C C . ASN B 1 99 ? -0.995 10.016 -4.383 1 98.69 99 ASN B C 1
ATOM 2913 O O . ASN B 1 99 ? -0.043 10.352 -3.674 1 98.69 99 ASN B O 1
ATOM 2917 N N . VAL B 1 100 ? -0.925 9.023 -5.258 1 98.75 100 VAL B N 1
ATOM 2918 C CA . VAL B 1 100 ? 0.198 8.094 -5.262 1 98.75 100 VAL B CA 1
ATOM 2919 C C . VAL B 1 100 ? 1.419 8.758 -5.895 1 98.75 100 VAL B C 1
ATOM 2921 O O . VAL B 1 100 ? 2.453 8.922 -5.242 1 98.75 100 VAL B O 1
ATOM 2924 N N . HIS B 1 101 ? 1.27 9.211 -7.145 1 98.62 101 HIS B N 1
ATOM 2925 C CA . HIS B 1 101 ? 2.383 9.867 -7.828 1 98.62 101 HIS B CA 1
ATOM 2926 C C . HIS B 1 101 ? 2.801 11.141 -7.098 1 98.62 101 HIS B C 1
ATOM 2928 O O . HIS B 1 101 ? 3.994 11.383 -6.91 1 98.62 101 HIS B O 1
ATOM 2934 N N . ALA B 1 102 ? 1.852 11.898 -6.73 1 98.75 102 ALA B N 1
ATOM 2935 C CA . ALA B 1 102 ? 2.133 13.164 -6.051 1 98.75 102 ALA B CA 1
ATOM 2936 C C . ALA B 1 102 ? 2.928 12.93 -4.766 1 98.75 102 ALA B C 1
ATOM 2938 O O . ALA B 1 102 ? 3.914 13.625 -4.508 1 98.75 102 ALA B O 1
ATOM 2939 N N . THR B 1 103 ? 2.52 11.938 -3.979 1 98.88 103 THR B N 1
ATOM 2940 C CA . THR B 1 103 ? 3.209 11.648 -2.729 1 98.88 103 THR B CA 1
ATOM 2941 C C . THR B 1 103 ? 4.645 11.203 -2.994 1 98.88 103 THR B C 1
ATOM 2943 O O . THR B 1 103 ? 5.574 11.641 -2.314 1 98.88 103 THR B O 1
ATOM 2946 N N . TYR B 1 104 ? 4.824 10.344 -4.008 1 98.94 104 TYR B N 1
ATOM 2947 C CA . TYR B 1 104 ? 6.176 9.914 -4.359 1 98.94 104 TYR B CA 1
ATOM 2948 C C . TYR B 1 104 ? 7.055 11.109 -4.703 1 98.94 104 TYR B C 1
ATOM 2950 O O . TYR B 1 104 ? 8.18 11.227 -4.207 1 98.94 104 TYR B O 1
ATOM 2958 N N . ASN B 1 105 ? 6.535 11.984 -5.562 1 98.88 105 ASN B N 1
ATOM 2959 C CA . ASN B 1 105 ? 7.297 13.148 -5.996 1 98.88 105 ASN B CA 1
ATOM 2960 C C . ASN B 1 105 ? 7.633 14.07 -4.824 1 98.88 105 ASN B C 1
ATOM 2962 O O . ASN B 1 105 ? 8.734 14.609 -4.75 1 98.88 105 ASN B O 1
ATOM 2966 N N . VAL B 1 106 ? 6.73 14.219 -3.93 1 98.94 106 VAL B N 1
ATOM 2967 C CA . VAL B 1 106 ? 6.93 15.055 -2.746 1 98.94 106 VAL B CA 1
ATOM 2968 C C . VAL B 1 106 ? 8.031 14.453 -1.876 1 98.94 106 VAL B C 1
ATOM 2970 O O . VAL B 1 106 ? 8.945 15.164 -1.439 1 98.94 106 VAL B O 1
ATOM 2973 N N . LEU B 1 107 ? 7.957 13.164 -1.639 1 98.94 107 LEU B N 1
ATOM 2974 C CA . LEU B 1 107 ? 8.953 12.484 -0.821 1 98.94 107 LEU B CA 1
ATOM 2975 C C . LEU B 1 107 ? 10.336 12.57 -1.461 1 98.94 107 LEU B C 1
ATOM 2977 O O . LEU B 1 107 ? 11.328 12.836 -0.774 1 98.94 107 LEU B O 1
ATOM 2981 N N . GLN B 1 108 ? 10.336 12.344 -2.76 1 98.75 108 GLN B N 1
ATOM 2982 C CA . GLN B 1 108 ? 11.594 12.461 -3.488 1 98.75 108 GLN B CA 1
ATOM 2983 C C . GLN B 1 108 ? 12.188 13.859 -3.342 1 98.75 108 GLN B C 1
ATOM 2985 O O . GLN B 1 108 ? 13.391 14.008 -3.102 1 98.75 108 GLN B O 1
ATOM 2990 N N . GLU B 1 109 ? 11.383 14.844 -3.463 1 98.88 109 GLU B N 1
ATOM 2991 C CA . GLU B 1 109 ? 11.859 16.219 -3.357 1 98.88 109 GLU B CA 1
ATOM 2992 C C . GLU B 1 109 ? 12.297 16.547 -1.933 1 98.88 109 GLU B C 1
ATOM 2994 O O . GLU B 1 109 ? 13.25 17.297 -1.728 1 98.88 109 GLU B O 1
ATOM 2999 N N . CYS B 1 110 ? 11.586 15.992 -0.916 1 98.88 110 CYS B N 1
ATOM 3000 C CA . CYS B 1 110 ? 12.031 16.156 0.463 1 98.88 110 CYS B CA 1
ATOM 3001 C C . CYS B 1 110 ? 13.469 15.672 0.631 1 98.88 110 CYS B C 1
ATOM 3003 O O . CYS B 1 110 ? 14.297 16.359 1.224 1 98.88 110 CYS B O 1
ATOM 3005 N N . VAL B 1 111 ? 13.75 14.516 0.114 1 98.62 111 VAL B N 1
ATOM 3006 C CA . VAL B 1 111 ? 15.086 13.93 0.227 1 98.62 111 VAL B CA 1
ATOM 3007 C C . VAL B 1 111 ? 16.094 14.797 -0.527 1 98.62 111 VAL B C 1
ATOM 3009 O O . VAL B 1 111 ? 17.141 15.156 0.016 1 98.62 111 VAL B O 1
ATOM 3012 N N . HIS B 1 112 ? 15.773 15.211 -1.729 1 98.5 112 HIS B N 1
ATOM 3013 C CA . HIS B 1 112 ? 16.672 15.977 -2.582 1 98.5 112 HIS B CA 1
ATOM 3014 C C . HIS B 1 112 ? 16.984 17.344 -1.979 1 98.5 112 HIS B C 1
ATOM 3016 O O . HIS B 1 112 ? 18.078 17.875 -2.141 1 98.5 112 HIS B O 1
ATOM 3022 N N . SER B 1 113 ? 16 17.922 -1.33 1 98.56 113 SER B N 1
ATOM 3023 C CA . SER B 1 113 ? 16.125 19.266 -0.788 1 98.56 113 SER B CA 1
ATOM 3024 C C . SER B 1 113 ? 16.547 19.25 0.678 1 98.56 113 SER B C 1
ATOM 3026 O O . SER B 1 113 ? 16.547 20.281 1.348 1 98.56 113 SER B O 1
ATOM 3028 N N . ASN B 1 114 ? 16.781 18.016 1.239 1 97.88 114 ASN B N 1
ATOM 3029 C CA . ASN B 1 114 ? 17.25 17.812 2.605 1 97.88 114 ASN B CA 1
ATOM 3030 C C . ASN B 1 114 ? 16.234 18.281 3.629 1 97.88 114 ASN B C 1
ATOM 3032 O O . ASN B 1 114 ? 16.594 18.906 4.633 1 97.88 114 ASN B O 1
ATOM 3036 N N . VAL B 1 115 ? 14.961 18.203 3.271 1 98.44 115 VAL B N 1
ATOM 3037 C CA . VAL B 1 115 ? 13.906 18.406 4.262 1 98.44 115 VAL B CA 1
ATOM 3038 C C . VAL B 1 115 ? 14.062 17.391 5.395 1 98.44 115 VAL B C 1
ATOM 3040 O O . VAL B 1 115 ? 14.297 16.219 5.148 1 98.44 115 VAL B O 1
ATOM 3043 N N . LYS B 1 116 ? 13.906 17.828 6.582 1 96.56 116 LYS B N 1
ATOM 3044 C CA . LYS B 1 116 ? 14.156 16.969 7.738 1 96.56 116 LYS B CA 1
ATOM 3045 C C . LYS B 1 116 ? 12.953 16.094 8.047 1 96.56 116 LYS B C 1
ATOM 3047 O O . LYS B 1 116 ? 13.109 14.914 8.367 1 96.56 116 LYS B O 1
ATOM 3052 N N . LYS B 1 117 ? 11.766 16.703 7.898 1 98.31 117 LYS B N 1
ATOM 3053 C CA . LYS B 1 117 ? 10.562 16.047 8.398 1 98.31 117 LYS B CA 1
ATOM 3054 C C . LYS B 1 117 ? 9.391 16.25 7.434 1 98.31 117 LYS B C 1
ATOM 3056 O O . LYS B 1 117 ? 9.227 17.328 6.863 1 98.31 117 LYS B O 1
ATOM 3061 N N . ILE B 1 118 ? 8.641 15.203 7.316 1 98.81 118 ILE B N 1
ATOM 3062 C CA . ILE B 1 118 ? 7.371 15.336 6.609 1 98.81 118 ILE B CA 1
ATOM 3063 C C . ILE B 1 118 ? 6.234 14.82 7.488 1 98.81 118 ILE B C 1
ATOM 3065 O O . ILE B 1 118 ? 6.383 13.812 8.18 1 98.81 118 ILE B O 1
ATOM 3069 N N . ILE B 1 119 ? 5.172 15.539 7.582 1 98.94 119 ILE B N 1
ATOM 3070 C CA . ILE B 1 119 ? 3.9 15.117 8.156 1 98.94 119 ILE B CA 1
ATOM 3071 C C . ILE B 1 119 ? 2.928 14.742 7.043 1 98.94 119 ILE B C 1
ATOM 3073 O O . ILE B 1 119 ? 2.516 15.602 6.258 1 98.94 119 ILE B O 1
ATOM 3077 N N . PHE B 1 120 ? 2.605 13.508 6.961 1 98.94 120 PHE B N 1
ATOM 3078 C CA . PHE B 1 120 ? 1.784 12.969 5.883 1 98.94 120 PHE B CA 1
ATOM 3079 C C . PHE B 1 120 ? 0.34 12.797 6.336 1 98.94 120 PHE B C 1
ATOM 3081 O O . PHE B 1 120 ? 0.076 12.172 7.363 1 98.94 120 PHE B O 1
ATOM 3088 N N . ALA B 1 121 ? -0.554 13.344 5.555 1 98.94 121 ALA B N 1
ATOM 3089 C CA . ALA B 1 121 ? -1.982 13.203 5.824 1 98.94 121 ALA B CA 1
ATOM 3090 C C . ALA B 1 121 ? -2.521 11.891 5.254 1 98.94 121 ALA B C 1
ATOM 3092 O O . ALA B 1 121 ? -2.904 11.828 4.082 1 98.94 121 ALA B O 1
ATOM 3093 N N . SER B 1 122 ? -2.537 10.914 6.055 1 98.81 122 SER B N 1
ATOM 3094 C CA . SER B 1 122 ? -3.301 9.719 5.73 1 98.81 122 SER B CA 1
ATOM 3095 C C . SER B 1 122 ? -4.758 9.852 6.16 1 98.81 122 SER B C 1
ATOM 3097 O O . SER B 1 122 ? -5.316 10.953 6.129 1 98.81 122 SER B O 1
ATOM 3099 N N . SER B 1 123 ? -5.434 8.75 6.395 1 98.69 123 SER B N 1
ATOM 3100 C CA . SER B 1 123 ? -6.879 8.844 6.586 1 98.69 123 SER B CA 1
ATOM 3101 C C . SER B 1 123 ? -7.41 7.664 7.391 1 98.69 123 SER B C 1
ATOM 3103 O O . SER B 1 123 ? -6.832 6.574 7.359 1 98.69 123 SER B O 1
ATOM 3105 N N . ASN B 1 124 ? -8.516 7.918 8.047 1 98.19 124 ASN B N 1
ATOM 3106 C CA . ASN B 1 124 ? -9.227 6.816 8.688 1 98.19 124 ASN B CA 1
ATOM 3107 C C . ASN B 1 124 ? -9.734 5.805 7.668 1 98.19 124 ASN B C 1
ATOM 3109 O O . ASN B 1 124 ? -10.047 4.664 8.016 1 98.19 124 ASN B O 1
ATOM 3113 N N . HIS B 1 125 ? -9.797 6.148 6.422 1 98.44 125 HIS B N 1
ATOM 3114 C CA . HIS B 1 125 ? -10.289 5.297 5.344 1 98.44 125 HIS B CA 1
ATOM 3115 C C . HIS B 1 125 ? -9.367 4.102 5.121 1 98.44 125 HIS B C 1
ATOM 3117 O O . HIS B 1 125 ? -9.742 3.137 4.453 1 98.44 125 HIS B O 1
ATOM 3123 N N . VAL B 1 126 ? -8.172 4.133 5.699 1 98.62 126 VAL B N 1
ATOM 3124 C CA . VAL B 1 126 ? -7.242 3.014 5.566 1 98.62 126 VAL B CA 1
ATOM 3125 C C . VAL B 1 126 ? -7.688 1.864 6.469 1 98.62 126 VAL B C 1
ATOM 3127 O O . VAL B 1 126 ? -7.242 0.726 6.297 1 98.62 126 VAL B O 1
ATOM 3130 N N . MET B 1 127 ? -8.633 2.133 7.391 1 97.81 127 MET B N 1
ATOM 3131 C CA . MET B 1 127 ? -9.055 1.159 8.398 1 97.81 127 MET B CA 1
ATOM 3132 C C . MET B 1 127 ? -10.555 0.905 8.312 1 97.81 127 MET B C 1
ATOM 3134 O O . MET B 1 127 ? -11.047 -0.116 8.797 1 97.81 127 MET B O 1
ATOM 3138 N N . ASN B 1 128 ? -11.25 1.761 7.688 1 97.56 128 ASN B N 1
ATOM 3139 C CA . ASN B 1 128 ? -12.703 1.755 7.789 1 97.56 128 ASN B CA 1
ATOM 3140 C C . ASN B 1 128 ? -13.305 0.52 7.125 1 97.56 128 ASN B C 1
ATOM 3142 O O . ASN B 1 128 ? -14.469 0.18 7.375 1 97.56 128 ASN B O 1
ATOM 3146 N N . GLY B 1 129 ? -12.602 -0.172 6.367 1 96.88 129 GLY B N 1
ATOM 3147 C CA . GLY B 1 129 ? -13.078 -1.414 5.785 1 96.88 129 GLY B CA 1
ATOM 3148 C C . GLY B 1 129 ? -13.453 -2.455 6.824 1 96.88 129 GLY B C 1
ATOM 3149 O O . GLY B 1 129 ? -14.258 -3.348 6.551 1 96.88 129 GLY B O 1
ATOM 3150 N N . HIS B 1 130 ? -12.898 -2.35 7.988 1 96.75 130 HIS B N 1
ATOM 3151 C CA . HIS B 1 130 ? -13.172 -3.293 9.07 1 96.75 130 HIS B CA 1
ATOM 3152 C C . HIS B 1 130 ? -14.578 -3.096 9.625 1 96.75 130 HIS B C 1
ATOM 3154 O O . HIS B 1 130 ? -15.141 -4.004 10.242 1 96.75 130 HIS B O 1
ATOM 3160 N N . VAL B 1 131 ? -15.109 -1.865 9.438 1 96.38 131 VAL B N 1
ATOM 3161 C CA . VAL B 1 131 ? -16.359 -1.552 10.117 1 96.38 131 VAL B CA 1
ATOM 3162 C C . VAL B 1 131 ? -17.297 -0.819 9.164 1 96.38 131 VAL B C 1
ATOM 3164 O O . VAL B 1 131 ? -18.219 -0.125 9.594 1 96.38 131 VAL B O 1
ATOM 3167 N N . ILE B 1 132 ? -17.062 -0.94 7.941 1 95.75 132 ILE B N 1
ATOM 3168 C CA . ILE B 1 132 ? -17.844 -0.214 6.949 1 95.75 132 ILE B CA 1
ATOM 3169 C C . ILE B 1 132 ? -19.266 -0.747 6.93 1 95.75 132 ILE B C 1
ATOM 3171 O O . ILE B 1 132 ? -19.484 -1.956 7.035 1 95.75 132 ILE B O 1
ATOM 3175 N N . GLY B 1 133 ? -20.219 0.151 6.773 1 93.44 133 GLY B N 1
ATOM 3176 C CA . GLY B 1 133 ? -21.625 -0.241 6.695 1 93.44 133 GLY B CA 1
ATOM 3177 C C . GLY B 1 133 ? -22.047 -0.675 5.305 1 93.44 133 GLY B C 1
ATOM 3178 O O . GLY B 1 133 ? -22.688 -1.712 5.145 1 93.44 133 GLY B O 1
ATOM 3179 N N . ASP B 1 134 ? -21.688 0.081 4.375 1 93.44 134 ASP B N 1
ATOM 3180 C CA . ASP B 1 134 ? -22.062 -0.101 2.975 1 93.44 134 ASP B CA 1
ATOM 3181 C C . ASP B 1 134 ? -20.922 0.33 2.049 1 93.44 134 ASP B C 1
ATOM 3183 O O . ASP B 1 134 ? -20.594 1.515 1.977 1 93.44 134 ASP B O 1
ATOM 3187 N N . TYR B 1 135 ? -20.438 -0.579 1.288 1 92.81 135 TYR B N 1
ATOM 3188 C CA . TYR B 1 135 ? -19.297 -0.282 0.426 1 92.81 135 TYR B CA 1
ATOM 3189 C C . TYR B 1 135 ? -19.672 0.705 -0.669 1 92.81 135 TYR B C 1
ATOM 3191 O O . TYR B 1 135 ? -18.812 1.309 -1.304 1 92.81 135 TYR B O 1
ATOM 3199 N N . SER B 1 136 ? -20.969 0.867 -0.913 1 92.31 136 SER B N 1
ATOM 3200 C CA . SER B 1 136 ? -21.406 1.856 -1.894 1 92.31 136 SER B CA 1
ATOM 3201 C C . SER B 1 136 ? -21.344 3.268 -1.32 1 92.31 136 SER B C 1
ATOM 3203 O O . SER B 1 136 ? -21.422 4.25 -2.062 1 92.31 136 SER B O 1
ATOM 3205 N N . ILE B 1 137 ? -21.188 3.402 -0.017 1 94.06 137 ILE B N 1
ATOM 3206 C CA . ILE B 1 137 ? -20.984 4.656 0.703 1 94.06 137 ILE B CA 1
ATOM 3207 C C . ILE B 1 137 ? -19.781 4.527 1.635 1 94.06 137 ILE B C 1
ATOM 3209 O O . ILE B 1 137 ? -19.938 4.277 2.832 1 94.06 137 ILE B O 1
ATOM 3213 N N . PRO B 1 138 ? -18.641 4.797 1.127 1 93.12 138 PRO B N 1
ATOM 3214 C CA . PRO B 1 138 ? -17.438 4.578 1.933 1 93.12 138 PRO B CA 1
ATOM 3215 C C . PRO B 1 138 ? -17.484 5.309 3.273 1 93.12 138 PRO B C 1
ATOM 3217 O O . PRO B 1 138 ? -16.906 4.836 4.258 1 93.12 138 PRO B O 1
ATOM 3220 N N . GLU B 1 139 ? -18.203 6.43 3.332 1 95.75 139 GLU B N 1
ATOM 3221 C CA . GLU B 1 139 ? -18.375 7.176 4.574 1 95.75 139 GLU B CA 1
ATOM 3222 C C . GLU B 1 139 ? -19.578 6.66 5.367 1 95.75 139 GLU B C 1
ATOM 3224 O O . GLU B 1 139 ? -20.406 7.441 5.82 1 95.75 139 GLU B O 1
ATOM 3229 N N . SER B 1 140 ? -19.641 5.391 5.5 1 95.75 140 SER B N 1
ATOM 3230 C CA . SER B 1 140 ? -20.609 4.699 6.348 1 95.75 140 SER B CA 1
ATOM 3231 C C . SER B 1 140 ? -19.922 3.758 7.324 1 95.75 140 SER B C 1
ATOM 3233 O O . SER B 1 140 ? -18.766 3.369 7.109 1 95.75 140 SER B O 1
ATOM 3235 N N . ILE B 1 141 ? -20.672 3.447 8.445 1 95.44 141 ILE B N 1
ATOM 3236 C CA . ILE B 1 141 ? -20 2.643 9.461 1 95.44 141 ILE B CA 1
ATOM 3237 C C . ILE B 1 141 ? -21.031 1.749 10.164 1 95.44 141 ILE B C 1
ATOM 3239 O O . ILE B 1 141 ? -22.188 2.135 10.336 1 95.44 141 ILE B O 1
ATOM 3243 N N . ASN B 1 142 ? -20.594 0.578 10.398 1 91.56 142 ASN B N 1
ATOM 3244 C CA . ASN B 1 142 ? -21.219 -0.292 11.391 1 91.56 142 ASN B CA 1
ATOM 3245 C C . ASN B 1 142 ? -20.359 -0.425 12.641 1 91.56 142 ASN B C 1
ATOM 3247 O O . ASN B 1 142 ? -19.562 -1.36 12.75 1 91.56 142 ASN B O 1
ATOM 3251 N N . SER B 1 143 ? -20.562 0.425 13.523 1 78.44 143 SER B N 1
ATOM 3252 C CA . SER B 1 143 ? -19.672 0.561 14.672 1 78.44 143 SER B CA 1
ATOM 3253 C C . SER B 1 143 ? -19.703 -0.685 15.555 1 78.44 143 SER B C 1
ATOM 3255 O O . SER B 1 143 ? -18.75 -0.973 16.266 1 78.44 143 SER B O 1
ATOM 3257 N N . ASN B 1 144 ? -20.734 -1.379 15.555 1 81.94 144 ASN B N 1
ATOM 3258 C CA . ASN B 1 144 ? -20.859 -2.584 16.359 1 81.94 144 ASN B CA 1
ATOM 3259 C C . ASN B 1 144 ? -19.906 -3.678 15.906 1 81.94 144 ASN B C 1
ATOM 3261 O O . ASN B 1 144 ? -19.672 -4.648 16.625 1 81.94 144 ASN B O 1
ATOM 3265 N N . ALA B 1 145 ? -19.328 -3.361 14.828 1 79.06 145 ALA B N 1
ATOM 3266 C CA . ALA B 1 145 ? -18.422 -4.371 14.273 1 79.06 145 ALA B CA 1
ATOM 3267 C C . ALA B 1 145 ? -17.031 -4.258 14.883 1 79.06 145 ALA B C 1
ATOM 3269 O O . ALA B 1 145 ? -16.219 -5.172 14.758 1 79.06 145 ALA B O 1
ATOM 3270 N N . ALA B 1 146 ? -16.859 -3.17 15.602 1 83.06 146 ALA B N 1
ATOM 3271 C CA . ALA B 1 146 ? -15.531 -3.008 16.203 1 83.06 146 ALA B CA 1
ATOM 3272 C C . ALA B 1 146 ? -15.453 -3.721 17.562 1 83.06 146 ALA B C 1
ATOM 3274 O O . ALA B 1 146 ? -16.203 -3.396 18.484 1 83.06 146 ALA B O 1
ATOM 3275 N N . GLU B 1 147 ? -14.68 -4.695 17.641 1 84.19 147 GLU B N 1
ATOM 3276 C CA . GLU B 1 147 ? -14.492 -5.445 18.891 1 84.19 147 GLU B CA 1
ATOM 3277 C C . GLU B 1 147 ? -13.562 -4.699 19.844 1 84.19 147 GLU B C 1
ATOM 3279 O O . GLU B 1 147 ? -13.594 -4.938 21.047 1 84.19 147 GLU B O 1
ATOM 3284 N N . LYS B 1 148 ? -12.797 -3.969 19.359 1 89.75 148 LYS B N 1
ATOM 3285 C CA . LYS B 1 148 ? -11.844 -3.121 20.078 1 89.75 148 LYS B CA 1
ATOM 3286 C C . LYS B 1 148 ? -11.539 -1.852 19.297 1 89.75 148 LYS B C 1
ATOM 3288 O O . LYS B 1 148 ? -11.867 -1.754 18.109 1 89.75 148 LYS B O 1
ATOM 3293 N N . LYS B 1 149 ? -11 -0.953 20.047 1 96.94 149 LYS B N 1
ATOM 3294 C CA . LYS B 1 149 ? -10.539 0.23 19.328 1 96.94 149 LYS B CA 1
ATOM 3295 C C . LYS B 1 149 ? -9.289 -0.081 18.516 1 96.94 149 LYS B C 1
ATOM 3297 O O . LYS B 1 149 ? -8.367 -0.737 19 1 96.94 149 LYS B O 1
ATOM 3302 N N . PHE B 1 150 ? -9.297 0.371 17.266 1 97.5 150 PHE B N 1
ATOM 3303 C CA . PHE B 1 150 ? -8.188 0.099 16.359 1 97.5 150 PHE B CA 1
ATOM 3304 C C . PHE B 1 150 ? -6.934 0.854 16.781 1 97.5 150 PHE B C 1
ATOM 3306 O O . PHE B 1 150 ? -6.996 2.045 17.094 1 97.5 150 PHE B O 1
ATOM 3313 N N . THR B 1 151 ? -5.863 0.196 16.812 1 97.75 151 THR B N 1
ATOM 3314 C CA . THR B 1 151 ? -4.566 0.827 17.031 1 97.75 151 THR B CA 1
ATOM 3315 C C . THR B 1 151 ? -3.803 0.955 15.711 1 97.75 151 THR B C 1
ATOM 3317 O O . THR B 1 151 ? -4.23 0.425 14.688 1 97.75 151 THR B O 1
ATOM 3320 N N . GLU B 1 152 ? -2.66 1.688 15.773 1 97.38 152 GLU B N 1
ATOM 3321 C CA . GLU B 1 152 ? -1.87 1.978 14.578 1 97.38 152 GLU B CA 1
ATOM 3322 C C . GLU B 1 152 ? -1.176 0.722 14.062 1 97.38 152 GLU B C 1
ATOM 3324 O O . GLU B 1 152 ? -0.693 0.697 12.93 1 97.38 152 GLU B O 1
ATOM 3329 N N . THR B 1 153 ? -1.176 -0.353 14.867 1 95.44 153 THR B N 1
ATOM 3330 C CA . THR B 1 153 ? -0.454 -1.556 14.461 1 95.44 153 THR B CA 1
ATOM 3331 C C . THR B 1 153 ? -1.415 -2.607 13.922 1 95.44 153 THR B C 1
ATOM 3333 O O . THR B 1 153 ? -0.987 -3.66 13.445 1 95.44 153 THR B O 1
ATOM 3336 N N . ASP B 1 154 ? -2.691 -2.334 14.031 1 96.56 154 ASP B N 1
ATOM 3337 C CA . ASP B 1 154 ? -3.654 -3.262 13.445 1 96.56 154 ASP B CA 1
ATOM 3338 C C . ASP B 1 154 ? -3.539 -3.283 11.922 1 96.56 154 ASP B C 1
ATOM 3340 O O . ASP B 1 154 ? -3.168 -2.279 11.312 1 96.56 154 ASP B O 1
ATOM 3344 N N . MET B 1 155 ? -3.842 -4.398 11.305 1 96 155 MET B N 1
ATOM 3345 C CA . MET B 1 155 ? -3.781 -4.535 9.852 1 96 155 MET B CA 1
ATOM 3346 C C . MET B 1 155 ? -4.773 -3.6 9.172 1 96 155 MET B C 1
ATOM 3348 O O . MET B 1 155 ? -5.906 -3.449 9.633 1 96 155 MET B O 1
ATOM 3352 N N . THR B 1 156 ? -4.352 -3.025 8.102 1 97.94 156 THR B N 1
ATOM 3353 C CA . THR B 1 156 ? -5.207 -2.107 7.359 1 97.94 156 THR B CA 1
ATOM 3354 C C . THR B 1 156 ? -6.25 -2.875 6.551 1 97.94 156 THR B C 1
ATOM 3356 O O . THR B 1 156 ? -6.039 -4.039 6.199 1 97.94 156 THR B O 1
ATOM 3359 N N . LEU B 1 157 ? -7.344 -2.291 6.344 1 98 157 LEU B N 1
ATOM 3360 C CA . LEU B 1 157 ? -8.398 -2.68 5.414 1 98 157 LEU B CA 1
ATOM 3361 C C . LEU B 1 157 ? -9.117 -1.452 4.871 1 98 157 LEU B C 1
ATOM 3363 O O . LEU B 1 157 ? -9.945 -0.856 5.562 1 98 157 LEU B O 1
ATOM 3367 N N . ALA B 1 158 ? -8.773 -1.1 3.645 1 98.5 158 ALA B N 1
ATOM 3368 C CA . ALA B 1 158 ? -9.305 0.122 3.039 1 98.5 158 ALA B CA 1
ATOM 3369 C C . ALA B 1 158 ? -10.773 -0.034 2.68 1 98.5 158 ALA B C 1
ATOM 3371 O O . ALA B 1 158 ? -11.203 -1.097 2.219 1 98.5 158 ALA B O 1
ATOM 3372 N N . ASP B 1 159 ? -11.5 1.017 2.777 1 97.94 159 ASP B N 1
ATOM 3373 C CA . ASP B 1 159 ? -12.922 0.986 2.447 1 97.94 159 ASP B CA 1
ATOM 3374 C C . ASP B 1 159 ? -13.164 1.45 1.012 1 97.94 159 ASP B C 1
ATOM 3376 O O . ASP B 1 159 ? -14.289 1.42 0.525 1 97.94 159 ASP B O 1
ATOM 3380 N N . SER B 1 160 ? -12.102 1.896 0.371 1 98.31 160 SER B N 1
ATOM 3381 C CA . SER B 1 160 ? -12.203 2.516 -0.945 1 98.31 160 SER B CA 1
ATOM 3382 C C . SER B 1 160 ? -10.852 2.537 -1.656 1 98.31 160 SER B C 1
ATOM 3384 O O . SER B 1 160 ? -9.828 2.229 -1.054 1 98.31 160 SER B O 1
ATOM 3386 N N . LEU B 1 161 ? -10.891 2.885 -2.979 1 98.44 161 LEU B N 1
ATOM 3387 C CA . LEU B 1 161 ? -9.656 3.08 -3.719 1 98.44 161 LEU B CA 1
ATOM 3388 C C . LEU B 1 161 ? -8.875 4.273 -3.174 1 98.44 161 LEU B C 1
ATOM 3390 O O . LEU B 1 161 ? -7.645 4.273 -3.18 1 98.44 161 LEU B O 1
ATOM 3394 N N . TYR B 1 162 ? -9.609 5.246 -2.664 1 98.5 162 TYR B N 1
ATOM 3395 C CA . TYR B 1 162 ? -8.984 6.332 -1.919 1 98.5 162 TYR B CA 1
ATOM 3396 C C . TYR B 1 162 ? -8.203 5.797 -0.724 1 98.5 162 TYR B C 1
ATOM 3398 O O . TYR B 1 162 ? -7.035 6.141 -0.531 1 98.5 162 TYR B O 1
ATOM 3406 N N . GLY B 1 163 ? -8.805 4.93 0.058 1 98.69 163 GLY B N 1
ATOM 3407 C CA . GLY B 1 163 ? -8.117 4.305 1.174 1 98.69 163 GLY B CA 1
ATOM 3408 C C . GLY B 1 163 ? -6.859 3.557 0.758 1 98.69 163 GLY B C 1
ATOM 3409 O O . GLY B 1 163 ? -5.824 3.652 1.422 1 98.69 163 GLY B O 1
ATOM 3410 N N . VAL B 1 164 ? -6.941 2.846 -0.336 1 98.81 164 VAL B N 1
ATOM 3411 C CA . VAL B 1 164 ? -5.785 2.115 -0.845 1 98.81 164 VAL B CA 1
ATOM 3412 C C . VAL B 1 164 ? -4.668 3.096 -1.194 1 98.81 164 VAL B C 1
ATOM 3414 O O . VAL B 1 164 ? -3.496 2.838 -0.905 1 98.81 164 VAL B O 1
ATOM 3417 N N . SER B 1 165 ? -5.016 4.207 -1.798 1 98.81 165 SER B N 1
ATOM 3418 C CA . SER B 1 165 ? -4.016 5.207 -2.164 1 98.81 165 SER B CA 1
ATOM 3419 C C . SER B 1 165 ? -3.322 5.773 -0.93 1 98.81 165 SER B C 1
ATOM 3421 O O . SER B 1 165 ? -2.125 6.066 -0.966 1 98.81 165 SER B O 1
ATOM 3423 N N . LYS B 1 166 ? -4.047 5.969 0.122 1 98.88 166 LYS B N 1
ATOM 3424 C CA . LYS B 1 166 ? -3.457 6.484 1.353 1 98.88 166 LYS B CA 1
ATOM 3425 C C . LYS B 1 166 ? -2.553 5.441 2.006 1 98.88 166 LYS B C 1
ATOM 3427 O O . LYS B 1 166 ? -1.498 5.781 2.549 1 98.88 166 LYS B O 1
ATOM 3432 N N . ILE B 1 167 ? -2.949 4.188 1.939 1 98.88 167 ILE B N 1
ATOM 3433 C CA . ILE B 1 167 ? -2.064 3.129 2.41 1 98.88 167 ILE B CA 1
ATOM 3434 C C . ILE B 1 167 ? -0.765 3.146 1.609 1 98.88 167 ILE B C 1
ATOM 3436 O O . ILE B 1 167 ? 0.323 3.02 2.176 1 98.88 167 ILE B O 1
ATOM 3440 N N . THR B 1 168 ? -0.92 3.273 0.33 1 98.88 168 THR B N 1
ATOM 3441 C CA . THR B 1 168 ? 0.26 3.35 -0.524 1 98.88 168 THR B CA 1
ATOM 3442 C C . THR B 1 168 ? 1.163 4.504 -0.095 1 98.88 168 THR B C 1
ATOM 3444 O O . THR B 1 168 ? 2.385 4.352 -0.03 1 98.88 168 THR B O 1
ATOM 3447 N N . GLY B 1 169 ? 0.583 5.629 0.204 1 98.94 169 GLY B N 1
ATOM 3448 C CA . GLY B 1 169 ? 1.345 6.754 0.719 1 98.94 169 GLY B CA 1
ATOM 3449 C C . GLY B 1 169 ? 2.066 6.445 2.018 1 98.94 169 GLY B C 1
ATOM 3450 O O . GLY B 1 169 ? 3.223 6.832 2.199 1 98.94 169 GLY B O 1
ATOM 3451 N N . GLU B 1 170 ? 1.407 5.766 2.955 1 98.88 170 GLU B N 1
ATOM 3452 C CA . GLU B 1 170 ? 2.055 5.352 4.195 1 98.88 170 GLU B CA 1
ATOM 3453 C C . GLU B 1 170 ? 3.273 4.477 3.916 1 98.88 170 GLU B C 1
ATOM 3455 O O . GLU B 1 170 ? 4.324 4.645 4.539 1 98.88 170 GLU B O 1
ATOM 3460 N N . GLU B 1 171 ? 3.07 3.568 2.979 1 98.81 171 GLU B N 1
ATOM 3461 C CA . GLU B 1 171 ? 4.148 2.631 2.676 1 98.81 171 GLU B CA 1
ATOM 3462 C C . GLU B 1 171 ? 5.328 3.34 2.018 1 98.81 171 GLU B C 1
ATOM 3464 O O . GLU B 1 171 ? 6.484 3 2.275 1 98.81 171 GLU B O 1
ATOM 3469 N N . LEU B 1 172 ? 5.043 4.281 1.142 1 98.94 172 LEU B N 1
ATOM 3470 C CA . LEU B 1 172 ? 6.105 5.109 0.589 1 98.94 172 LEU B CA 1
ATOM 3471 C C . LEU B 1 172 ? 6.848 5.852 1.696 1 98.94 172 LEU B C 1
ATOM 3473 O O . LEU B 1 172 ? 8.078 5.883 1.71 1 98.94 172 LEU B O 1
ATOM 3477 N N . CYS B 1 173 ? 6.102 6.402 2.582 1 98.88 173 CYS B N 1
ATOM 3478 C CA . CYS B 1 173 ? 6.684 7.129 3.703 1 98.88 173 CYS B CA 1
ATOM 3479 C C . CYS B 1 173 ? 7.594 6.223 4.527 1 98.88 173 CYS B C 1
ATOM 3481 O O . CYS B 1 173 ? 8.703 6.609 4.883 1 98.88 173 CYS B O 1
ATOM 3483 N N . LYS B 1 174 ? 7.109 5.031 4.824 1 98.62 174 LYS B N 1
ATOM 3484 C CA . LYS B 1 174 ? 7.906 4.059 5.566 1 98.62 174 LYS B CA 1
ATOM 3485 C C . LYS B 1 174 ? 9.227 3.777 4.855 1 98.62 174 LYS B C 1
ATOM 3487 O O . LYS B 1 174 ? 10.289 3.77 5.488 1 98.62 174 LYS B O 1
ATOM 3492 N N . HIS B 1 175 ? 9.086 3.535 3.6 1 98.56 175 HIS B N 1
ATOM 3493 C CA . HIS B 1 175 ? 10.266 3.195 2.811 1 98.56 175 HIS B CA 1
ATOM 3494 C C . HIS B 1 175 ? 11.273 4.34 2.803 1 98.56 175 HIS B C 1
ATOM 3496 O O . HIS B 1 175 ? 12.469 4.117 3 1 98.56 175 HIS B O 1
ATOM 3502 N N . PHE B 1 176 ? 10.82 5.57 2.631 1 98.69 176 PHE B N 1
ATOM 3503 C CA . PHE B 1 176 ? 11.711 6.727 2.57 1 98.69 176 PHE B CA 1
ATOM 3504 C C . PHE B 1 176 ? 12.328 7.008 3.936 1 98.69 176 PHE B C 1
ATOM 3506 O O . PHE B 1 176 ? 13.477 7.434 4.027 1 98.69 176 PHE B O 1
ATOM 3513 N N . ALA B 1 177 ? 11.562 6.809 4.973 1 98.62 177 ALA B N 1
ATOM 3514 C CA . ALA B 1 177 ? 12.109 6.945 6.32 1 98.62 177 ALA B CA 1
ATOM 3515 C C . ALA B 1 177 ? 13.258 5.961 6.547 1 98.62 177 ALA B C 1
ATOM 3517 O O . ALA B 1 177 ? 14.32 6.344 7.035 1 98.62 177 ALA B O 1
ATOM 3518 N N . ALA B 1 178 ? 13.031 4.742 6.156 1 97.62 178 ALA B N 1
ATOM 3519 C CA . ALA B 1 178 ? 14 3.68 6.395 1 97.62 178 ALA B CA 1
ATOM 3520 C C . ALA B 1 178 ? 15.234 3.855 5.512 1 97.62 178 ALA B C 1
ATOM 3522 O O . ALA B 1 178 ? 16.359 3.725 5.98 1 97.62 178 ALA B O 1
ATOM 3523 N N . ARG B 1 179 ? 15.008 4.195 4.285 1 97.25 179 ARG B N 1
ATOM 3524 C CA . ARG B 1 179 ? 16.078 4.215 3.299 1 97.25 179 ARG B CA 1
ATOM 3525 C C . ARG B 1 179 ? 16.891 5.504 3.396 1 97.25 179 ARG B C 1
ATOM 3527 O O . ARG B 1 179 ? 18.125 5.488 3.244 1 97.25 179 ARG B O 1
ATOM 3534 N N . TYR B 1 180 ? 16.203 6.633 3.67 1 97.81 180 TYR B N 1
ATOM 3535 C CA . TYR B 1 180 ? 16.875 7.918 3.527 1 97.81 180 TYR B CA 1
ATOM 3536 C C . TYR B 1 180 ? 16.969 8.641 4.867 1 97.81 180 TYR B C 1
ATOM 3538 O O . TYR B 1 180 ? 17.562 9.711 4.965 1 97.81 180 TYR B O 1
ATOM 3546 N N . GLY B 1 181 ? 16.297 8.109 5.875 1 97.19 181 GLY B N 1
ATOM 3547 C CA . GLY B 1 181 ? 16.375 8.703 7.199 1 97.19 181 GLY B CA 1
ATOM 3548 C C . GLY B 1 181 ? 15.414 9.867 7.383 1 97.19 181 GLY B C 1
ATOM 3549 O O . GLY B 1 181 ? 15.547 10.641 8.336 1 97.19 181 GLY B O 1
ATOM 3550 N N . LEU B 1 182 ? 14.484 10.031 6.496 1 97.81 182 LEU B N 1
ATOM 3551 C CA . LEU B 1 182 ? 13.461 11.07 6.602 1 97.81 182 LEU B CA 1
ATOM 3552 C C . LEU B 1 182 ? 12.586 10.844 7.828 1 97.81 182 LEU B C 1
ATOM 3554 O O . LEU B 1 182 ? 12.141 9.719 8.078 1 97.81 182 LEU B O 1
ATOM 3558 N N . GLU B 1 183 ? 12.398 11.859 8.672 1 98.25 183 GLU B N 1
ATOM 3559 C CA . GLU B 1 183 ? 11.453 11.75 9.781 1 98.25 183 GLU B CA 1
ATOM 3560 C C . GLU B 1 183 ? 10.016 11.898 9.305 1 98.25 183 GLU B C 1
ATOM 3562 O O . GLU B 1 183 ? 9.68 12.875 8.625 1 98.25 183 GLU B O 1
ATOM 3567 N N . VAL B 1 184 ? 9.203 10.93 9.625 1 98.69 184 VAL B N 1
ATOM 3568 C CA . VAL B 1 184 ? 7.836 10.938 9.109 1 98.69 184 VAL B CA 1
ATOM 3569 C C . VAL B 1 184 ? 6.848 10.758 10.258 1 98.69 184 VAL B C 1
ATOM 3571 O O . VAL B 1 184 ? 6.988 9.836 11.07 1 98.69 184 VAL B O 1
ATOM 3574 N N . ILE B 1 185 ? 5.93 11.617 10.375 1 98.69 185 ILE B N 1
ATOM 3575 C CA . ILE B 1 185 ? 4.723 11.391 11.164 1 98.69 185 ILE B CA 1
ATOM 3576 C C . ILE B 1 185 ? 3.514 11.273 10.234 1 98.69 185 ILE B C 1
ATOM 3578 O O . ILE B 1 185 ? 3.225 12.188 9.461 1 98.69 185 ILE B O 1
ATOM 3582 N N . CYS B 1 186 ? 2.906 10.148 10.242 1 98.69 186 CYS B N 1
ATOM 3583 C CA . CYS B 1 186 ? 1.703 9.883 9.461 1 98.69 186 CYS B CA 1
ATOM 3584 C C . CYS B 1 186 ? 0.455 9.984 10.336 1 98.69 186 CYS B C 1
ATOM 3586 O O . CYS B 1 186 ? 0.358 9.32 11.367 1 98.69 186 CYS B O 1
ATOM 3588 N N . PHE B 1 187 ? -0.482 10.836 9.945 1 98.88 187 PHE B N 1
ATOM 3589 C CA . PHE B 1 187 ? -1.754 10.945 10.648 1 98.88 187 PHE B CA 1
ATOM 3590 C C . PHE B 1 187 ? -2.854 10.203 9.906 1 98.88 187 PHE B C 1
ATOM 3592 O O . PHE B 1 187 ? -3.123 10.492 8.734 1 98.88 187 PHE B O 1
ATOM 3599 N N . ARG B 1 188 ? -3.449 9.227 10.508 1 98.88 188 ARG B N 1
ATOM 3600 C CA . ARG B 1 188 ? -4.73 8.719 10.023 1 98.88 188 ARG B CA 1
ATOM 3601 C C . ARG B 1 188 ? -5.883 9.594 10.516 1 98.88 188 ARG B C 1
ATOM 3603 O O . ARG B 1 188 ? -6.398 9.383 11.617 1 98.88 188 ARG B O 1
ATOM 3610 N N . ILE B 1 189 ? -6.223 10.508 9.68 1 98.88 189 ILE B N 1
ATOM 3611 C CA . ILE B 1 189 ? -7.035 11.656 10.047 1 98.88 189 ILE B CA 1
ATOM 3612 C C . ILE B 1 189 ? -8.516 11.289 9.961 1 98.88 189 ILE B C 1
ATOM 3614 O O . ILE B 1 189 ? -8.953 10.656 9 1 98.88 189 ILE B O 1
ATOM 3618 N N . GLY B 1 190 ? -9.258 11.734 10.953 1 98.62 190 GLY B N 1
ATOM 3619 C CA . GLY B 1 190 ? -10.711 11.656 10.883 1 98.62 190 GLY B CA 1
ATOM 3620 C C . GLY B 1 190 ? -11.312 12.664 9.922 1 98.62 190 GLY B C 1
ATOM 3621 O O . GLY B 1 190 ? -10.695 13.016 8.914 1 98.62 190 GLY B O 1
ATOM 3622 N N . TRP B 1 191 ? -12.539 13.094 10.188 1 98.44 191 TRP B N 1
ATOM 3623 C CA . TRP B 1 191 ? -13.242 13.953 9.242 1 98.44 191 TRP B CA 1
ATOM 3624 C C . TRP B 1 191 ? -13.289 15.391 9.742 1 98.44 191 TRP B C 1
ATOM 3626 O O . TRP B 1 191 ? -13.984 15.695 10.711 1 98.44 191 TRP B O 1
ATOM 3636 N N . VAL B 1 192 ? -12.484 16.203 9.078 1 98.62 192 VAL B N 1
ATOM 3637 C CA . VAL B 1 192 ? -12.5 17.656 9.312 1 98.62 192 VAL B CA 1
ATOM 3638 C C . VAL B 1 192 ? -13.43 18.328 8.312 1 98.62 192 VAL B C 1
ATOM 3640 O O . VAL B 1 192 ? -13.414 18 7.121 1 98.62 192 VAL B O 1
ATOM 3643 N N . ARG B 1 193 ? -14.172 19.234 8.805 1 97.69 193 ARG B N 1
ATOM 3644 C CA . ARG B 1 193 ? -15.109 19.938 7.934 1 97.69 193 ARG B CA 1
ATOM 3645 C C . ARG B 1 193 ? -14.93 21.438 8.039 1 97.69 193 ARG B C 1
ATOM 3647 O O . ARG B 1 193 ? -14.508 21.953 9.078 1 97.69 193 ARG B O 1
ATOM 3654 N N . PHE B 1 194 ? -15.289 22.094 6.91 1 96.94 194 PHE B N 1
ATOM 3655 C CA . PHE B 1 194 ? -15.289 23.547 6.938 1 96.94 194 PHE B CA 1
ATOM 3656 C C . PHE B 1 194 ? -16.234 24.078 8.016 1 96.94 194 PHE B C 1
ATOM 3658 O O . PHE B 1 194 ? -15.883 25 8.758 1 96.94 194 PHE B O 1
ATOM 3665 N N . ASP B 1 195 ? -17.469 23.406 7.957 1 96.25 195 ASP B N 1
ATOM 3666 C CA . ASP B 1 195 ? -18.375 23.641 9.07 1 96.25 195 ASP B CA 1
ATOM 3667 C C . ASP B 1 195 ? -18.062 22.703 10.234 1 96.25 195 ASP B C 1
ATOM 3669 O O . ASP B 1 195 ? -18.438 21.516 10.211 1 96.25 195 ASP B O 1
ATOM 3673 N N . ASP B 1 196 ? -17.453 23.203 11.203 1 97.81 196 ASP B N 1
ATOM 3674 C CA . ASP B 1 196 ? -16.938 22.406 12.312 1 97.81 196 ASP B CA 1
ATOM 3675 C C . ASP B 1 196 ? -18.078 21.906 13.195 1 97.81 196 ASP B C 1
ATOM 3677 O O . ASP B 1 196 ? -18 21.984 14.43 1 97.81 196 ASP B O 1
ATOM 3681 N N . ASP B 1 197 ? -19.266 21.578 12.602 1 97.88 197 ASP B N 1
ATOM 3682 C CA . ASP B 1 197 ? -20.453 21.062 13.289 1 97.88 197 ASP B CA 1
ATOM 3683 C C . ASP B 1 197 ? -20.938 19.781 12.641 1 97.88 197 ASP B C 1
ATOM 3685 O O . ASP B 1 197 ? -21.688 19.812 11.648 1 97.88 197 ASP B O 1
ATOM 3689 N N . PRO B 1 198 ? -20.625 18.672 13.289 1 97.44 198 PRO B N 1
ATOM 3690 C CA . PRO B 1 198 ? -20.984 17.391 12.695 1 97.44 198 PRO B CA 1
ATOM 3691 C C . PRO B 1 198 ? -22.484 17.156 12.656 1 97.44 198 PRO B C 1
ATOM 3693 O O . PRO B 1 198 ? -22.969 16.312 11.891 1 97.44 198 PRO B O 1
ATOM 3696 N N . SER B 1 199 ? -23.25 17.812 13.422 1 97 199 SER B N 1
ATOM 3697 C CA . SER B 1 199 ? -24.688 17.578 13.5 1 97 199 SER B CA 1
ATOM 3698 C C . SER B 1 199 ? -25.391 18.016 12.219 1 97 199 SER B C 1
ATOM 3700 O O . SER B 1 199 ? -26.547 17.672 11.984 1 97 199 SER B O 1
ATOM 3702 N N . THR B 1 200 ? -24.703 18.75 11.391 1 97 200 THR B N 1
ATOM 3703 C CA . THR B 1 200 ? -25.266 19.172 10.109 1 97 200 THR B CA 1
ATOM 3704 C C . THR B 1 200 ? -25.5 17.953 9.211 1 97 200 THR B C 1
ATOM 3706 O O . THR B 1 200 ? -26.203 18.047 8.203 1 97 200 THR B O 1
ATOM 3709 N N . LEU B 1 201 ? -24.906 16.797 9.586 1 95.94 201 LEU B N 1
ATOM 3710 C CA . LEU B 1 201 ? -25.078 15.57 8.805 1 95.94 201 LEU B CA 1
ATOM 3711 C C . LEU B 1 201 ? -26.047 14.609 9.484 1 95.94 201 LEU B C 1
ATOM 3713 O O . LEU B 1 201 ? -26.125 13.438 9.117 1 95.94 201 LEU B O 1
ATOM 3717 N N . ARG B 1 202 ? -26.781 15.031 10.453 1 94.81 202 ARG B N 1
ATOM 3718 C CA . ARG B 1 202 ? -27.609 14.18 11.305 1 94.81 202 ARG B CA 1
ATOM 3719 C C . ARG B 1 202 ? -28.641 13.414 10.477 1 94.81 202 ARG B C 1
ATOM 3721 O O . ARG B 1 202 ? -28.984 12.281 10.797 1 94.81 202 ARG B O 1
ATOM 3728 N N . ASP B 1 203 ? -29.109 13.914 9.344 1 94.5 203 ASP B N 1
ATOM 3729 C CA . ASP B 1 203 ? -30.156 13.273 8.539 1 94.5 203 ASP B CA 1
ATOM 3730 C C . ASP B 1 203 ? -29.578 12.711 7.242 1 94.5 203 ASP B C 1
ATOM 3732 O O . ASP B 1 203 ? -30.328 12.461 6.289 1 94.5 203 ASP B O 1
ATOM 3736 N N . MET B 1 204 ? -28.297 12.523 7.223 1 94.31 204 MET B N 1
ATOM 3737 C CA . MET B 1 204 ? -27.609 12.008 6.039 1 94.31 204 MET B CA 1
ATOM 3738 C C . MET B 1 204 ? -27.109 10.586 6.277 1 94.31 204 MET B C 1
ATOM 3740 O O . MET B 1 204 ? -26.969 10.156 7.426 1 94.31 204 MET B O 1
ATOM 3744 N N . PRO B 1 205 ? -26.844 9.828 5.242 1 92.62 205 PRO B N 1
ATOM 3745 C CA . PRO B 1 205 ? -26.328 8.469 5.383 1 92.62 205 PRO B CA 1
ATOM 3746 C C . PRO B 1 205 ? -25.016 8.414 6.164 1 92.62 205 PRO B C 1
ATOM 3748 O O . PRO B 1 205 ? -24.672 7.371 6.73 1 92.62 205 PRO B O 1
ATOM 3751 N N . GLN B 1 206 ? -24.344 9.555 6.305 1 95 206 GLN B N 1
ATOM 3752 C CA . GLN B 1 206 ? -23.031 9.625 6.938 1 95 206 GLN B CA 1
ATOM 3753 C C . GLN B 1 206 ? -23.156 9.9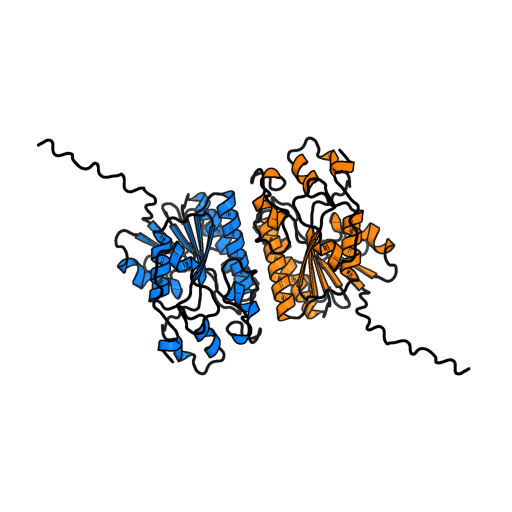61 8.422 1 95 206 GLN B C 1
ATOM 3755 O O . GLN B 1 206 ? -22.156 10.125 9.109 1 95 206 GLN B O 1
ATOM 3760 N N . SER B 1 207 ? -24.344 10.016 8.93 1 95.31 207 SER B N 1
ATOM 3761 C CA . SER B 1 207 ? -24.594 10.5 10.281 1 95.31 207 SER B CA 1
ATOM 3762 C C . SER B 1 207 ? -23.812 9.703 11.312 1 95.31 207 SER B C 1
ATOM 3764 O O . SER B 1 207 ? -23.094 10.273 12.141 1 95.31 207 SER B O 1
ATOM 3766 N N . ASP B 1 208 ? -23.875 8.375 11.219 1 95.25 208 ASP B N 1
ATOM 3767 C CA . ASP B 1 208 ? -23.188 7.535 12.188 1 95.25 208 ASP B CA 1
ATOM 3768 C C . ASP B 1 208 ? -21.672 7.625 12 1 95.25 208 ASP B C 1
ATOM 3770 O O . ASP B 1 208 ? -20.922 7.637 12.977 1 95.25 208 ASP B O 1
ATOM 3774 N N . TYR B 1 209 ? -21.281 7.781 10.812 1 97 209 TYR B N 1
ATOM 3775 C CA . TYR B 1 209 ? -19.859 7.832 10.469 1 97 209 TYR B CA 1
ATOM 3776 C C . TYR B 1 209 ? -19.203 9.078 11.055 1 97 209 TYR B C 1
ATOM 3778 O O . TYR B 1 209 ? -18.172 8.984 11.727 1 97 209 TYR B O 1
ATOM 3786 N N . ILE B 1 210 ? -19.781 10.234 10.844 1 97.31 210 ILE B N 1
ATOM 3787 C CA . ILE B 1 210 ? -19.188 11.484 11.297 1 97.31 210 ILE B CA 1
ATOM 3788 C C . ILE B 1 210 ? -19.125 11.516 12.82 1 97.31 210 ILE B C 1
ATOM 3790 O O . ILE B 1 210 ? -18.188 12.062 13.406 1 97.31 210 ILE B O 1
ATOM 3794 N N . ARG B 1 211 ? -20 10.875 13.484 1 96.56 211 ARG B N 1
ATOM 3795 C CA . ARG B 1 211 ? -20.016 10.844 14.945 1 96.56 211 ARG B CA 1
ATOM 3796 C C . ARG B 1 211 ? -18.828 10.031 15.477 1 96.56 211 ARG B C 1
ATOM 3798 O O . ARG B 1 211 ? -18.344 10.289 16.578 1 96.56 211 ARG B O 1
ATOM 3805 N N . VAL B 1 212 ? -18.406 9.109 14.695 1 96.88 212 VAL B N 1
ATOM 3806 C CA . VAL B 1 212 ? -17.312 8.211 15.086 1 96.88 212 VAL B CA 1
ATOM 3807 C C . VAL B 1 212 ? -15.969 8.852 14.742 1 96.88 212 VAL B C 1
ATOM 3809 O O . VAL B 1 212 ? -15.023 8.766 15.531 1 96.88 212 VAL B O 1
ATOM 3812 N N . VAL B 1 213 ? -15.898 9.57 13.633 1 98.06 213 VAL B N 1
ATOM 3813 C CA . VAL B 1 213 ? -14.578 9.93 13.117 1 98.06 213 VAL B CA 1
ATOM 3814 C C . VAL B 1 213 ? -14.406 11.445 13.164 1 98.06 213 VAL B C 1
ATOM 3816 O O . VAL B 1 213 ? -13.43 11.984 12.641 1 98.06 213 VAL B O 1
ATOM 3819 N N . TYR B 1 214 ? -15.242 12.18 13.859 1 98.62 214 TYR B N 1
ATOM 3820 C CA . TYR B 1 214 ? -15.18 13.633 13.953 1 98.62 214 TYR B CA 1
ATOM 3821 C C . TYR B 1 214 ? -13.812 14.094 14.445 1 98.62 214 TYR B C 1
ATOM 3823 O O . TYR B 1 214 ? -13.266 13.523 15.398 1 98.62 214 TYR B O 1
ATOM 3831 N N . LEU B 1 215 ? -13.258 15.031 13.703 1 98.88 215 LEU B N 1
ATOM 3832 C CA . LEU B 1 215 ? -12.055 15.742 14.133 1 98.88 215 LEU B CA 1
ATOM 3833 C C . LEU B 1 215 ? -12.297 17.25 14.141 1 98.88 215 LEU B C 1
ATOM 3835 O O . LEU B 1 215 ? -12.461 17.859 13.078 1 98.88 215 LEU B O 1
ATOM 3839 N N . SER B 1 216 ? -12.281 17.812 15.305 1 98.88 216 SER B N 1
ATOM 3840 C CA . SER B 1 216 ? -12.492 19.25 15.422 1 98.88 216 SER B CA 1
ATOM 3841 C C . SER B 1 216 ? -11.328 20.031 14.836 1 98.88 216 SER B C 1
ATOM 3843 O O . SER B 1 216 ? -10.195 19.547 14.82 1 98.88 216 SER B O 1
ATOM 3845 N N . GLN B 1 217 ? -11.617 21.219 14.414 1 98.75 217 GLN B N 1
ATOM 3846 C CA . GLN B 1 217 ? -10.586 22.078 13.844 1 98.75 217 GLN B CA 1
ATOM 3847 C C . GLN B 1 217 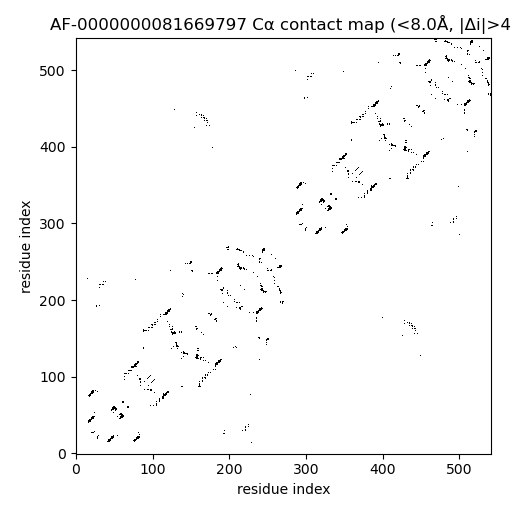? -9.508 22.406 14.883 1 98.75 217 GLN B C 1
ATOM 3849 O O . GLN B 1 217 ? -8.328 22.5 14.547 1 98.75 217 GLN B O 1
ATOM 3854 N N . ILE B 1 218 ? -9.914 22.516 16.125 1 98.12 218 ILE B N 1
ATOM 3855 C CA . ILE B 1 218 ? -8.969 22.828 17.203 1 98.12 218 ILE B CA 1
ATOM 3856 C C . ILE B 1 218 ? -8.047 21.625 17.422 1 98.12 218 ILE B C 1
ATOM 3858 O O . ILE B 1 218 ? -6.832 21.797 17.562 1 98.12 218 ILE B O 1
ATOM 3862 N N . ASP B 1 219 ? -8.609 20.453 17.5 1 98.81 219 ASP B N 1
ATOM 3863 C CA . ASP B 1 219 ? -7.785 19.25 17.672 1 98.81 219 ASP B CA 1
ATOM 3864 C C . ASP B 1 219 ? -6.875 19.047 16.453 1 98.81 219 ASP B C 1
ATOM 3866 O O . ASP B 1 219 ? -5.711 18.672 16.609 1 98.81 219 ASP B O 1
ATOM 3870 N N . CYS B 1 220 ? -7.398 19.266 15.273 1 98.88 220 CYS B N 1
ATOM 3871 C CA . CYS B 1 220 ? -6.633 19.125 14.047 1 98.88 220 CYS B CA 1
ATOM 3872 C C . CYS B 1 220 ? -5.422 20.047 14.047 1 98.88 220 CYS B C 1
ATOM 3874 O O . CYS B 1 220 ? -4.285 19.594 13.922 1 98.88 220 CYS B O 1
ATOM 3876 N N . SER B 1 221 ? -5.66 21.344 14.219 1 98.56 221 SER B N 1
ATOM 3877 C CA . SER B 1 221 ? -4.59 22.328 14.156 1 98.56 221 SER B CA 1
ATOM 3878 C C . SER B 1 221 ? -3.574 22.125 15.273 1 98.56 221 SER B C 1
ATOM 3880 O O . SER B 1 221 ? -2.369 22.25 15.062 1 98.56 221 SER B O 1
ATOM 3882 N N . GLY B 1 222 ? -4.062 21.766 16.469 1 98.25 222 GLY B N 1
ATOM 3883 C CA . GLY B 1 222 ? -3.162 21.484 17.562 1 98.25 222 GLY B CA 1
ATOM 3884 C C . GLY B 1 222 ? -2.248 20.297 17.312 1 98.25 222 GLY B C 1
ATOM 3885 O O . GLY B 1 222 ? -1.057 20.344 17.609 1 98.25 222 GLY B O 1
ATOM 3886 N N . ALA B 1 223 ? -2.795 19.25 16.75 1 98.75 223 ALA B N 1
ATOM 3887 C CA . ALA B 1 223 ? -2.008 18.047 16.469 1 98.75 223 ALA B CA 1
ATOM 3888 C C . ALA B 1 223 ? -0.932 18.344 15.422 1 98.75 223 ALA B C 1
ATOM 3890 O O . ALA B 1 223 ? 0.216 17.922 15.57 1 98.75 223 ALA B O 1
ATOM 3891 N N . PHE B 1 224 ? -1.281 19.047 14.359 1 98.69 224 PHE B N 1
ATOM 3892 C CA . PHE B 1 224 ? -0.307 19.375 13.328 1 98.69 224 PHE B CA 1
ATOM 3893 C C . PHE B 1 224 ? 0.792 20.281 13.891 1 98.69 224 PHE B C 1
ATOM 3895 O O . PHE B 1 224 ? 1.972 20.078 13.586 1 98.69 224 PHE B O 1
ATOM 3902 N N . TYR B 1 225 ? 0.416 21.234 14.719 1 98.12 225 TYR B N 1
ATOM 3903 C CA . TYR B 1 225 ? 1.417 22.094 15.352 1 98.12 225 TYR B CA 1
ATOM 3904 C C . TYR B 1 225 ? 2.4 21.266 16.172 1 98.12 225 TYR B C 1
ATOM 3906 O O . TYR B 1 225 ? 3.617 21.391 16 1 98.12 225 TYR B O 1
ATOM 3914 N N . LYS B 1 226 ? 1.843 20.438 17.016 1 97.81 226 LYS B N 1
ATOM 3915 C CA . LYS B 1 226 ? 2.697 19.609 17.875 1 97.81 226 LYS B CA 1
ATOM 3916 C C . LYS B 1 226 ? 3.59 18.703 17.047 1 97.81 226 LYS B C 1
ATOM 3918 O O . LYS B 1 226 ? 4.754 18.484 17.391 1 97.81 226 LYS B O 1
ATOM 3923 N N . ALA B 1 227 ? 3.039 18.156 15.984 1 98 227 ALA B N 1
ATOM 3924 C CA . ALA B 1 227 ? 3.826 17.281 15.117 1 98 227 ALA B CA 1
ATOM 3925 C C . ALA B 1 227 ? 4.988 18.031 14.484 1 98 227 ALA B C 1
ATOM 3927 O O . ALA B 1 227 ? 6.074 17.469 14.297 1 98 227 ALA B O 1
ATOM 3928 N N . ILE B 1 228 ? 4.762 19.281 14.141 1 97.75 228 ILE B N 1
ATOM 3929 C CA . ILE B 1 228 ? 5.785 20.109 13.5 1 97.75 228 ILE B CA 1
ATOM 3930 C C . ILE B 1 228 ? 6.941 20.344 14.469 1 97.75 228 ILE B C 1
ATOM 3932 O O . ILE B 1 228 ? 8.109 20.203 14.094 1 97.75 228 ILE B O 1
ATOM 3936 N N . ILE B 1 229 ? 6.656 20.5 15.734 1 95.19 229 ILE B N 1
ATOM 3937 C CA . ILE B 1 229 ? 7.699 21 16.625 1 95.19 229 ILE B CA 1
ATOM 3938 C C . ILE B 1 229 ? 8.297 19.844 17.422 1 95.19 229 ILE B C 1
ATOM 3940 O O . ILE B 1 229 ? 9.336 19.984 18.062 1 95.19 229 ILE B O 1
ATOM 3944 N N . THR B 1 230 ? 7.617 18.719 17.375 1 93.44 230 THR B N 1
ATOM 3945 C CA . THR B 1 230 ? 8.07 17.578 18.172 1 93.44 230 THR B CA 1
ATOM 3946 C C . THR B 1 230 ? 9.047 16.719 17.375 1 93.44 230 THR B C 1
ATOM 3948 O O . THR B 1 230 ? 8.828 16.453 16.188 1 93.44 230 THR B O 1
ATOM 3951 N N . LYS B 1 231 ? 10.125 16.266 17.969 1 90.19 231 LYS B N 1
ATOM 3952 C CA . LYS B 1 231 ? 11.016 15.281 17.375 1 90.19 231 LYS B CA 1
ATOM 3953 C C . LYS B 1 231 ? 10.539 13.859 17.672 1 90.19 231 LYS B C 1
ATOM 3955 O O . LYS B 1 231 ? 10.453 13.461 18.828 1 90.19 231 LYS B O 1
ATOM 3960 N N . PRO B 1 232 ? 10.195 13.172 16.672 1 88 232 PRO B N 1
ATOM 3961 C CA . PRO B 1 232 ? 9.742 11.805 16.938 1 88 232 PRO B CA 1
ATOM 3962 C C . PRO B 1 232 ? 10.867 10.883 17.391 1 88 232 PRO B C 1
ATOM 3964 O O . PRO B 1 232 ? 12.031 11.102 17.031 1 88 232 PRO B O 1
ATOM 3967 N N . GLU B 1 233 ? 10.5 9.906 18.188 1 91.44 233 GLU B N 1
ATOM 3968 C CA . GLU B 1 233 ? 11.469 8.914 18.656 1 91.44 233 GLU B CA 1
ATOM 3969 C C . GLU B 1 233 ? 11.898 7.984 17.531 1 91.44 233 GLU B C 1
ATOM 3971 O O . GLU B 1 233 ? 13.055 7.551 17.469 1 91.44 233 GLU B O 1
ATOM 3976 N N . LYS B 1 234 ? 10.961 7.695 16.688 1 95 234 LYS B N 1
ATOM 3977 C CA . LYS B 1 234 ? 11.195 6.824 15.547 1 95 234 LYS B CA 1
ATOM 3978 C C . LYS B 1 234 ? 11.148 7.609 14.234 1 95 234 LYS B C 1
ATOM 3980 O O . LYS B 1 234 ? 10.492 8.648 14.156 1 95 234 LYS B O 1
ATOM 3985 N N . LYS B 1 235 ? 11.867 7.086 13.258 1 96.31 235 LYS B N 1
ATOM 3986 C CA . LYS B 1 235 ? 11.891 7.77 11.969 1 96.31 235 LYS B CA 1
ATOM 3987 C C . LYS B 1 235 ? 10.516 7.734 11.305 1 96.31 235 LYS B C 1
ATOM 3989 O O . LYS B 1 235 ? 10.172 8.641 10.547 1 96.31 235 LYS B O 1
ATOM 3994 N N . PHE B 1 236 ? 9.781 6.715 11.531 1 98.19 236 PHE B N 1
ATOM 3995 C CA . PHE B 1 236 ? 8.414 6.613 11.039 1 98.19 236 PHE B CA 1
ATOM 3996 C C . PHE B 1 236 ? 7.445 6.363 12.195 1 98.19 236 PHE B C 1
ATOM 3998 O O . PHE B 1 236 ? 7.621 5.418 12.961 1 98.19 236 PHE B O 1
ATOM 4005 N N . THR B 1 237 ? 6.402 7.211 12.297 1 97.5 237 THR B N 1
ATOM 4006 C CA . THR B 1 237 ? 5.359 7.086 13.305 1 97.5 237 THR B CA 1
ATOM 4007 C C . THR B 1 237 ? 3.982 7.316 12.695 1 97.5 237 THR B C 1
ATOM 4009 O O . THR B 1 237 ? 3.76 8.32 12.008 1 97.5 237 THR B O 1
ATOM 4012 N N . SER B 1 238 ? 3.135 6.375 12.836 1 98 238 SER B N 1
ATOM 4013 C CA . SER B 1 238 ? 1.74 6.535 12.438 1 98 238 SER B CA 1
ATOM 4014 C C . SER B 1 238 ? 0.843 6.777 13.641 1 98 238 SER B C 1
ATOM 4016 O O . SER B 1 238 ? 1 6.125 14.68 1 98 238 SER B O 1
ATOM 4018 N N . LEU B 1 239 ? -0.057 7.711 13.547 1 98.69 239 LEU B N 1
ATOM 4019 C CA . LEU B 1 239 ? -0.937 8.078 14.648 1 98.69 239 LEU B CA 1
ATOM 4020 C C . LEU B 1 239 ? -2.373 8.25 14.172 1 98.69 239 LEU B C 1
ATOM 4022 O O . LEU B 1 239 ? -2.609 8.867 13.125 1 98.69 239 LEU B O 1
ATOM 4026 N N . ASN B 1 240 ? -3.314 7.688 14.922 1 98.88 240 ASN B N 1
ATOM 4027 C CA . ASN B 1 240 ? -4.715 8.047 14.719 1 98.88 240 ASN B CA 1
ATOM 4028 C C . ASN B 1 240 ? -5 9.469 15.18 1 98.88 240 AS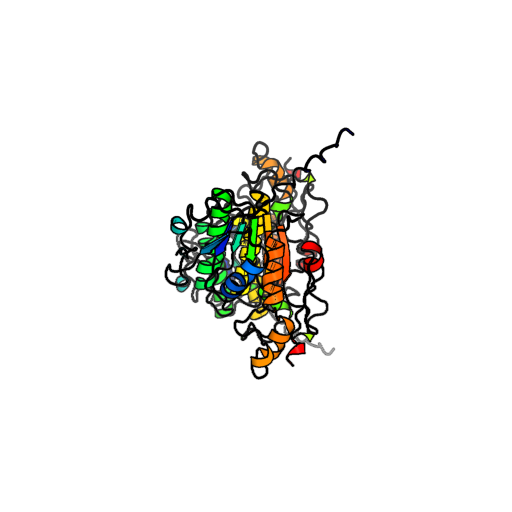N B C 1
ATOM 4030 O O . ASN B 1 240 ? -4.688 9.844 16.312 1 98.88 240 ASN B O 1
ATOM 4034 N N . LEU B 1 241 ? -5.547 10.242 14.258 1 98.94 241 LEU B N 1
ATOM 4035 C CA . LEU B 1 241 ? -5.879 11.617 14.625 1 98.94 241 LEU B CA 1
ATOM 4036 C C . LEU B 1 241 ? -7.371 11.883 14.461 1 98.94 241 LEU B C 1
ATOM 4038 O O . LEU B 1 241 ? -7.836 12.164 13.352 1 98.94 241 LEU B O 1
ATOM 4042 N N . LEU B 1 242 ? -8.086 11.766 15.469 1 98.81 242 LEU B N 1
ATOM 4043 C CA . LEU B 1 242 ? -9.5 12.078 15.641 1 98.81 242 LEU B CA 1
ATOM 4044 C C . LEU B 1 242 ? -9.75 12.773 16.969 1 98.81 242 LEU B C 1
ATOM 4046 O O . LEU B 1 242 ? -8.883 12.766 17.844 1 98.81 242 LEU B O 1
ATOM 4050 N N . SER B 1 243 ? -10.883 13.414 17.094 1 98.81 243 SER B N 1
ATOM 4051 C CA . SER B 1 243 ? -11.242 13.922 18.406 1 98.81 243 SER B CA 1
ATOM 4052 C C . SER B 1 243 ? -11.641 12.789 19.344 1 98.81 243 SER B C 1
ATOM 4054 O O . SER B 1 243 ? -11.75 11.633 18.938 1 98.81 243 SER B O 1
ATOM 4056 N N . ASP B 1 244 ? -11.695 13.109 20.625 1 98.25 244 ASP B N 1
ATOM 4057 C CA . ASP B 1 244 ? -12.047 12.109 21.625 1 98.25 244 ASP B CA 1
ATOM 4058 C C . ASP B 1 244 ? -13.547 11.82 21.609 1 98.25 244 ASP B C 1
ATOM 4060 O O . ASP B 1 244 ? -14.234 12.055 22.609 1 98.25 244 ASP B O 1
ATOM 4064 N N . ASN B 1 245 ? -13.992 11.195 20.609 1 97.62 245 ASN B N 1
ATOM 4065 C CA . ASN B 1 245 ? -15.406 10.945 20.375 1 97.62 245 ASN B CA 1
ATOM 4066 C C . ASN B 1 245 ? -15.922 9.797 21.234 1 97.62 245 ASN B C 1
ATOM 4068 O O . ASN B 1 245 ? -15.32 8.727 21.266 1 97.62 245 ASN B O 1
ATOM 4072 N N . THR B 1 246 ? -17.078 9.969 21.797 1 96.25 246 THR B N 1
ATOM 4073 C CA . THR B 1 246 ? -17.703 8.969 22.656 1 96.25 246 THR B CA 1
ATOM 4074 C C . THR B 1 246 ? -17.922 7.668 21.891 1 96.25 246 THR B C 1
ATOM 4076 O O . THR B 1 246 ? -17.719 6.582 22.422 1 96.25 246 THR B O 1
ATOM 4079 N N . LYS B 1 247 ? -18.266 7.762 20.672 1 94.19 247 LYS B N 1
ATOM 4080 C CA . LYS B 1 247 ? -18.578 6.594 19.859 1 94.19 247 LYS B CA 1
ATOM 4081 C C . LYS B 1 247 ? -17.375 6.164 19.031 1 94.19 247 LYS B C 1
ATOM 4083 O O . LYS B 1 247 ? -17.5 5.352 18.109 1 94.19 247 LYS B O 1
ATOM 4088 N N . GLY B 1 248 ? -16.25 6.691 19.312 1 96.38 248 GLY B N 1
ATOM 4089 C CA . GLY B 1 248 ? -15.062 6.438 18.516 1 96.38 248 GLY B CA 1
ATOM 4090 C C . GLY B 1 248 ? -14.602 4.992 18.562 1 96.38 248 GLY B C 1
ATOM 4091 O O . GLY B 1 248 ? -14.695 4.344 19.609 1 96.38 248 GLY B O 1
ATOM 4092 N N . VAL B 1 249 ? -14 4.496 17.438 1 97.25 249 VAL B N 1
ATOM 4093 C CA . VAL B 1 249 ? -13.531 3.119 17.375 1 97.25 249 VAL B CA 1
ATOM 4094 C C . VAL B 1 249 ? -12.008 3.1 17.203 1 97.25 249 VAL B C 1
ATOM 4096 O O . VAL B 1 249 ? -11.43 2.057 16.906 1 97.25 249 VAL B O 1
ATOM 4099 N N . TYR B 1 250 ? -11.352 4.188 17.328 1 97.88 250 TYR B N 1
ATOM 4100 C CA . TYR B 1 250 ? -9.906 4.305 17.188 1 97.88 250 TYR B CA 1
ATOM 4101 C C . TYR B 1 250 ? -9.25 4.617 18.531 1 97.88 250 TYR B C 1
ATOM 4103 O O . TYR B 1 250 ? -9.742 5.445 19.297 1 97.88 250 TYR B O 1
ATOM 4111 N N . ASN B 1 251 ? -8.211 3.902 18.812 1 98.44 251 ASN B N 1
ATOM 4112 C CA . ASN B 1 251 ? -7.426 4.195 20 1 98.44 251 ASN B CA 1
ATOM 4113 C C . ASN B 1 251 ? -6.602 5.469 19.844 1 98.44 251 ASN B C 1
ATOM 4115 O O . ASN B 1 251 ? -5.938 5.656 18.812 1 98.44 251 ASN B O 1
ATOM 4119 N N . LEU B 1 252 ? -6.633 6.355 20.859 1 98.44 252 LEU B N 1
ATOM 4120 C CA . LEU B 1 252 ? -6 7.664 20.719 1 98.44 252 LEU B CA 1
ATOM 4121 C C . LEU B 1 252 ? -4.863 7.824 21.734 1 98.44 252 LEU B C 1
ATOM 4123 O O . LEU B 1 252 ? -4.348 8.93 21.922 1 98.44 252 LEU B O 1
ATOM 4127 N N . ASP B 1 253 ? -4.465 6.789 22.359 1 97.94 253 ASP B N 1
ATOM 4128 C CA . ASP B 1 253 ? -3.422 6.852 23.375 1 97.94 253 ASP B CA 1
ATOM 4129 C C . ASP B 1 253 ? -2.082 7.258 22.766 1 97.94 253 ASP B C 1
ATOM 4131 O O . ASP B 1 253 ? -1.377 8.109 23.312 1 97.94 253 ASP B O 1
ATOM 4135 N N . ALA B 1 254 ? -1.747 6.715 21.688 1 97.81 254 ALA B N 1
ATOM 4136 C CA . ALA B 1 254 ? -0.435 6.93 21.094 1 97.81 254 ALA B CA 1
ATOM 4137 C C . ALA B 1 254 ? -0.233 8.398 20.719 1 97.81 254 ALA B C 1
ATOM 4139 O O . ALA B 1 254 ? 0.833 8.969 20.969 1 97.81 254 ALA B O 1
ATOM 4140 N N . ILE B 1 255 ? -1.261 9 20.125 1 98.25 255 ILE B N 1
ATOM 4141 C CA . ILE B 1 255 ? -1.085 10.375 19.688 1 98.25 255 ILE B CA 1
ATOM 4142 C C . ILE B 1 255 ? -0.918 11.297 20.891 1 98.25 255 ILE B C 1
ATOM 4144 O O . ILE B 1 255 ? -0.107 12.219 20.859 1 98.25 255 ILE B O 1
ATOM 4148 N N . GLN B 1 256 ? -1.669 11.07 21.891 1 97.5 256 GLN B N 1
ATOM 4149 C CA . GLN B 1 256 ? -1.572 11.898 23.078 1 97.5 256 GLN B CA 1
ATOM 4150 C C . GLN B 1 256 ? -0.211 11.742 23.75 1 97.5 256 GLN B C 1
ATOM 4152 O O . GLN B 1 256 ? 0.372 12.719 24.219 1 97.5 256 GLN B O 1
ATOM 4157 N N . GLN B 1 257 ? 0.287 10.578 23.75 1 96.69 257 GLN B N 1
ATOM 4158 C CA . GLN B 1 257 ? 1.587 10.312 24.359 1 96.69 257 GLN B CA 1
ATOM 4159 C C . GLN B 1 257 ? 2.719 10.875 23.516 1 96.69 257 GLN B C 1
ATOM 4161 O O . GLN B 1 257 ? 3.596 11.578 24.016 1 96.69 257 GLN B O 1
ATOM 4166 N N . VAL B 1 258 ? 2.701 10.648 22.219 1 96.88 258 VAL B N 1
ATOM 4167 C CA . VAL B 1 258 ? 3.793 11.008 21.328 1 96.88 258 VAL B CA 1
ATOM 4168 C C . VAL B 1 258 ? 3.859 12.523 21.172 1 96.88 258 VAL B C 1
ATOM 4170 O O . VAL B 1 258 ? 4.945 13.102 21.172 1 96.88 258 VAL B O 1
ATOM 4173 N N . LEU B 1 259 ? 2.721 13.141 21.078 1 97.12 259 LEU B N 1
ATOM 4174 C CA . LEU B 1 259 ? 2.715 14.57 20.781 1 97.12 259 LEU B CA 1
ATOM 4175 C C . LEU B 1 259 ? 2.498 15.391 22.047 1 97.12 259 LEU B C 1
ATOM 4177 O O . LEU B 1 259 ? 2.602 16.609 22.016 1 97.12 259 LEU B O 1
ATOM 4181 N N . GLY B 1 260 ? 2.203 14.742 23.125 1 95.44 260 GLY B N 1
ATOM 4182 C CA . GLY B 1 260 ? 1.956 15.461 24.359 1 95.44 260 GLY B CA 1
ATOM 4183 C C . GLY B 1 260 ? 0.772 16.406 24.281 1 95.44 260 GLY B C 1
ATOM 4184 O O . GLY B 1 260 ? 0.871 17.578 24.672 1 95.44 260 GLY B O 1
ATOM 4185 N N . LEU B 1 261 ? -0.273 15.938 23.703 1 94.25 261 LEU B N 1
ATOM 4186 C CA . LEU B 1 261 ? -1.442 16.797 23.578 1 94.25 261 LEU B CA 1
ATOM 4187 C C . LEU B 1 261 ? -2.674 16.141 24.188 1 94.25 261 LEU B C 1
ATOM 4189 O O . LEU B 1 261 ? -2.686 14.922 24.406 1 94.25 261 LEU B O 1
ATOM 4193 N N . LYS B 1 262 ? -3.611 16.969 24.531 1 95.94 262 LYS B N 1
ATOM 4194 C CA . LYS B 1 262 ? -4.926 16.516 24.969 1 95.94 262 LYS B CA 1
ATOM 4195 C C . LYS B 1 262 ? -6.008 16.891 23.953 1 95.94 262 LYS B C 1
ATOM 4197 O O . LYS B 1 262 ? -6.156 18.047 23.594 1 95.94 262 LYS B O 1
ATOM 4202 N N . LEU B 1 263 ? -6.672 15.898 23.516 1 97.88 263 LEU B N 1
ATOM 4203 C CA . LEU B 1 263 ? -7.758 16.125 22.562 1 97.88 263 LEU B CA 1
ATOM 4204 C C . LEU B 1 263 ? -8.977 16.719 23.266 1 97.88 263 LEU B C 1
ATOM 4206 O O . LEU B 1 263 ? -9.305 16.312 24.391 1 97.88 263 LEU B O 1
ATOM 4210 N N . LYS B 1 264 ? -9.625 17.625 22.578 1 97.19 264 LYS B N 1
ATOM 4211 C CA . LYS B 1 264 ? -10.656 18.406 23.25 1 97.19 264 LYS B CA 1
ATOM 4212 C C . LYS B 1 264 ? -12.031 18.141 22.656 1 97.19 264 LYS B C 1
ATOM 4214 O O . LYS B 1 264 ? -13.047 18.219 23.344 1 97.19 264 LYS B O 1
ATOM 4219 N N . GLY B 1 265 ? -12.062 17.828 21.422 1 98.06 265 GLY B N 1
ATOM 4220 C CA . GLY B 1 265 ? -13.328 17.719 20.719 1 98.06 265 GLY B CA 1
ATOM 4221 C C . GLY B 1 265 ? -14.047 16.406 21 1 98.06 265 GLY B C 1
ATOM 4222 O O . GLY B 1 265 ? -13.422 15.414 21.375 1 98.06 265 GLY B O 1
ATOM 4223 N N . ASN B 1 266 ? -15.398 16.484 20.812 1 98.56 266 ASN B N 1
ATOM 4224 C CA . ASN B 1 266 ? -16.297 15.328 20.891 1 98.56 266 ASN B CA 1
ATOM 4225 C C . ASN B 1 266 ? -17.562 15.547 20.062 1 98.56 266 ASN B C 1
ATOM 4227 O O . ASN B 1 266 ? -18.297 16.5 20.297 1 98.56 266 ASN B O 1
ATOM 4231 N N . SER B 1 267 ? -17.859 14.664 19.188 1 98 267 SER B N 1
ATOM 4232 C CA . SER B 1 267 ? -19 14.828 18.281 1 98 267 SER B CA 1
ATOM 4233 C C . SER B 1 267 ? -20.312 14.891 19.062 1 98 267 SER B C 1
ATOM 4235 O O . SER B 1 267 ? -21.25 15.586 18.656 1 98 267 SER B O 1
ATOM 4237 N N . GLU B 1 268 ? -20.438 14.227 20.188 1 97.5 268 GLU B N 1
ATOM 4238 C CA . GLU B 1 268 ? -21.688 14.117 20.922 1 97.5 268 GLU B CA 1
ATOM 4239 C C . GLU B 1 268 ? -22.062 15.445 21.578 1 97.5 268 GLU B C 1
ATOM 4241 O O . GLU B 1 268 ? -23.203 15.633 22 1 97.5 268 GLU B O 1
ATOM 4246 N N . ASN B 1 269 ? -21.047 16.328 21.625 1 97.62 269 ASN B N 1
ATOM 4247 C CA . ASN B 1 269 ? -21.344 17.656 22.125 1 97.62 269 ASN B CA 1
ATOM 4248 C C . ASN B 1 269 ? -22.297 18.406 21.188 1 97.62 269 ASN B C 1
ATOM 4250 O O . ASN B 1 269 ? -22.875 19.422 21.578 1 97.62 269 ASN B O 1
ATOM 4254 N N . PHE B 1 270 ? -22.531 17.938 20.016 1 97.19 270 PHE B N 1
ATOM 4255 C CA . PHE B 1 270 ? -23.359 18.594 19.016 1 97.19 270 PHE B CA 1
ATOM 4256 C C . PHE B 1 270 ? -24.703 17.891 18.859 1 97.19 270 PHE B C 1
ATOM 4258 O O . PHE B 1 270 ? -25.562 18.359 18.125 1 97.19 270 PHE B O 1
ATOM 4265 N N . TYR B 1 271 ? -24.844 16.797 19.469 1 92.31 271 TYR B N 1
ATOM 4266 C CA . TYR B 1 271 ? -26.047 15.992 19.359 1 92.31 271 TYR B CA 1
ATOM 4267 C C . TYR B 1 271 ? -26.781 15.914 20.688 1 92.31 271 TYR B C 1
ATOM 4269 O O . TYR B 1 271 ? -26.156 16 21.75 1 92.31 271 TYR B O 1
#

Radius of gyration: 25.35 Å; Cα contacts (8 Å, |Δi|>4): 1151; chains: 2; bounding box: 64×93×74 Å